Protein AF-0000000076968129 (afdb_homodimer)

InterPro domains:
  IPR005299 SAM dependent carboxyl methyltransferase [PF03492] (39-375)
  IPR005299 SAM dependent carboxyl methyltransferase [PTHR31009] (10-362)
  IPR029063 S-adenosyl-L-methionine-dependent methyltransferase superfamily [G3DSA:3.40.50.150] (21-299)
  IPR029063 S-adenosyl-L-methionine-dependent methyltransferase superfamily [SSF53335] (1-375)
  IPR042086 Methyltransferase, alpha-helical capping domain [G3DSA:1.10.1200.270] (6-362)

Foldseek 3Di:
DFCLVFFDFADDDDLLALVNQVLQLVLQCVVCLVVVLVQLVVLQVVDAALEEAEEEEACQGAAPSSCVVVLSSQVSQLVVCVVVVNFSSNYEYEYEYEDAPPGDVVRNVVNVVVVCVVSCVVPPPVRRGHHYYYDYFHDDLLDQGAAFQAHQEYEYIAPLQFFSDQQPVLQPLDLQQALAQEQELPRDPVNVVSLLVRSLVSVLSSLVNVLRRHHAFGKYKYKHFAAADQDVNVQALVNVLRNLLSVLVVVCVVVVLFPSSLSSSHHGRGDHYHQVSSVVSVVVNVFKDWPDKDKDKDWLQSVDPDPDQPDQDPQLLVSLLSNLSNVCSRCVSVCCVRGNNVCSVVSSVSSSVSSSVVSRVHTGITMMMITMITTDND/DFCLVFFDFAADDDLLALVNQVLQLVLQCVVCLVVVLVQLVVLQVVDAALEEAEEEEACQGAAPSSCVVVLSSQVSQLVVCVVVVPFSSNYEYEYEYEDAPPGDVVRRVVNVVVVCVVSCVVPPPVRRGHHYYYDYFHDDLLDQGAAFQAHQEYEYIAPLQFFSDQQPVLQPLPLQQALAQEQELPRDPVNVVSLLVRSLVSVLSSLVSVLRRHHAFGKYKYKHFAAADQDVNVQALVNVLRNLLSVLVVVCVVVVLFPSSLSSSHHGRGDHYHQVSSVVSVVVNVFKDWPDKDKDKDWLQSVDPDPDQPDQDPQLLVSLLSNLSNVCSRCVSVCCVRGNNVCSVVSSVSSSVSSSVVSNVHTGITMMMITMITGHND

Organism: Aegilops tauschii subsp. strangulata (NCBI:txid200361)

Sequence (756 aa):
MKVEDVLHMATGDGENSYAANSRIPMKAMLKNRPLLQRTVEEVYTSLSPASTMVVADLGCSSGPNALFIVAEVTGMISDYNQNTNEEQHGVELQFLLNDLPKNDFNLIFQSLDQFHTVTRKGEGDEAATPPYYVVGLPGSFYNRLCPSQSVHLFHSSYSLHWLSKVPEELSSGEYVNEGNIHIGKTTPHSIVNLFREQFQIDFELFLTLRSKELISGGQMFLMLLGRKSEEMLTHGEIGTMWDLLSESLQSLVLKGRVEKGKLDSFNLPLYAPSVEEVKAVVNRTELFEIEHVGMVEVNWDPQDDDSDDEHMVLDTARSGRNLSMTIRSVLEPLIAGHFGEGIIDELFAVYACIVAKHLEKRNAKLPSIVVSLKKAMHMKVEDVLHMATGDGENSYAANSRIPMKAMLKNRPLLQRTVEEVYTSLSPASTMVVADLGCSSGPNALFIVAEVTGMISDYNQNTNEEQHGVELQFLLNDLPKNDFNLIFQSLDQFHTVTRKGEGDEAATPPYYVVGLPGSFYNRLCPSQSVHLFHSSYSLHWLSKVPEELSSGEYVNEGNIHIGKTTPHSIVNLFREQFQIDFELFLTLRSKELISGGQMFLMLLGRKSEEMLTHGEIGTMWDLLSESLQSLVLKGRVEKGKLDSFNLPLYAPSVEEVKAVVNRTELFEIEHVGMVEVNWDPQDDDSDDEHMVLDTARSGRNLSMTIRSVLEPLIAGHFGEGIIDELFAVYACIVAKHLEKRNAKLPSIVVSLKKAMH

Secondary structure (DSSP, 8-state):
-BHHHH--PPPSSSTTSTTTS-HHHHHHHHHTHHHHHHHHHHHHHTSPTT-EEEEEEET--SGGGGGHHHHHHHHHHHHHHHHHT---TT-EEEEEEEE-TTS-HHHHHHTHHHHHHHHHHS-S-TTSSPPEEEEEEES-TTS--S-TT-EEEEEEES-TTB-SB--HHHHSS---STT-SSS-TT--HHHHHHHHHHHHHHHHHHHHHHHHHEEEEEEEEEEEE--SSS-STT--HHHHHHHHHHHHHHHHHHTTSS-HHHHHT----B----HHHHHHHHHHHTSEEEEEEEEEEEESSTT-----TTSPPS-HHHHHHHHHHHHHHHHHHHHHHHH-GGGHHHHHHHHHHHHHHHHTT---EEEEEEEEEEE---/-BHHHH--PPPSSSTTSTTTS-HHHHHHHHHTHHHHHHHHHHHHHTSPTT-EEEEEEET--SGGGGGHHHHHHHHHHHHHHHHHT---TT-EEEEEEEE-TTS-HHHHHHTHHHHHHHHHHS-S-TTSSPPEEEEEEES-TTS--S-TT-EEEEEEES-TTB-SB--GGGTSS--SSTT-SSS-TT--HHHHHHHHHHHHHHHHHHHHHHHHHEEEEEEEEEEEE--SSS-STT--HHHHHHHHHHHHHHHHHHTTSS-HHHHHT----B----HHHHHHHHHHHTSEEEEEEEEEEEESSTT-----TTSPPS-HHHHHHHHHHHHHHHHHHHHHHHH-GGGHHHHHHHHHHHHHHHHTT---EEEEEEEEEEE---

Nearest PDB structures (foldseek):
  6lyh-assembly1_C-2  TM=9.346E-01  e=9.697E-34  Camellia sinensis var. assamica
  2eg5-assembly2_G  TM=9.213E-01  e=3.476E-34  Coffea canephora
  6lyh-assembly4_F  TM=9.291E-01  e=1.260E-32  Camellia sinensis var. assamica
  2efj-assembly1_A-2  TM=8.936E-01  e=2.359E-32  Coffea canephora
  8wwq-assembly1_A  TM=8.850E-01  e=3.764E-30  Gardenia jasminoides

Solvent-accessible surface area (backbone atoms only — not comparable to full-atom values): 39176 Å² total; per-residue (Å²): 102,58,30,81,79,48,60,38,55,33,61,64,78,50,85,62,6,25,51,63,34,50,46,51,66,48,53,55,48,59,74,42,40,69,62,50,44,52,54,51,50,54,56,57,70,68,53,60,68,64,32,72,51,28,36,34,31,42,46,28,72,34,24,64,59,40,46,47,62,57,53,50,54,51,48,48,51,22,51,49,27,62,74,66,70,42,73,59,51,63,36,28,37,36,37,35,41,18,30,43,34,79,40,46,51,35,50,31,41,56,34,44,62,60,48,50,53,52,61,53,63,73,40,83,59,68,83,43,52,57,59,68,33,63,31,39,31,57,39,57,73,85,45,86,71,60,57,69,50,61,34,40,32,41,34,31,54,70,41,76,26,51,38,71,41,44,55,65,76,61,66,72,70,57,66,76,39,63,78,30,36,54,74,32,80,82,42,44,66,70,57,52,50,43,46,50,49,50,43,53,53,45,53,46,49,30,51,54,48,48,57,49,20,29,27,84,64,14,36,35,44,39,31,24,48,22,36,88,51,88,51,72,61,72,40,47,56,62,29,47,58,50,44,48,47,29,50,28,51,48,52,33,30,75,70,67,77,38,59,63,70,57,50,31,66,37,64,57,38,60,46,57,48,30,71,66,57,52,50,49,50,47,57,70,66,68,52,46,41,80,76,42,75,50,75,48,73,40,49,54,30,55,82,52,78,71,80,64,78,81,55,68,60,86,50,29,64,59,34,12,44,47,31,29,45,30,50,41,7,55,38,43,45,48,46,29,72,75,74,38,66,84,50,51,69,59,42,45,52,48,26,12,53,54,44,15,59,52,35,70,76,40,74,56,46,41,44,27,34,38,38,31,36,32,36,52,79,121,103,59,31,82,81,48,61,37,57,32,59,66,79,49,86,62,6,26,49,64,34,49,47,51,65,50,52,55,48,60,75,42,39,70,61,50,44,53,54,52,50,53,54,58,70,70,54,59,68,62,32,72,50,28,37,33,32,44,46,30,72,35,25,64,59,39,47,48,62,57,54,50,52,49,46,47,51,22,51,49,27,62,73,66,70,44,72,53,54,59,40,28,37,36,38,35,40,20,30,43,33,78,40,47,50,36,50,30,41,56,36,45,62,59,48,51,52,52,61,53,65,73,40,81,58,69,82,41,50,54,59,68,34,65,32,39,30,58,40,55,74,83,45,87,72,62,58,68,50,61,32,40,31,40,35,33,55,70,43,74,25,50,38,72,40,45,57,64,76,61,68,70,71,55,68,76,38,64,76,29,37,53,70,34,82,80,43,44,69,71,55,52,48,44,46,52,50,50,43,53,54,47,53,46,49,30,51,54,49,48,57,48,20,29,26,84,62,13,36,34,42,38,30,22,49,22,38,89,53,88,52,72,60,73,39,50,56,60,30,46,58,51,43,48,46,29,51,28,52,48,54,34,30,76,69,67,77,38,59,64,69,57,50,30,64,37,64,58,39,58,46,57,49,29,70,66,56,52,50,50,52,49,58,70,67,67,52,46,41,80,76,42,75,52,75,48,71,40,47,54,28,54,83,52,79,68,81,64,78,83,54,71,60,86,52,28,64,60,36,12,43,48,31,30,44,30,50,42,7,54,39,43,44,47,48,28,71,73,75,37,67,84,51,52,68,59,42,44,54,46,27,12,53,54,45,15,59,53,35,70,75,40,75,56,47,42,44,26,34,38,37,31,36,32,37,51,77,122

Structure (mmCIF, N/CA/C/O backbone):
data_AF-0000000076968129-model_v1
#
loop_
_entity.id
_entity.type
_entity.pdbx_description
1 polymer 'Jasmonate O-methyltransferase'
#
loop_
_atom_site.group_PDB
_atom_site.id
_atom_site.type_symbol
_atom_site.label_atom_id
_atom_site.label_alt_id
_atom_site.label_comp_id
_atom_site.label_asym_id
_atom_site.label_entity_id
_atom_site.label_seq_id
_atom_site.pdbx_PDB_ins_code
_atom_site.Cartn_x
_atom_site.Cartn_y
_atom_site.Cartn_z
_atom_site.occupancy
_atom_site.B_iso_or_equiv
_atom_site.auth_seq_id
_atom_site.auth_comp_id
_atom_site.auth_asym_id
_atom_site.auth_atom_id
_atom_site.pdbx_PDB_model_num
ATOM 1 N N . MET A 1 1 ? 16.094 -11.023 -18.656 1 74.5 1 MET A N 1
ATOM 2 C CA . MET A 1 1 ? 14.93 -10.219 -18.297 1 74.5 1 MET A CA 1
ATOM 3 C C . MET A 1 1 ? 14.492 -10.484 -16.875 1 74.5 1 MET A C 1
ATOM 5 O O . MET A 1 1 ? 14.203 -11.625 -16.5 1 74.5 1 MET A O 1
ATOM 9 N N . LYS A 1 2 ? 14.562 -9.375 -16.094 1 78.12 2 LYS A N 1
ATOM 10 C CA . LYS A 1 2 ? 14.062 -9.484 -14.734 1 78.12 2 LYS A CA 1
ATOM 11 C C . LYS A 1 2 ? 12.539 -9.352 -14.695 1 78.12 2 LYS A C 1
ATOM 13 O O . LYS A 1 2 ? 11.992 -8.336 -15.141 1 78.12 2 LYS A O 1
ATOM 18 N N . VAL A 1 3 ? 11.953 -10.406 -14.164 1 82.81 3 VAL A N 1
ATOM 19 C CA . VAL A 1 3 ? 10.5 -10.508 -14.18 1 82.81 3 VAL A CA 1
ATOM 20 C C . VAL A 1 3 ? 9.891 -9.336 -13.406 1 82.81 3 VAL A C 1
ATOM 22 O O . VAL A 1 3 ? 8.875 -8.773 -13.82 1 82.81 3 VAL A O 1
ATOM 25 N N . GLU A 1 4 ? 10.484 -8.938 -12.391 1 81.69 4 GLU A N 1
ATOM 26 C CA . GLU A 1 4 ? 9.961 -7.867 -11.555 1 81.69 4 GLU A CA 1
ATOM 27 C C . GLU A 1 4 ? 9.828 -6.562 -12.336 1 81.69 4 GLU A C 1
ATOM 29 O O . GLU A 1 4 ? 9.055 -5.68 -11.953 1 81.69 4 GLU A O 1
ATOM 34 N N . ASP A 1 5 ? 10.562 -6.488 -13.406 1 78.38 5 ASP A N 1
ATOM 35 C CA . ASP A 1 5 ? 10.578 -5.246 -14.172 1 78.38 5 ASP A CA 1
ATOM 36 C C . ASP A 1 5 ? 9.477 -5.238 -15.227 1 78.38 5 ASP A C 1
ATOM 38 O O . ASP A 1 5 ? 9.125 -4.184 -15.758 1 78.38 5 ASP A O 1
ATOM 42 N N . VAL A 1 6 ? 8.992 -6.504 -15.453 1 78.5 6 VAL A N 1
ATOM 43 C CA . VAL A 1 6 ? 8.156 -6.543 -16.641 1 78.5 6 VAL A CA 1
ATOM 44 C C . VAL A 1 6 ? 6.812 -7.191 -16.312 1 78.5 6 VAL A C 1
ATOM 46 O O . VAL A 1 6 ? 5.836 -7.02 -17.047 1 78.5 6 VAL A O 1
ATOM 49 N N . LEU A 1 7 ? 6.848 -7.922 -15.25 1 82.75 7 LEU A N 1
ATOM 50 C CA . LEU A 1 7 ? 5.645 -8.703 -14.992 1 82.75 7 LEU A CA 1
ATOM 51 C C . LEU A 1 7 ? 4.668 -7.918 -14.117 1 82.75 7 LEU A C 1
ATOM 53 O O . LEU A 1 7 ? 4.996 -7.559 -12.984 1 82.75 7 LEU A O 1
ATOM 57 N N . HIS A 1 8 ? 3.584 -7.598 -14.648 1 84 8 HIS A N 1
ATOM 58 C CA . HIS A 1 8 ? 2.398 -7.102 -13.961 1 84 8 HIS A CA 1
ATOM 59 C C . HIS A 1 8 ? 1.136 -7.375 -14.766 1 84 8 HIS A C 1
ATOM 61 O O . HIS A 1 8 ? 1.173 -7.395 -16 1 84 8 HIS A O 1
ATOM 67 N N . MET A 1 9 ? 0.069 -7.617 -14.07 1 87 9 MET A N 1
ATOM 68 C CA . MET A 1 9 ? -1.183 -7.918 -14.758 1 87 9 MET A CA 1
ATOM 69 C C . MET A 1 9 ? -1.852 -6.641 -15.25 1 87 9 MET A C 1
ATOM 71 O O . MET A 1 9 ? -1.494 -5.543 -14.82 1 87 9 MET A O 1
ATOM 75 N N . ALA A 1 10 ? -2.758 -6.875 -16.219 1 87.88 10 ALA A N 1
ATOM 76 C CA . ALA A 1 10 ? -3.488 -5.73 -16.75 1 87.88 10 ALA A CA 1
ATOM 77 C C . ALA A 1 10 ? -4.18 -4.949 -15.641 1 87.88 10 ALA A C 1
ATOM 79 O O . ALA A 1 10 ? -4.828 -5.539 -14.773 1 87.88 10 ALA A O 1
ATOM 80 N N . THR A 1 11 ? -4.047 -3.658 -15.617 1 85.88 11 THR A N 1
ATOM 81 C CA . THR A 1 11 ? -4.488 -2.803 -14.523 1 85.88 11 THR A CA 1
ATOM 82 C C . THR A 1 11 ? -5.887 -2.254 -14.789 1 85.88 11 THR A C 1
ATOM 84 O O . THR A 1 11 ? -6.426 -2.426 -15.883 1 85.88 11 THR A O 1
ATOM 87 N N . GLY A 1 12 ? -6.434 -1.656 -13.789 1 85.25 12 GLY A N 1
ATOM 88 C CA . GLY A 1 12 ? -7.727 -1.006 -13.93 1 85.25 12 GLY A CA 1
ATOM 89 C C . GLY A 1 12 ? -8.891 -1.947 -13.711 1 85.25 12 GLY A C 1
ATOM 90 O O . GLY A 1 12 ? -8.719 -3.043 -13.172 1 85.25 12 GLY A O 1
ATOM 91 N N . ASP A 1 13 ? -10.062 -1.472 -14.07 1 83.81 13 ASP A N 1
ATOM 92 C CA . ASP A 1 13 ? -11.273 -2.258 -13.867 1 83.81 13 ASP A CA 1
ATOM 93 C C . ASP A 1 13 ? -12.078 -2.373 -15.164 1 83.81 13 ASP A C 1
ATOM 95 O O . ASP A 1 13 ? -13.266 -2.691 -15.133 1 83.81 13 ASP A O 1
ATOM 99 N N . GLY A 1 14 ? -11.461 -2.141 -16.25 1 86.31 14 GLY A N 1
ATOM 100 C CA . GLY A 1 14 ? -12.102 -2.291 -17.547 1 86.31 14 GLY A CA 1
ATOM 101 C C . GLY A 1 14 ? -12.273 -3.74 -17.969 1 86.31 14 GLY A C 1
ATOM 102 O O . GLY A 1 14 ? -11.906 -4.652 -17.219 1 86.31 14 GLY A O 1
ATOM 103 N N . GLU A 1 15 ? -12.727 -3.959 -19.141 1 88.56 15 GLU A N 1
ATOM 104 C CA . GLU A 1 15 ? -13.086 -5.281 -19.641 1 88.56 15 GLU A CA 1
ATOM 105 C C . GLU A 1 15 ? -11.852 -6.172 -19.781 1 88.56 15 GLU A C 1
ATOM 107 O O . GLU A 1 15 ? -11.93 -7.383 -19.562 1 88.56 15 GLU A O 1
ATOM 112 N N . ASN A 1 16 ? -10.758 -5.617 -20.078 1 88.5 16 ASN A N 1
ATOM 113 C CA . ASN A 1 16 ? -9.547 -6.391 -20.312 1 88.5 16 ASN A CA 1
ATOM 114 C C . ASN A 1 16 ? -8.672 -6.469 -19.062 1 88.5 16 ASN A C 1
ATOM 116 O O . ASN A 1 16 ? -7.602 -7.074 -19.094 1 88.5 16 ASN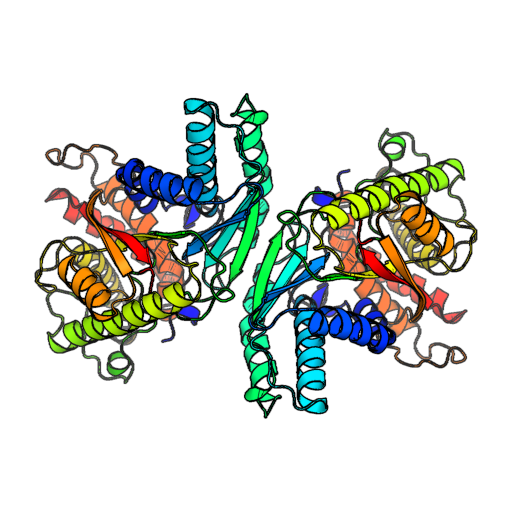 A O 1
ATOM 120 N N . SER A 1 17 ? -9.18 -5.945 -17.984 1 90.94 17 SER A N 1
ATOM 121 C CA . SER A 1 17 ? -8.391 -5.891 -16.75 1 90.94 17 SER A CA 1
ATOM 122 C C . SER A 1 17 ? -8.312 -7.258 -16.078 1 90.94 17 SER A C 1
ATOM 124 O O . SER A 1 17 ? -9.18 -8.109 -16.297 1 90.94 17 SER A O 1
ATOM 126 N N . TYR A 1 18 ? -7.246 -7.445 -15.398 1 89.19 18 TYR A N 1
ATOM 127 C CA . TYR A 1 18 ? -7.121 -8.672 -14.617 1 89.19 18 TYR A CA 1
ATOM 128 C C . TYR A 1 18 ? -8.25 -8.781 -13.594 1 89.19 18 TYR A C 1
ATOM 130 O O . TYR A 1 18 ? -8.766 -9.875 -13.352 1 89.19 18 TYR A O 1
ATOM 138 N N . ALA A 1 19 ? -8.688 -7.73 -12.992 1 87.44 19 ALA A N 1
ATOM 139 C CA . ALA A 1 19 ? -9.781 -7.711 -12.031 1 87.44 19 ALA A CA 1
ATOM 140 C C . ALA A 1 19 ? -11.055 -8.305 -12.625 1 87.44 19 ALA A C 1
ATOM 142 O O . ALA A 1 19 ? -11.789 -9.023 -11.953 1 87.44 19 ALA A O 1
ATOM 143 N N . ALA A 1 20 ? -11.203 -8.078 -13.859 1 89.5 20 ALA A N 1
ATOM 144 C CA . ALA A 1 20 ? -12.43 -8.516 -14.523 1 89.5 20 ALA A CA 1
ATOM 145 C C . ALA A 1 20 ? -12.289 -9.938 -15.055 1 89.5 20 ALA A C 1
ATOM 147 O O . ALA A 1 20 ? -13.289 -10.594 -15.367 1 89.5 20 ALA A O 1
ATOM 148 N N . ASN A 1 21 ? -11.039 -10.438 -15.148 1 90.5 21 ASN A N 1
ATOM 149 C CA . ASN A 1 21 ? -10.836 -11.688 -15.875 1 90.5 21 ASN A CA 1
ATOM 150 C C . ASN A 1 21 ? -10.039 -12.688 -15.047 1 90.5 21 ASN A C 1
ATOM 152 O O . ASN A 1 21 ? -9.234 -13.453 -15.594 1 90.5 21 ASN A O 1
ATOM 156 N N . SER A 1 22 ? -10.219 -12.68 -13.742 1 90.06 22 SER A N 1
ATOM 157 C CA . SER A 1 22 ? -9.453 -13.547 -12.859 1 90.06 22 SER A CA 1
ATOM 158 C C . SER A 1 22 ? -10.336 -14.609 -12.219 1 90.06 22 SER A C 1
ATOM 160 O O . SER A 1 22 ? -10.148 -14.961 -11.055 1 90.06 22 SER A O 1
ATOM 162 N N . ARG A 1 23 ? -11.172 -15.18 -12.977 1 89.75 23 ARG A N 1
ATOM 163 C CA . ARG A 1 23 ? -12.133 -16.141 -12.43 1 89.75 23 ARG A CA 1
ATOM 164 C C . ARG A 1 23 ? -11.477 -17.484 -12.195 1 89.75 23 ARG A C 1
ATOM 166 O O . ARG A 1 23 ? -11.844 -18.219 -11.273 1 89.75 23 ARG A O 1
ATOM 173 N N . ILE A 1 24 ? -10.539 -17.875 -12.969 1 89.62 24 ILE A N 1
ATOM 174 C CA . ILE A 1 24 ? -9.891 -19.172 -12.859 1 89.62 24 ILE A CA 1
ATOM 175 C C . ILE A 1 24 ? -9.219 -19.297 -11.492 1 89.62 24 ILE A C 1
ATOM 177 O O . ILE A 1 24 ? -9.5 -20.219 -10.734 1 89.62 24 ILE A O 1
ATOM 181 N N . PRO A 1 25 ? -8.367 -18.328 -11.148 1 90.62 25 PRO A N 1
ATOM 182 C CA . PRO A 1 25 ? -7.777 -18.422 -9.812 1 90.62 25 PRO A CA 1
ATOM 183 C C . PRO A 1 25 ? -8.828 -18.438 -8.703 1 90.62 25 PRO A C 1
ATOM 185 O O . PRO A 1 25 ? -8.664 -19.156 -7.707 1 90.62 25 PRO A O 1
ATOM 188 N N . MET A 1 26 ? -9.859 -17.766 -8.891 1 90.06 26 MET A N 1
ATOM 189 C CA . MET A 1 26 ? -10.914 -17.719 -7.887 1 90.06 26 MET A CA 1
ATOM 190 C C . MET A 1 26 ? -11.586 -19.078 -7.734 1 90.06 26 MET A C 1
ATOM 192 O O . MET A 1 26 ? -11.812 -19.531 -6.617 1 90.06 26 MET A O 1
ATOM 196 N N . LYS A 1 27 ? -11.875 -19.688 -8.82 1 91.31 27 LYS A N 1
ATOM 197 C CA . LYS A 1 27 ? -12.508 -21 -8.805 1 91.31 27 LYS A CA 1
ATOM 198 C C . LYS A 1 27 ? -11.617 -22.047 -8.133 1 91.31 27 LYS A C 1
ATOM 200 O O . LYS A 1 27 ? -12.086 -22.875 -7.359 1 91.31 27 LYS A O 1
ATOM 205 N N . ALA A 1 28 ? -10.414 -21.984 -8.461 1 91.25 28 ALA A N 1
ATOM 206 C CA . ALA A 1 28 ? -9.461 -22.922 -7.848 1 91.25 28 ALA A CA 1
ATOM 207 C C . ALA A 1 28 ? -9.398 -22.719 -6.336 1 91.25 28 ALA A C 1
ATOM 209 O O . ALA A 1 28 ? -9.344 -23.688 -5.578 1 91.25 28 ALA A O 1
ATOM 210 N N . MET A 1 29 ? -9.414 -21.5 -5.93 1 90.75 29 MET A N 1
ATOM 211 C CA . MET A 1 29 ? -9.391 -21.172 -4.508 1 90.75 29 MET A CA 1
ATOM 212 C C . MET A 1 29 ? -10.641 -21.703 -3.811 1 90.75 29 MET A C 1
ATOM 214 O O . MET A 1 29 ? -10.562 -22.266 -2.723 1 90.75 29 MET A O 1
ATOM 218 N N . LEU A 1 30 ? -11.75 -21.531 -4.43 1 91.12 30 LEU A N 1
ATOM 219 C CA . LEU A 1 30 ? -13.016 -21.938 -3.838 1 91.12 30 LEU A CA 1
ATOM 220 C C . LEU A 1 30 ? -13.062 -23.453 -3.672 1 91.12 30 LEU A C 1
ATOM 222 O O . LEU A 1 30 ? -13.594 -23.969 -2.682 1 91.12 30 LEU A O 1
ATOM 226 N N . LYS A 1 31 ? -12.477 -24.188 -4.609 1 92.31 31 LYS A N 1
ATOM 227 C CA . LYS A 1 31 ? -12.422 -25.641 -4.527 1 92.31 31 LYS A CA 1
ATOM 228 C C . LYS A 1 31 ? -11.578 -26.094 -3.34 1 92.31 31 LYS A C 1
ATOM 230 O O . LYS A 1 31 ? -11.766 -27.188 -2.822 1 92.31 31 LYS A O 1
ATOM 235 N N . ASN A 1 32 ? -10.695 -25.25 -2.916 1 94.81 32 ASN A N 1
ATOM 236 C CA . ASN A 1 32 ? -9.789 -25.609 -1.828 1 94.81 32 ASN A CA 1
ATOM 237 C C . ASN A 1 32 ? -10.125 -24.859 -0.547 1 94.81 32 ASN A C 1
ATOM 239 O O . ASN A 1 32 ? -9.32 -24.828 0.385 1 94.81 32 ASN A O 1
ATOM 243 N N . ARG A 1 33 ? -11.258 -24.266 -0.486 1 95.69 33 ARG A N 1
ATOM 244 C CA . ARG A 1 33 ? -11.695 -23.422 0.627 1 95.69 33 ARG A CA 1
ATOM 245 C C . ARG A 1 33 ? -11.688 -24.219 1.936 1 95.69 33 ARG A C 1
ATOM 247 O O . ARG A 1 33 ? -11.266 -23.703 2.973 1 95.69 33 ARG A O 1
ATOM 254 N N . PRO A 1 34 ? -12.109 -25.516 1.967 1 96.19 34 PRO A N 1
ATOM 255 C CA . PRO A 1 34 ? -12.086 -26.266 3.225 1 96.19 34 PRO A CA 1
ATOM 256 C C . PRO A 1 34 ? -10.68 -26.438 3.791 1 96.19 34 PRO A C 1
ATOM 258 O O . PRO A 1 34 ? -10.484 -26.359 5.008 1 96.19 34 PRO A O 1
ATOM 261 N N . LEU A 1 35 ? -9.758 -26.672 2.908 1 96.75 35 LEU A N 1
ATOM 262 C CA . LEU A 1 35 ? -8.375 -26.812 3.361 1 96.75 35 LEU A CA 1
ATOM 263 C C . LEU A 1 35 ? -7.848 -25.5 3.904 1 96.75 35 LEU A C 1
ATOM 265 O O . LEU A 1 35 ? -7.145 -25.469 4.918 1 96.75 35 LEU A O 1
ATOM 269 N N . LEU A 1 36 ? -8.148 -24.406 3.244 1 97.44 36 LEU A N 1
ATOM 270 C CA . LEU A 1 36 ? -7.766 -23.078 3.729 1 97.44 36 LEU A CA 1
ATOM 271 C C . LEU A 1 36 ? -8.398 -22.797 5.09 1 97.44 36 LEU A C 1
ATOM 273 O O . LEU A 1 36 ? -7.73 -22.281 5.988 1 97.44 36 LEU A O 1
ATOM 277 N N . GLN A 1 37 ? -9.633 -23.156 5.199 1 97.44 37 GLN A N 1
ATOM 278 C CA . GLN A 1 37 ? -10.344 -22.938 6.453 1 97.44 37 GLN A CA 1
ATOM 279 C C . GLN A 1 37 ? -9.656 -23.672 7.605 1 97.44 37 GLN A C 1
ATOM 281 O O . GLN A 1 37 ? -9.469 -23.109 8.68 1 97.44 37 GLN A O 1
ATOM 286 N N . ARG A 1 38 ? -9.312 -24.859 7.355 1 96.44 38 ARG A N 1
ATOM 287 C CA . ARG A 1 38 ? -8.625 -25.641 8.383 1 96.44 38 ARG A CA 1
ATOM 288 C C . ARG A 1 38 ? -7.305 -24.984 8.773 1 96.44 38 ARG A C 1
ATOM 290 O O . ARG A 1 38 ? -6.973 -24.906 9.953 1 96.44 38 ARG A O 1
ATOM 297 N N . THR A 1 39 ? -6.559 -24.547 7.789 1 97.44 39 THR A N 1
ATOM 298 C CA . THR A 1 39 ? -5.277 -23.891 8.023 1 97.44 39 THR A CA 1
ATOM 299 C C . THR A 1 39 ? -5.465 -22.609 8.852 1 97.44 39 THR A C 1
ATOM 301 O O . THR A 1 39 ? -4.746 -22.391 9.82 1 97.44 39 THR A O 1
ATOM 304 N N . VAL A 1 40 ? -6.434 -21.781 8.508 1 97.62 40 VAL A N 1
ATOM 305 C CA . VAL A 1 40 ? -6.723 -20.531 9.18 1 97.62 40 VAL A CA 1
ATOM 306 C C . VAL A 1 40 ? -7.117 -20.797 10.633 1 97.62 40 VAL A C 1
ATOM 308 O O . VAL A 1 40 ? -6.621 -20.141 11.547 1 97.62 40 VAL A O 1
ATOM 311 N N . GLU A 1 41 ? -7.98 -21.781 10.812 1 95.88 41 GLU A N 1
ATOM 312 C CA . GLU A 1 41 ? -8.453 -22.109 12.156 1 95.88 41 GLU A CA 1
ATOM 313 C C . GLU A 1 41 ? -7.309 -22.609 13.039 1 95.88 41 GLU A C 1
ATOM 315 O O . GLU A 1 41 ? -7.234 -22.25 14.219 1 95.88 41 GLU A O 1
ATOM 320 N N . GLU A 1 42 ? -6.469 -23.375 12.445 1 95.88 42 GLU A N 1
ATOM 321 C CA . GLU A 1 42 ? -5.328 -23.875 13.203 1 95.88 42 GLU A CA 1
ATOM 322 C C . GLU A 1 42 ? -4.418 -22.75 13.656 1 95.88 42 GLU A C 1
ATOM 324 O O . GLU A 1 42 ? -3.986 -22.703 14.812 1 95.88 42 GLU A O 1
ATOM 329 N N . VAL A 1 43 ? -4.137 -21.828 12.805 1 96.56 43 VAL A N 1
ATOM 330 C CA . VAL A 1 43 ? -3.289 -20.672 13.125 1 96.56 43 VAL A CA 1
ATOM 331 C C . VAL A 1 43 ? -3.984 -19.797 14.164 1 96.56 43 VAL A C 1
ATOM 333 O O . VAL A 1 43 ? -3.375 -19.406 15.156 1 96.56 43 VAL A O 1
ATOM 336 N N . TYR A 1 44 ? -5.238 -19.594 13.945 1 95.12 44 TYR A N 1
ATOM 337 C CA . TYR A 1 44 ? -6.027 -18.719 14.805 1 95.12 44 TYR A CA 1
ATOM 338 C C . TYR A 1 44 ? -6.082 -19.266 16.234 1 95.12 44 TYR A C 1
ATOM 340 O O . TYR A 1 44 ? -5.895 -18.516 17.188 1 95.12 44 TYR A O 1
ATOM 348 N N . THR A 1 45 ? -6.293 -20.5 16.375 1 93.56 45 THR A N 1
ATOM 349 C CA . THR A 1 45 ? -6.5 -21.109 17.688 1 93.56 45 THR A CA 1
ATOM 350 C C . THR A 1 45 ? -5.176 -21.25 18.438 1 93.56 45 THR A C 1
ATOM 352 O O . THR A 1 45 ? -5.16 -21.484 19.641 1 93.56 45 THR A O 1
ATOM 355 N N . SER A 1 46 ? -4.078 -21.094 17.719 1 92.88 46 SER A N 1
ATOM 356 C CA . SER A 1 46 ? -2.77 -21.188 18.359 1 92.88 46 SER A CA 1
ATOM 357 C C . SER A 1 46 ? -2.355 -19.859 18.969 1 92.88 46 SER A C 1
ATOM 359 O O . SER A 1 46 ? -1.38 -19.797 19.719 1 92.88 46 SER A O 1
ATOM 361 N N . LEU A 1 47 ? -3.084 -18.812 18.75 1 92.81 47 LEU A N 1
ATOM 362 C CA . LEU A 1 47 ? -2.703 -17.469 19.172 1 92.81 47 LEU A CA 1
ATOM 363 C C . LEU A 1 47 ? -3.168 -17.203 20.594 1 92.81 47 LEU A C 1
ATOM 365 O O . LEU A 1 47 ? -4.203 -17.719 21.031 1 92.81 47 LEU A O 1
ATOM 369 N N . SER A 1 48 ? -2.354 -16.406 21.297 1 90.31 48 SER A N 1
ATOM 370 C CA . SER A 1 48 ? -2.758 -15.922 22.609 1 90.31 48 SER A CA 1
ATOM 371 C C . SER A 1 48 ? -3.826 -14.844 22.5 1 90.31 48 SER A C 1
ATOM 373 O O . SER A 1 48 ? -3.934 -14.172 21.469 1 90.31 48 SER A O 1
ATOM 375 N N . PRO A 1 49 ? -4.57 -14.734 23.547 1 86.81 49 PRO A N 1
ATOM 376 C CA . PRO A 1 49 ? -5.547 -13.641 23.531 1 86.81 49 PRO A CA 1
ATOM 377 C C . PRO A 1 49 ? -4.895 -12.273 23.328 1 86.81 49 PRO A C 1
ATOM 379 O O . PRO A 1 49 ? -3.746 -12.062 23.719 1 86.81 49 PRO A O 1
ATOM 382 N N . ALA A 1 50 ? -5.598 -11.414 22.781 1 86.75 50 ALA A N 1
ATOM 383 C CA . ALA A 1 50 ? -5.188 -10.023 22.578 1 86.75 50 ALA A CA 1
ATOM 384 C C . ALA A 1 50 ? -3.945 -9.945 21.703 1 86.75 50 ALA A C 1
ATOM 386 O O . ALA A 1 50 ? -3.076 -9.094 21.922 1 86.75 50 ALA A O 1
ATOM 387 N N . SER A 1 51 ? -3.848 -10.953 20.844 1 92.81 51 SER A N 1
ATOM 388 C CA . SER A 1 51 ? -2.74 -10.938 19.891 1 92.81 51 SER A CA 1
ATOM 389 C C . SER A 1 51 ? -3.199 -10.469 18.516 1 92.81 51 SER A C 1
ATOM 391 O O . SER A 1 51 ? -4.375 -10.148 18.328 1 92.81 51 SER A O 1
ATOM 393 N N . THR A 1 52 ? -2.24 -10.273 17.703 1 96.19 52 THR A N 1
ATOM 394 C CA . THR A 1 52 ? -2.512 -9.922 16.312 1 96.19 52 THR A CA 1
ATOM 395 C C . THR A 1 52 ? -2.127 -11.062 15.375 1 96.19 52 THR A C 1
ATOM 397 O O . THR A 1 52 ? -1.018 -11.594 15.453 1 96.19 52 THR A O 1
ATOM 400 N N . MET A 1 53 ? -3.076 -11.539 14.617 1 97.31 53 MET A N 1
ATOM 401 C CA . MET A 1 53 ? -2.793 -12.508 13.562 1 97.31 53 MET A CA 1
ATOM 402 C C . MET A 1 53 ? -2.441 -11.789 12.258 1 97.31 53 MET A C 1
ATOM 404 O O . MET A 1 53 ? -3.279 -11.094 11.68 1 97.31 53 MET A O 1
ATOM 408 N N . VAL A 1 54 ? -1.22 -11.984 11.781 1 98.62 54 VAL A N 1
ATOM 409 C CA . VAL A 1 54 ? -0.759 -11.352 10.547 1 98.62 54 VAL A CA 1
ATOM 410 C C . VAL A 1 54 ? -0.838 -12.352 9.398 1 98.62 54 VAL A C 1
ATOM 412 O O . VAL A 1 54 ? -0.237 -13.43 9.461 1 98.62 54 VAL A O 1
ATOM 415 N N . VAL A 1 55 ? -1.595 -12.016 8.375 1 98.75 55 VAL A N 1
ATOM 416 C CA . VAL A 1 55 ? -1.762 -12.828 7.172 1 98.75 55 VAL A CA 1
ATOM 417 C C . VAL A 1 55 ? -1.192 -12.086 5.969 1 98.75 55 VAL A C 1
ATOM 419 O O . VAL A 1 55 ? -1.574 -10.945 5.695 1 98.75 55 VAL A O 1
ATOM 422 N N . ALA A 1 56 ? -0.268 -12.68 5.27 1 98.75 56 ALA A N 1
ATOM 423 C CA . ALA A 1 56 ? 0.292 -12.078 4.062 1 98.75 56 ALA A CA 1
ATOM 424 C C . ALA A 1 56 ? -0.163 -12.828 2.814 1 98.75 56 ALA A C 1
ATOM 426 O O . ALA A 1 56 ? 0.002 -14.047 2.719 1 98.75 56 ALA A O 1
ATOM 427 N N . ASP A 1 57 ? -0.78 -12.133 1.909 1 98.31 57 ASP A N 1
ATOM 428 C CA . ASP A 1 57 ? -1.166 -12.672 0.611 1 98.31 57 ASP A CA 1
ATOM 429 C C . ASP A 1 57 ? -0.141 -12.312 -0.462 1 98.31 57 ASP A C 1
ATOM 431 O O . ASP A 1 57 ? -0.117 -11.18 -0.949 1 98.31 57 ASP A O 1
ATOM 435 N N . LEU A 1 58 ? 0.642 -13.25 -0.898 1 98 58 LEU A N 1
ATOM 436 C CA . LEU A 1 58 ? 1.716 -13.031 -1.861 1 98 58 LEU A CA 1
ATOM 437 C C . LEU A 1 58 ? 1.204 -13.188 -3.289 1 98 58 LEU A C 1
ATOM 439 O O . LEU A 1 58 ? 0.73 -14.258 -3.672 1 98 58 LEU A O 1
ATOM 443 N N . GLY A 1 59 ? 1.375 -12.125 -4.086 1 96 59 GLY A N 1
ATOM 444 C CA . GLY A 1 59 ? 0.702 -12.07 -5.375 1 96 59 GLY A CA 1
ATOM 445 C C . GLY A 1 59 ? -0.791 -11.836 -5.262 1 96 59 GLY A C 1
ATOM 446 O O . GLY A 1 59 ? -1.593 -12.609 -5.781 1 96 59 GLY A O 1
ATOM 447 N N . CYS A 1 60 ? -1.186 -10.727 -4.645 1 94.56 60 CYS A N 1
ATOM 448 C CA . CYS A 1 60 ? -2.545 -10.523 -4.156 1 94.56 60 CYS A CA 1
ATOM 449 C C . CYS A 1 60 ? -3.484 -10.156 -5.301 1 94.56 60 CYS A C 1
ATOM 451 O O . CYS A 1 60 ? -4.691 -10 -5.09 1 94.56 60 CYS A O 1
ATOM 453 N N . SER A 1 61 ? -3.062 -10.062 -6.492 1 90.44 61 SER A N 1
ATOM 454 C CA . SER A 1 61 ? -3.883 -9.641 -7.625 1 90.44 61 SER A CA 1
ATOM 455 C C . SER A 1 61 ? -4.137 -8.141 -7.594 1 90.44 61 SER A C 1
ATOM 457 O O . SER A 1 61 ? -3.348 -7.383 -7.023 1 90.44 61 SER A O 1
ATOM 459 N N . SER A 1 62 ? -5.191 -7.68 -8.352 1 87.12 62 SER A N 1
ATOM 460 C CA . SER A 1 62 ? -5.48 -6.254 -8.43 1 87.12 62 SER A CA 1
ATOM 461 C C . SER A 1 62 ? -6.945 -5.969 -8.109 1 87.12 62 SER A C 1
ATOM 463 O O . SER A 1 62 ? -7.762 -6.887 -8.039 1 87.12 62 SER A O 1
ATOM 465 N N . GLY A 1 63 ? -7.113 -4.742 -7.727 1 85.44 63 GLY A N 1
ATOM 466 C CA . GLY A 1 63 ? -8.477 -4.301 -7.488 1 85.44 63 GLY A CA 1
ATOM 467 C C . GLY A 1 63 ? -9.172 -5.074 -6.379 1 85.44 63 GLY A C 1
ATOM 468 O O . GLY A 1 63 ? -8.539 -5.445 -5.391 1 85.44 63 GLY A O 1
ATOM 469 N N . PRO A 1 64 ? -10.461 -5.293 -6.59 1 85.69 64 PRO A N 1
ATOM 470 C CA . PRO A 1 64 ? -11.258 -5.93 -5.539 1 85.69 64 PRO A CA 1
ATOM 471 C C . PRO A 1 64 ? -10.898 -7.398 -5.336 1 85.69 64 PRO A C 1
ATOM 473 O O . PRO A 1 64 ? -11.172 -7.961 -4.27 1 85.69 64 PRO A O 1
ATOM 476 N N . ASN A 1 65 ? -10.273 -8.023 -6.363 1 90.38 65 ASN A N 1
ATOM 477 C CA . ASN A 1 65 ? -9.891 -9.43 -6.254 1 90.38 65 ASN A CA 1
ATOM 478 C C . ASN A 1 65 ? -8.883 -9.648 -5.133 1 90.38 65 ASN A C 1
ATOM 480 O O . ASN A 1 65 ? -8.82 -10.734 -4.555 1 90.38 65 ASN A O 1
ATOM 484 N N . ALA A 1 66 ? -8.125 -8.57 -4.898 1 93.44 66 ALA A N 1
ATOM 485 C CA . ALA A 1 66 ? -7.098 -8.664 -3.863 1 93.44 66 ALA A CA 1
ATOM 486 C C . ALA A 1 66 ? -7.723 -8.805 -2.479 1 93.44 66 ALA A C 1
ATOM 488 O O . ALA A 1 66 ? -7.059 -9.234 -1.531 1 93.44 66 ALA A O 1
ATOM 489 N N . LEU A 1 67 ? -8.984 -8.453 -2.34 1 95 67 LEU A N 1
ATOM 490 C CA . LEU A 1 67 ? -9.625 -8.422 -1.03 1 95 67 LEU A CA 1
ATOM 491 C C . LEU A 1 67 ? -10.359 -9.727 -0.749 1 95 67 LEU A C 1
ATOM 493 O O . LEU A 1 67 ? -10.922 -9.906 0.336 1 95 67 LEU A O 1
ATOM 497 N N . PHE A 1 68 ? -10.281 -10.609 -1.71 1 92.62 68 PHE A N 1
ATOM 498 C CA . PHE A 1 68 ? -10.953 -11.898 -1.566 1 92.62 68 PHE A CA 1
ATOM 499 C C . PHE A 1 68 ? -10.422 -12.664 -0.362 1 92.62 68 PHE A C 1
ATOM 501 O O . PHE A 1 68 ? -11.188 -13.203 0.433 1 92.62 68 PHE A O 1
ATOM 508 N N . ILE A 1 69 ? -9.117 -12.703 -0.196 1 95.19 69 ILE A N 1
ATOM 509 C CA . ILE A 1 69 ? -8.508 -13.453 0.893 1 95.19 69 ILE A CA 1
ATOM 510 C C . ILE A 1 69 ? -8.852 -12.805 2.23 1 95.19 69 ILE A C 1
ATOM 512 O O . ILE A 1 69 ? -9.008 -13.492 3.242 1 95.19 69 ILE A O 1
ATOM 516 N N . VAL A 1 70 ? -8.961 -11.492 2.256 1 96.38 70 VAL A N 1
ATOM 517 C CA . VAL A 1 70 ? -9.359 -10.773 3.461 1 96.38 70 VAL A CA 1
ATOM 518 C C . VAL A 1 70 ? -10.766 -11.211 3.885 1 96.38 70 VAL A C 1
ATOM 520 O O . VAL A 1 70 ? -10.984 -11.562 5.047 1 96.38 70 VAL A O 1
ATOM 523 N N . ALA A 1 71 ? -11.656 -11.25 2.93 1 94.31 71 ALA A N 1
ATOM 524 C CA . ALA A 1 71 ? -13.031 -11.656 3.193 1 94.31 71 ALA A CA 1
ATOM 525 C C . ALA A 1 71 ? -13.094 -13.109 3.672 1 94.31 71 ALA A C 1
ATOM 527 O O . ALA A 1 71 ? -13.789 -13.422 4.641 1 94.31 71 ALA A O 1
ATOM 528 N N . GLU A 1 72 ? -12.383 -13.953 3.006 1 94.62 72 GLU A N 1
ATOM 529 C CA . GLU A 1 72 ? -12.422 -15.375 3.318 1 94.62 72 GLU A CA 1
ATOM 530 C C . GLU A 1 72 ? -11.883 -15.648 4.719 1 94.62 72 GLU A C 1
ATOM 532 O O . GLU A 1 72 ? -12.547 -16.297 5.531 1 94.62 72 GLU A O 1
ATOM 537 N N . VAL A 1 73 ? -10.719 -15.141 5.012 1 96.44 73 VAL A N 1
ATOM 538 C CA . VAL A 1 73 ? -10.07 -15.414 6.289 1 96.44 73 VAL A CA 1
ATOM 539 C C . VAL A 1 73 ? -10.898 -14.812 7.426 1 96.44 73 VAL A C 1
ATOM 541 O O . VAL A 1 73 ? -11.141 -15.469 8.438 1 96.44 73 VAL A O 1
ATOM 544 N N . THR A 1 74 ? -11.336 -13.531 7.301 1 95.12 74 THR A N 1
ATOM 545 C CA . THR A 1 74 ? -12.156 -12.898 8.328 1 95.12 74 THR A CA 1
ATOM 546 C C . THR A 1 74 ? -13.453 -13.672 8.531 1 95.12 74 THR A C 1
ATOM 548 O O . THR A 1 74 ? -13.891 -13.867 9.672 1 95.12 74 THR A O 1
ATOM 551 N N . GLY A 1 75 ? -14.055 -14.094 7.438 1 93.25 75 GLY A N 1
ATOM 552 C CA . GLY A 1 75 ? -15.266 -14.891 7.527 1 93.25 75 GLY A CA 1
ATOM 553 C C . GLY A 1 75 ? -15.055 -16.219 8.242 1 93.25 75 GLY A C 1
ATOM 554 O O . GLY A 1 75 ? -15.883 -16.625 9.062 1 93.25 75 GLY A O 1
ATOM 555 N N . MET A 1 76 ? -13.977 -16.875 7.918 1 95.31 76 MET A N 1
ATOM 556 C CA . MET A 1 76 ? -13.664 -18.156 8.531 1 95.31 76 MET A CA 1
ATOM 557 C C . MET A 1 76 ? -13.492 -18.016 10.039 1 95.31 76 MET A C 1
ATOM 559 O O . MET A 1 76 ? -13.953 -18.859 10.812 1 95.31 76 MET A O 1
ATOM 563 N N . ILE A 1 77 ? -12.797 -16.984 10.445 1 94.19 77 ILE A N 1
ATOM 564 C CA . ILE A 1 77 ? -12.562 -16.734 11.867 1 94.19 77 ILE A CA 1
ATOM 565 C C . ILE A 1 77 ? -13.875 -16.375 12.555 1 94.19 77 ILE A C 1
ATOM 567 O O . ILE A 1 77 ? -14.156 -16.844 13.656 1 94.19 77 ILE A O 1
ATOM 571 N N . SER A 1 78 ? -14.656 -15.547 11.906 1 91.56 78 SER A N 1
ATOM 572 C CA . SER A 1 78 ? -15.969 -15.195 12.438 1 91.56 78 SER A CA 1
ATOM 573 C C . SER A 1 78 ? -16.844 -16.438 12.633 1 91.56 78 SER A C 1
ATOM 575 O O . SER A 1 78 ? -17.484 -16.594 13.664 1 91.56 78 SER A O 1
ATOM 577 N N . ASP A 1 79 ? -16.875 -17.281 11.648 1 91.06 79 ASP A N 1
ATOM 578 C CA . ASP A 1 79 ? -17.625 -18.531 11.719 1 91.06 79 ASP A CA 1
ATOM 579 C C . ASP A 1 79 ? -17.141 -19.391 12.875 1 91.06 79 ASP A C 1
ATOM 581 O O . ASP A 1 79 ? -17.953 -19.984 13.594 1 91.06 79 ASP A O 1
ATOM 585 N N . TYR A 1 80 ? -15.883 -19.453 12.938 1 92.44 80 TYR A N 1
ATOM 586 C CA . TYR A 1 80 ? -15.312 -20.234 14.023 1 92.44 80 TYR A CA 1
ATOM 587 C C . TYR A 1 80 ? -15.766 -19.703 15.383 1 92.44 80 TYR A C 1
ATOM 589 O O . TYR A 1 80 ? -16.188 -20.484 16.25 1 92.44 80 TYR A O 1
ATOM 597 N N . ASN A 1 81 ? -15.633 -18.422 15.562 1 90.44 81 ASN A N 1
ATOM 598 C CA . ASN A 1 81 ? -16.016 -17.797 16.828 1 90.44 81 ASN A CA 1
ATOM 599 C C . ASN A 1 81 ? -17.5 -18.016 17.125 1 90.44 81 ASN A C 1
ATOM 601 O O . ASN A 1 81 ? -17.859 -18.25 18.281 1 90.44 81 ASN A O 1
ATOM 605 N N . GLN A 1 82 ? -18.297 -17.938 16.172 1 88.81 82 GLN A N 1
ATOM 606 C CA . GLN A 1 82 ? -19.734 -18.109 16.344 1 88.81 82 GLN A CA 1
ATOM 607 C C . GLN A 1 82 ? -20.062 -19.562 16.719 1 88.81 82 GLN A C 1
ATOM 609 O O . GLN A 1 82 ? -20.906 -19.812 17.578 1 88.81 82 GLN A O 1
ATOM 614 N N . ASN A 1 83 ? -19.438 -20.391 16.094 1 89.62 83 ASN A N 1
ATOM 615 C CA . ASN A 1 83 ? -19.719 -21.812 16.297 1 89.62 83 ASN A CA 1
ATOM 616 C C . ASN A 1 83 ? -19.219 -22.312 17.641 1 89.62 83 ASN A C 1
ATOM 618 O O . ASN A 1 83 ? -19.797 -23.234 18.219 1 89.62 83 ASN A O 1
ATOM 622 N N . THR A 1 84 ? -18.203 -21.719 18.109 1 87 84 THR A N 1
ATOM 623 C CA . THR A 1 84 ? -17.609 -22.203 19.359 1 87 84 THR A CA 1
ATOM 624 C C . THR A 1 84 ? -18.031 -21.328 20.531 1 87 84 THR A C 1
ATOM 626 O O . THR A 1 84 ? -17.688 -21.625 21.688 1 87 84 THR A O 1
ATOM 629 N N . ASN A 1 85 ? -18.766 -20.312 20.312 1 78.12 85 ASN A N 1
ATOM 630 C CA . ASN A 1 85 ? -19.188 -19.344 21.312 1 78.12 85 ASN A CA 1
ATOM 631 C C . ASN A 1 85 ? -17.984 -18.719 22.031 1 78.12 85 ASN A C 1
ATOM 633 O O . ASN A 1 85 ? -18.031 -18.531 23.25 1 78.12 85 ASN A O 1
ATOM 637 N N . GLU A 1 86 ? -17.016 -18.781 21.406 1 71.5 86 GLU A N 1
ATOM 638 C CA . GLU A 1 86 ? -15.82 -18.141 21.938 1 71.5 86 GLU A CA 1
ATOM 639 C C . GLU A 1 86 ? -15.773 -16.656 21.531 1 71.5 86 GLU A C 1
ATOM 641 O O . GLU A 1 86 ? -16.172 -16.297 20.422 1 71.5 86 GLU A O 1
ATOM 646 N N . GLU A 1 87 ? -15.688 -15.789 22.594 1 64.12 87 GLU A N 1
ATOM 647 C CA . GLU A 1 87 ? -15.469 -14.391 22.234 1 64.12 87 GLU A CA 1
ATOM 648 C C . GLU A 1 87 ? -14.164 -14.211 21.469 1 64.12 87 GLU A C 1
ATOM 650 O O . GLU A 1 87 ? -13.258 -15.039 21.562 1 64.12 87 GLU A O 1
ATOM 655 N N . GLN A 1 88 ? -14.07 -13.359 20.438 1 63.12 88 GLN A N 1
ATOM 656 C CA . GLN A 1 88 ? -12.922 -13.039 19.594 1 63.12 88 GLN A CA 1
ATOM 657 C C . GLN A 1 88 ? -11.648 -12.914 20.438 1 63.12 88 GLN A C 1
ATOM 659 O O . GLN A 1 88 ? -10.539 -13.023 19.922 1 63.12 88 GLN A O 1
ATOM 664 N N . HIS A 1 89 ? -11.367 -13.602 21.359 1 69.94 89 HIS A N 1
ATOM 665 C CA . HIS A 1 89 ? -10.258 -13.57 22.297 1 69.94 89 HIS A CA 1
ATOM 666 C C . HIS A 1 89 ? -9.469 -12.266 22.188 1 69.94 89 HIS A C 1
ATOM 668 O O . HIS A 1 89 ? -8.297 -12.211 22.562 1 69.94 89 HIS A O 1
ATOM 674 N N . GLY A 1 90 ? -10.148 -11.25 21.578 1 84.88 90 GLY A N 1
ATOM 675 C CA . GLY A 1 90 ? -9.469 -9.969 21.453 1 84.88 90 GLY A CA 1
ATOM 676 C C . GLY A 1 90 ? -8.422 -9.961 20.359 1 84.88 90 GLY A C 1
ATOM 677 O O . GLY A 1 90 ? -7.551 -9.086 20.328 1 84.88 90 GLY A O 1
ATOM 678 N N . VAL A 1 91 ? -8.477 -11.031 19.5 1 92.69 91 VAL A N 1
ATOM 679 C CA . VAL A 1 91 ? -7.496 -11.133 18.422 1 92.69 91 VAL A CA 1
ATOM 680 C C . VAL A 1 91 ? -7.836 -10.133 17.312 1 92.69 91 VAL A C 1
ATOM 682 O O . VAL A 1 91 ? -9 -9.984 16.938 1 92.69 91 VAL A O 1
ATOM 685 N N . GLU A 1 92 ? -6.828 -9.352 16.922 1 96 92 GLU A N 1
ATOM 686 C CA . GLU A 1 92 ? -6.945 -8.469 15.766 1 96 92 GLU A CA 1
ATOM 687 C C . GLU A 1 92 ? -6.234 -9.047 14.547 1 96 92 GLU A C 1
ATOM 689 O O . GLU A 1 92 ? -5.301 -9.844 14.688 1 96 92 GLU A O 1
ATOM 694 N N . LEU A 1 93 ? -6.734 -8.734 13.391 1 96.81 93 LEU A N 1
ATOM 695 C CA . LEU A 1 93 ? -6.148 -9.258 12.164 1 96.81 93 LEU A CA 1
ATOM 696 C C . LEU A 1 93 ? -5.445 -8.156 11.383 1 96.81 93 LEU A C 1
ATOM 698 O O . LEU A 1 93 ? -5.914 -7.016 11.344 1 96.81 93 LEU A O 1
ATOM 702 N N . GLN A 1 94 ? -4.336 -8.445 10.844 1 98.38 94 GLN A N 1
ATOM 703 C CA . GLN A 1 94 ? -3.656 -7.57 9.883 1 98.38 94 GLN A CA 1
ATOM 704 C C . GLN A 1 94 ? -3.336 -8.32 8.594 1 98.38 94 GLN A C 1
ATOM 706 O O . GLN A 1 94 ? -2.766 -9.414 8.625 1 98.38 94 GLN A O 1
ATOM 711 N N . PHE A 1 95 ? -3.723 -7.766 7.496 1 98.38 95 PHE A N 1
ATOM 712 C CA . PHE A 1 95 ? -3.494 -8.367 6.188 1 98.38 95 PHE A CA 1
ATOM 713 C C . PHE A 1 95 ? -2.443 -7.586 5.406 1 98.38 95 PHE A C 1
ATOM 715 O O . PHE A 1 95 ? -2.549 -6.367 5.262 1 98.38 95 PHE A O 1
ATOM 722 N N . LEU A 1 96 ? -1.409 -8.273 4.949 1 98.75 96 LEU A N 1
ATOM 723 C CA . LEU A 1 96 ? -0.401 -7.734 4.043 1 98.75 96 LEU A CA 1
ATOM 724 C C . LEU A 1 96 ? -0.655 -8.188 2.611 1 98.75 96 LEU A C 1
ATOM 726 O O . LEU A 1 96 ? -0.476 -9.367 2.289 1 98.75 96 LEU A O 1
ATOM 730 N N . LEU A 1 97 ? -1.094 -7.301 1.786 1 98.38 97 LEU A N 1
ATOM 731 C CA . LEU A 1 97 ? -1.316 -7.621 0.381 1 98.38 97 LEU A CA 1
ATOM 732 C C . LEU A 1 97 ? -0.07 -7.332 -0.448 1 98.38 97 LEU A C 1
ATOM 734 O O . LEU A 1 97 ? 0.261 -6.168 -0.693 1 98.38 97 LEU A O 1
ATOM 738 N N . ASN A 1 98 ? 0.547 -8.359 -0.89 1 98.25 98 ASN A N 1
ATOM 739 C CA . ASN A 1 98 ? 1.838 -8.242 -1.56 1 98.25 98 ASN A CA 1
ATOM 740 C C . ASN A 1 98 ? 1.705 -8.422 -3.068 1 98.25 98 ASN A C 1
ATOM 742 O O . ASN A 1 98 ? 0.986 -9.305 -3.531 1 98.25 98 ASN A O 1
ATOM 746 N N . ASP A 1 99 ? 2.385 -7.656 -3.791 1 96.62 99 ASP A N 1
ATOM 747 C CA . ASP A 1 99 ? 2.643 -7.82 -5.219 1 96.62 99 ASP A CA 1
ATOM 748 C C . ASP A 1 99 ? 3.82 -6.953 -5.664 1 96.62 99 ASP A C 1
ATOM 750 O O . ASP A 1 99 ? 4.406 -6.23 -4.855 1 96.62 99 ASP A O 1
ATOM 754 N N . LEU A 1 100 ? 4.18 -7.105 -6.887 1 95.25 100 LEU A N 1
ATOM 755 C CA . LEU A 1 100 ? 5.23 -6.262 -7.445 1 95.25 100 LEU A CA 1
ATOM 756 C C . LEU A 1 100 ? 4.82 -4.793 -7.422 1 95.25 100 LEU A C 1
ATOM 758 O O . LEU A 1 100 ? 3.635 -4.477 -7.516 1 95.25 100 LEU A O 1
ATOM 762 N N . PRO A 1 101 ? 5.785 -3.854 -7.355 1 93.31 101 PRO A N 1
ATOM 763 C CA . PRO A 1 101 ? 5.492 -2.426 -7.211 1 93.31 101 PRO A CA 1
ATOM 764 C C . PRO A 1 101 ? 4.656 -1.877 -8.367 1 93.31 101 PRO A C 1
ATOM 766 O O . PRO A 1 101 ? 3.951 -0.877 -8.203 1 93.31 101 PRO A O 1
ATOM 769 N N . LYS A 1 102 ? 4.621 -2.529 -9.461 1 91.12 102 LYS A N 1
ATOM 770 C CA . LYS A 1 102 ? 3.91 -2.023 -10.633 1 91.12 102 LYS A CA 1
ATOM 771 C C . LYS A 1 102 ? 2.453 -2.475 -10.625 1 91.12 102 LYS A C 1
ATOM 773 O O . LYS A 1 102 ? 1.68 -2.104 -11.516 1 91.12 102 LYS A O 1
ATOM 778 N N . ASN A 1 103 ? 2.117 -3.289 -9.633 1 93 103 ASN A N 1
ATOM 779 C CA . ASN A 1 103 ? 0.704 -3.605 -9.461 1 93 103 ASN A CA 1
ATOM 780 C C . ASN A 1 103 ? -0.127 -2.35 -9.219 1 93 103 ASN A C 1
ATOM 782 O O . ASN A 1 103 ? 0.413 -1.305 -8.852 1 93 103 ASN A O 1
ATOM 786 N N . ASP A 1 104 ? -1.407 -2.432 -9.453 1 93.38 104 ASP A N 1
ATOM 787 C CA . ASP A 1 104 ? -2.303 -1.298 -9.242 1 93.38 104 ASP A CA 1
ATOM 788 C C . ASP A 1 104 ? -2.789 -1.245 -7.793 1 93.38 104 ASP A C 1
ATOM 790 O O . ASP A 1 104 ? -3.947 -1.562 -7.512 1 93.38 104 ASP A O 1
ATOM 794 N N . PHE A 1 105 ? -2.029 -0.734 -6.883 1 95.69 105 PHE A N 1
ATOM 795 C CA . PHE A 1 105 ? -2.369 -0.647 -5.465 1 95.69 105 PHE A CA 1
ATOM 796 C C . PHE A 1 105 ? -3.422 0.429 -5.227 1 95.69 105 PHE A C 1
ATOM 798 O O . PHE A 1 105 ? -4.207 0.338 -4.281 1 95.69 105 PHE A O 1
ATOM 805 N N . ASN A 1 106 ? -3.424 1.478 -6.086 1 93.75 106 ASN A N 1
ATOM 806 C CA . ASN A 1 106 ? -4.461 2.498 -5.965 1 93.75 106 ASN A CA 1
ATOM 807 C C . ASN A 1 106 ? -5.859 1.889 -6.043 1 93.75 106 ASN A C 1
ATOM 809 O O . ASN A 1 106 ? -6.723 2.197 -5.223 1 93.75 106 ASN A O 1
ATOM 813 N N . LEU A 1 107 ? -5.988 1.018 -7.055 1 94 107 LEU A N 1
ATOM 814 C CA . LEU A 1 107 ? -7.293 0.393 -7.234 1 94 107 LEU A CA 1
ATOM 815 C C . LEU A 1 107 ? -7.641 -0.497 -6.047 1 94 107 LEU A C 1
ATOM 817 O O . LEU A 1 107 ? -8.789 -0.525 -5.605 1 94 107 LEU A O 1
ATOM 821 N N . ILE A 1 108 ? -6.703 -1.208 -5.527 1 95.88 108 ILE A N 1
ATOM 822 C CA . ILE A 1 108 ? -6.922 -2.055 -4.359 1 95.88 108 ILE A CA 1
ATOM 823 C C . ILE A 1 108 ? -7.387 -1.201 -3.184 1 95.88 108 ILE A C 1
ATOM 825 O O . ILE A 1 108 ? -8.406 -1.498 -2.561 1 95.88 108 ILE A O 1
ATOM 829 N N . PHE A 1 109 ? -6.699 -0.114 -2.861 1 95.75 109 PHE A N 1
ATOM 830 C CA . PHE A 1 109 ? -6.969 0.706 -1.687 1 95.75 109 PHE A CA 1
ATOM 831 C C . PHE A 1 109 ? -8.289 1.445 -1.834 1 95.75 109 PHE A C 1
ATOM 833 O O . PHE A 1 109 ? -9.031 1.611 -0.86 1 95.75 109 PHE A O 1
ATOM 840 N N . GLN A 1 110 ? -8.609 1.823 -2.977 1 93.38 110 GLN A N 1
ATOM 841 C CA . GLN A 1 110 ? -9.875 2.51 -3.217 1 93.38 110 GLN A CA 1
ATOM 842 C C . GLN A 1 110 ? -11.055 1.548 -3.102 1 93.38 110 GLN A C 1
ATOM 844 O O . GLN A 1 110 ? -12.195 1.977 -2.941 1 93.38 110 GLN A O 1
ATOM 849 N N . SER A 1 111 ? -10.742 0.274 -3.244 1 93.38 111 SER A N 1
ATOM 850 C CA . SER A 1 111 ? -11.797 -0.729 -3.146 1 93.38 111 SER A CA 1
ATOM 851 C C . SER A 1 111 ? -12.102 -1.068 -1.69 1 93.38 111 SER A C 1
ATOM 853 O O . SER A 1 111 ? -13.094 -1.734 -1.398 1 93.38 111 SER A O 1
ATOM 855 N N . LEU A 1 112 ? -11.32 -0.603 -0.776 1 92.44 112 LEU A N 1
ATOM 856 C CA . LEU A 1 112 ? -11.422 -0.977 0.629 1 92.44 112 LEU A CA 1
ATOM 857 C C . LEU A 1 112 ? -12.719 -0.447 1.239 1 92.44 112 LEU A C 1
ATOM 859 O O . LEU A 1 112 ? -13.352 -1.124 2.055 1 92.44 112 LEU A O 1
ATOM 863 N N . ASP A 1 113 ? -13.094 0.764 0.912 1 85.94 113 ASP A N 1
ATOM 864 C CA . ASP A 1 113 ? -14.289 1.35 1.501 1 85.94 113 ASP A C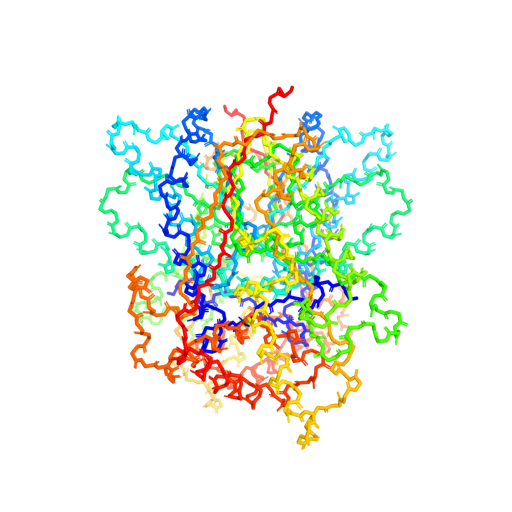A 1
ATOM 865 C C . ASP A 1 113 ? -15.523 0.506 1.187 1 85.94 113 ASP A C 1
ATOM 867 O O . ASP A 1 113 ? -16.312 0.183 2.082 1 85.94 113 ASP A O 1
ATOM 871 N N . GLN A 1 114 ? -15.602 0.231 -0.065 1 85.12 114 GLN A N 1
ATOM 872 C CA . GLN A 1 114 ? -16.719 -0.613 -0.471 1 85.12 114 GLN A CA 1
ATOM 873 C C . GLN A 1 114 ? -16.641 -1.988 0.186 1 85.12 114 GLN A C 1
ATOM 875 O O . GLN A 1 114 ? -17.656 -2.555 0.581 1 85.12 114 GLN A O 1
ATOM 880 N N . PHE A 1 115 ? -15.523 -2.432 0.3 1 89.44 115 PHE A N 1
ATOM 881 C CA . PHE A 1 115 ? -15.297 -3.732 0.918 1 89.44 115 PHE A CA 1
ATOM 882 C C . PHE A 1 115 ? -15.758 -3.73 2.371 1 89.44 115 PHE A C 1
ATOM 884 O O . PHE A 1 115 ? -16.438 -4.664 2.814 1 89.44 115 PHE A O 1
ATOM 891 N N . HIS A 1 116 ? -15.422 -2.662 3.082 1 82.31 116 HIS A N 1
ATOM 892 C CA . HIS A 1 116 ? -15.789 -2.541 4.488 1 82.31 116 HIS A CA 1
ATOM 893 C C . HIS A 1 116 ? -17.297 -2.455 4.652 1 82.31 116 HIS A C 1
ATOM 895 O O . HIS A 1 116 ? -17.859 -3.012 5.602 1 82.31 116 HIS A O 1
ATOM 901 N N . THR A 1 117 ? -17.891 -1.77 3.748 1 77.75 117 THR A N 1
ATOM 902 C CA . THR A 1 117 ? -19.344 -1.583 3.82 1 77.75 117 THR A CA 1
ATOM 903 C C . THR A 1 117 ? -20.062 -2.906 3.602 1 77.75 117 THR A C 1
ATOM 905 O O . THR A 1 117 ? -21.062 -3.197 4.281 1 77.75 117 THR A O 1
ATOM 908 N N . VAL A 1 118 ? -19.547 -3.695 2.785 1 72.5 118 VAL A N 1
ATOM 909 C CA . VAL A 1 118 ? -20.188 -4.961 2.434 1 72.5 118 VAL A CA 1
ATOM 910 C C . VAL A 1 118 ? -19.953 -5.984 3.541 1 72.5 118 VAL A C 1
ATOM 912 O O . VAL A 1 118 ? -20.859 -6.746 3.895 1 72.5 118 VAL A O 1
ATOM 915 N N . THR A 1 119 ? -18.828 -6.016 4.023 1 70.44 119 THR A N 1
ATOM 916 C CA . THR A 1 119 ? -18.484 -7.027 5.016 1 70.44 119 THR A CA 1
ATOM 917 C C . THR A 1 119 ? -19.078 -6.672 6.379 1 70.44 119 THR A C 1
ATOM 919 O O . THR A 1 119 ? -19.375 -7.559 7.184 1 70.44 119 THR A O 1
ATOM 922 N N . ARG A 1 120 ? -19.219 -5.387 6.664 1 61.47 120 ARG A N 1
ATOM 923 C CA . ARG A 1 120 ? -19.828 -4.969 7.922 1 61.47 120 ARG A CA 1
ATOM 924 C C . ARG A 1 120 ? -21.344 -5.152 7.887 1 61.47 120 ARG A C 1
ATOM 926 O O . ARG A 1 120 ? -21.953 -5.445 8.906 1 61.47 120 ARG A O 1
ATOM 933 N N . LYS A 1 121 ? -22.109 -4.742 6.805 1 55.34 121 LYS A N 1
ATOM 934 C CA . LYS A 1 121 ? -23.547 -4.852 6.656 1 55.34 121 LYS A CA 1
ATOM 935 C C . LYS A 1 121 ? -24 -6.312 6.68 1 55.34 121 LYS A C 1
ATOM 937 O O . LYS A 1 121 ? -25.109 -6.621 7.113 1 55.34 121 LYS A O 1
ATOM 942 N N . GLY A 1 122 ? -23.453 -7.109 5.844 1 46.31 122 GLY A N 1
ATOM 943 C CA . GLY A 1 122 ? -23.906 -8.492 5.746 1 46.31 122 GLY A CA 1
ATOM 944 C C . GLY A 1 122 ? -23.922 -9.203 7.086 1 46.31 122 GLY A C 1
ATOM 945 O O . GLY A 1 122 ? -24.5 -10.281 7.211 1 46.31 122 GLY A O 1
ATOM 946 N N . GLU A 1 123 ? -22.906 -8.86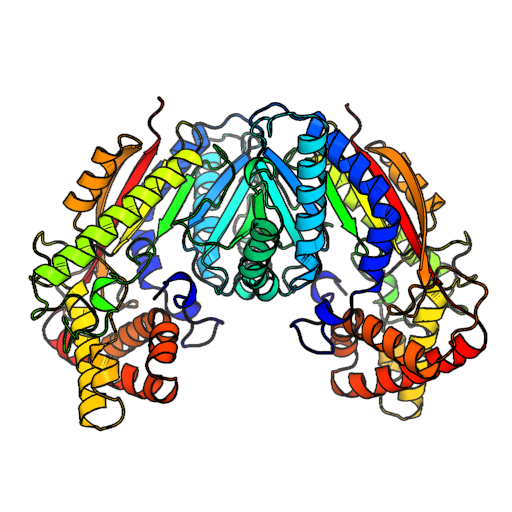7 7.906 1 49.12 123 GLU A N 1
ATOM 947 C CA . GLU A 1 123 ? -22.844 -9.688 9.117 1 49.12 123 GLU A CA 1
ATOM 948 C C . GLU A 1 123 ? -23.656 -9.062 10.242 1 49.12 123 GLU A C 1
ATOM 950 O O . GLU A 1 123 ? -23.422 -7.918 10.633 1 49.12 123 GLU A O 1
ATOM 955 N N . GLY A 1 124 ? -24.844 -9.055 10.125 1 46.81 124 GLY A N 1
ATOM 956 C CA . GLY A 1 124 ? -25.734 -8.773 11.234 1 46.81 124 GLY A CA 1
ATOM 957 C C . GLY A 1 124 ? -25.016 -8.625 12.555 1 46.81 124 GLY A C 1
ATOM 958 O O . GLY A 1 124 ? -25.562 -8.062 13.508 1 46.81 124 GLY A O 1
ATOM 959 N N . ASP A 1 125 ? -24.094 -9.641 13.016 1 54.94 125 ASP A N 1
ATOM 960 C CA . ASP A 1 125 ? -23.5 -9.758 14.344 1 54.94 125 ASP A CA 1
ATOM 961 C C . ASP A 1 125 ? -22.094 -9.172 14.383 1 54.94 125 ASP A C 1
ATOM 963 O O . ASP A 1 125 ? -21.109 -9.898 14.297 1 54.94 125 ASP A O 1
ATOM 967 N N . GLU A 1 126 ? -21.906 -7.84 14.172 1 56.75 126 GLU A N 1
ATOM 968 C CA . GLU A 1 126 ? -20.703 -7.031 14.328 1 56.75 126 GLU A CA 1
ATOM 969 C C . GLU A 1 126 ? -19.812 -7.582 15.445 1 56.75 126 GLU A C 1
ATOM 971 O O . GLU A 1 126 ? -18.594 -7.453 15.391 1 56.75 126 GLU A O 1
ATOM 976 N N . ALA A 1 127 ? -20.5 -8.266 16.406 1 56.53 127 ALA A N 1
ATOM 977 C CA . ALA A 1 127 ? -19.797 -8.68 17.625 1 56.53 127 ALA A CA 1
ATOM 978 C C . ALA A 1 127 ? -18.875 -9.859 17.359 1 56.53 127 ALA A C 1
ATOM 980 O O . ALA A 1 127 ? -17.938 -10.102 18.109 1 56.53 127 ALA A O 1
ATOM 981 N N . ALA A 1 128 ? -19 -10.445 16.062 1 72.56 128 ALA A N 1
ATOM 982 C CA . ALA A 1 128 ? -18.266 -11.695 15.906 1 72.56 128 ALA A CA 1
ATOM 983 C C . ALA A 1 128 ? -17.062 -11.508 14.992 1 72.56 128 ALA A C 1
ATOM 985 O O . ALA A 1 128 ? -16.125 -12.312 15.016 1 72.56 128 ALA A O 1
ATOM 986 N N . THR A 1 129 ? -16.891 -10.414 14.188 1 82 129 THR A N 1
ATOM 987 C CA . THR A 1 129 ? -15.766 -10.227 13.289 1 82 129 THR A CA 1
ATOM 988 C C . THR A 1 129 ? -14.648 -9.445 13.977 1 82 129 THR A C 1
ATOM 990 O O . THR A 1 129 ? -14.867 -8.336 14.461 1 82 129 THR A O 1
ATOM 993 N N . PRO A 1 130 ? -13.539 -10.078 14.016 1 89.19 130 PRO A N 1
ATOM 994 C CA . PRO A 1 130 ? -12.43 -9.336 14.633 1 89.19 130 PRO A CA 1
ATOM 995 C C . PRO A 1 130 ? -12.039 -8.094 13.836 1 89.19 130 PRO A C 1
ATOM 997 O O . PRO A 1 130 ? -12.18 -8.07 12.609 1 89.19 130 PRO A O 1
ATOM 1000 N N . PRO A 1 131 ? -11.578 -7.016 14.578 1 92.12 131 PRO A N 1
ATOM 1001 C CA . PRO A 1 131 ? -11.008 -5.879 13.844 1 92.12 131 PRO A CA 1
ATOM 1002 C C . PRO A 1 131 ? -9.859 -6.285 12.93 1 92.12 131 PRO A C 1
ATOM 1004 O O . PRO A 1 131 ? -9.055 -7.152 13.281 1 92.12 131 PRO A O 1
ATOM 1007 N N . TYR A 1 132 ? -9.898 -5.762 11.758 1 95.25 132 TYR A N 1
ATOM 1008 C CA . TYR A 1 132 ? -8.805 -6.102 10.844 1 95.25 132 TYR A CA 1
ATOM 1009 C C . TYR A 1 132 ? -8.305 -4.863 10.109 1 95.25 132 TYR A C 1
ATOM 1011 O O . TYR A 1 132 ? -9.047 -3.893 9.938 1 95.25 132 TYR A O 1
ATOM 1019 N N . TYR A 1 133 ? -7.07 -4.906 9.727 1 97 133 TYR A N 1
ATOM 1020 C CA . TYR A 1 133 ? -6.34 -3.828 9.062 1 97 133 TYR A CA 1
ATOM 1021 C C . TYR A 1 133 ? -5.621 -4.336 7.82 1 97 133 TYR A C 1
ATOM 1023 O O . TYR A 1 133 ? -5.055 -5.434 7.832 1 97 133 TYR A O 1
ATOM 1031 N N . VAL A 1 134 ? -5.672 -3.57 6.723 1 97.5 134 VAL A N 1
ATOM 1032 C CA . VAL A 1 134 ? -5.102 -3.998 5.449 1 97.5 134 VAL A CA 1
ATOM 1033 C C . VAL A 1 134 ? -3.973 -3.051 5.043 1 97.5 134 VAL A C 1
ATOM 1035 O O . VAL A 1 134 ? -4.141 -1.828 5.074 1 97.5 134 VAL A O 1
ATOM 1038 N N . VAL A 1 135 ? -2.846 -3.633 4.73 1 98.25 135 VAL A N 1
ATOM 1039 C CA . VAL A 1 135 ? -1.734 -2.832 4.23 1 98.25 135 VAL A CA 1
ATOM 1040 C C . VAL A 1 135 ? -1.262 -3.383 2.887 1 98.25 135 VAL A C 1
ATOM 1042 O O . VAL A 1 135 ? -1.5 -4.551 2.568 1 98.25 135 VAL A O 1
ATOM 1045 N N . GLY A 1 136 ? -0.713 -2.473 2.043 1 98.19 136 GLY A N 1
ATOM 1046 C CA . GLY A 1 136 ? -0.063 -2.885 0.809 1 98.19 136 GLY A CA 1
ATOM 1047 C C . GLY A 1 136 ? 1.415 -3.18 0.982 1 98.19 136 GLY A C 1
ATOM 1048 O O . GLY A 1 136 ? 2.135 -2.414 1.624 1 98.19 136 GLY A O 1
ATOM 1049 N N . LEU A 1 137 ? 1.882 -4.273 0.458 1 98.25 137 LEU A N 1
ATOM 1050 C CA . LEU A 1 137 ? 3.26 -4.734 0.593 1 98.25 137 LEU A CA 1
ATOM 1051 C C . LEU A 1 137 ? 3.918 -4.887 -0.773 1 98.25 137 LEU A C 1
ATOM 1053 O O . LEU A 1 137 ? 3.857 -5.957 -1.38 1 98.25 137 LEU A O 1
ATOM 1057 N N . PRO A 1 138 ? 4.586 -3.795 -1.243 1 96.94 138 PRO A N 1
ATOM 1058 C CA . PRO A 1 138 ? 5.246 -3.881 -2.547 1 96.94 138 PRO A CA 1
ATOM 1059 C C . PRO A 1 138 ? 6.551 -4.676 -2.496 1 96.94 138 PRO A C 1
ATOM 1061 O O . PRO A 1 138 ? 7.332 -4.523 -1.554 1 96.94 138 PRO A O 1
ATOM 1064 N N . GLY A 1 139 ? 6.707 -5.52 -3.498 1 95.94 139 GLY A N 1
ATOM 1065 C CA . GLY A 1 139 ? 7.992 -6.191 -3.6 1 95.94 139 GLY A CA 1
ATOM 1066 C C . GLY A 1 139 ? 7.891 -7.586 -4.184 1 95.94 139 GLY A C 1
ATOM 1067 O O . GLY A 1 139 ? 6.824 -8.203 -4.16 1 95.94 139 GLY A O 1
ATOM 1068 N N . SER A 1 140 ? 9.023 -8.055 -4.633 1 94.75 140 SER A N 1
ATOM 1069 C CA . SER A 1 140 ? 9.109 -9.422 -5.117 1 94.75 140 SER A CA 1
ATOM 1070 C C . SER A 1 140 ? 9.211 -10.414 -3.961 1 94.75 140 SER A C 1
ATOM 1072 O O . SER A 1 140 ? 9.945 -10.188 -3.004 1 94.75 140 SER A O 1
ATOM 1074 N N . PHE A 1 141 ? 8.43 -11.477 -3.984 1 93.12 141 PHE A N 1
ATOM 1075 C CA . PHE A 1 141 ? 8.5 -12.438 -2.889 1 93.12 141 PHE A CA 1
ATOM 1076 C C . PHE A 1 141 ? 9.734 -13.312 -3.02 1 93.12 141 PHE A C 1
ATOM 1078 O O . PHE A 1 141 ? 9.914 -14.258 -2.248 1 93.12 141 PHE A O 1
ATOM 1085 N N . TYR A 1 142 ? 10.648 -12.977 -3.98 1 95.44 142 TYR A N 1
ATOM 1086 C CA . TYR A 1 142 ? 11.977 -13.586 -4.031 1 95.44 142 TYR A CA 1
ATOM 1087 C C . TYR A 1 142 ? 13 -12.727 -3.303 1 95.44 142 TYR A C 1
ATOM 1089 O O . TYR A 1 142 ? 14.203 -12.922 -3.451 1 95.44 142 TYR A O 1
ATOM 1097 N N . ASN A 1 143 ? 12.508 -11.742 -2.57 1 94.56 143 ASN A N 1
ATOM 1098 C CA . ASN A 1 143 ? 13.258 -10.938 -1.607 1 94.56 143 ASN A CA 1
ATOM 1099 C C . ASN A 1 143 ? 12.594 -10.945 -0.235 1 94.56 143 ASN A C 1
ATOM 1101 O O . ASN A 1 143 ? 11.453 -11.391 -0.097 1 94.56 143 ASN A O 1
ATOM 1105 N N . ARG A 1 144 ? 13.383 -10.469 0.742 1 96.38 144 ARG A N 1
ATOM 1106 C CA . ARG A 1 144 ? 12.781 -10.242 2.055 1 96.38 144 ARG A CA 1
ATOM 1107 C C . ARG A 1 144 ? 11.672 -9.203 1.98 1 96.38 144 ARG A C 1
ATOM 1109 O O . ARG A 1 144 ? 11.828 -8.156 1.338 1 96.38 144 ARG A O 1
ATOM 1116 N N . LEU A 1 145 ? 10.516 -9.531 2.59 1 97.62 145 LEU A N 1
ATOM 1117 C CA . LEU A 1 145 ? 9.359 -8.648 2.477 1 97.62 145 LEU A CA 1
ATOM 1118 C C . LEU A 1 145 ? 8.969 -8.086 3.842 1 97.62 145 LEU A C 1
ATOM 1120 O O . LEU A 1 145 ? 8.406 -6.996 3.93 1 97.62 145 LEU A O 1
ATOM 1124 N N . CYS A 1 146 ? 9.195 -8.883 4.906 1 97.38 146 CYS A N 1
ATOM 1125 C CA . CYS A 1 146 ? 8.742 -8.555 6.25 1 97.38 146 CYS A CA 1
ATOM 1126 C C . CYS A 1 146 ? 9.844 -8.805 7.273 1 97.38 146 CYS A C 1
ATOM 1128 O O . CYS A 1 146 ? 10.789 -9.547 7.008 1 97.38 146 CYS A O 1
ATOM 1130 N N . PRO A 1 147 ? 9.68 -8.164 8.445 1 97.62 147 PRO A N 1
ATOM 1131 C CA . PRO A 1 147 ? 10.617 -8.5 9.523 1 97.62 147 PRO A CA 1
ATOM 1132 C C . PRO A 1 147 ? 10.586 -9.984 9.883 1 97.62 147 PRO A C 1
ATOM 1134 O O . PRO A 1 147 ? 9.609 -10.68 9.586 1 97.62 147 PRO A O 1
ATOM 1137 N N . SER A 1 148 ? 11.672 -10.422 10.492 1 97 148 SER A N 1
ATOM 1138 C CA . SER A 1 148 ? 11.758 -11.805 10.93 1 97 148 SER A CA 1
ATOM 1139 C C . SER A 1 148 ? 10.641 -12.148 11.906 1 97 148 SER A C 1
ATOM 1141 O O . SER A 1 148 ? 10.258 -11.32 12.742 1 97 148 SER A O 1
ATOM 1143 N N . GLN A 1 149 ? 10.078 -13.344 11.734 1 95.94 149 GLN A N 1
ATOM 1144 C CA . GLN A 1 149 ? 9.117 -13.914 12.68 1 95.94 149 GLN A CA 1
ATOM 1145 C C . GLN A 1 149 ? 7.957 -12.953 12.93 1 95.94 149 GLN A C 1
ATOM 1147 O O . GLN A 1 149 ? 7.586 -12.711 14.078 1 95.94 149 GLN A O 1
ATOM 1152 N N . SER A 1 150 ? 7.426 -12.43 11.812 1 97.38 150 SER A N 1
ATOM 1153 C CA . SER A 1 150 ? 6.398 -11.398 11.969 1 97.38 150 SER A CA 1
ATOM 1154 C C . SER A 1 150 ? 5.086 -11.836 11.328 1 97.38 150 SER A C 1
ATOM 1156 O O . SER A 1 150 ? 4.047 -11.203 11.539 1 97.38 150 SER A O 1
ATOM 1158 N N . VAL A 1 151 ? 5.078 -12.922 10.578 1 98.44 151 VAL A N 1
ATOM 1159 C CA . VAL A 1 151 ? 3.891 -13.352 9.844 1 98.44 151 VAL A CA 1
ATOM 1160 C C . VAL A 1 151 ? 3.395 -14.688 10.398 1 98.44 151 VAL A C 1
ATOM 1162 O O . VAL A 1 151 ? 4.195 -15.562 10.727 1 98.44 151 VAL A O 1
ATOM 1165 N N . HIS A 1 152 ? 2.082 -14.836 10.492 1 98.38 152 HIS A N 1
ATOM 1166 C CA . HIS A 1 152 ? 1.484 -16.047 11.031 1 98.38 152 HIS A CA 1
ATOM 1167 C C . HIS A 1 152 ? 1.06 -17 9.914 1 98.38 152 HIS A C 1
ATOM 1169 O O . HIS A 1 152 ? 1.101 -18.219 10.078 1 98.38 152 HIS A O 1
ATOM 1175 N N . LEU A 1 153 ? 0.594 -16.422 8.844 1 98.75 153 LEU A N 1
ATOM 1176 C CA . LEU A 1 153 ? 0.072 -17.203 7.723 1 98.75 153 LEU A CA 1
ATOM 1177 C C . LEU A 1 153 ? 0.426 -16.547 6.395 1 98.75 153 LEU A C 1
ATOM 1179 O O . LEU A 1 153 ? 0.105 -15.367 6.172 1 98.75 153 LEU A O 1
ATOM 1183 N N . PHE A 1 154 ? 1.108 -17.266 5.555 1 98.75 154 PHE A N 1
ATOM 1184 C CA . PHE A 1 154 ? 1.287 -16.844 4.168 1 98.75 154 PHE A CA 1
ATOM 1185 C C . PHE A 1 154 ? 0.28 -17.547 3.26 1 98.75 154 PHE A C 1
ATOM 1187 O O . PHE A 1 154 ? 0.035 -18.734 3.398 1 98.75 154 PHE A O 1
ATOM 1194 N N . HIS A 1 155 ? -0.284 -16.812 2.42 1 98.44 155 HIS A N 1
ATOM 1195 C CA . HIS A 1 155 ? -1.128 -17.297 1.338 1 98.44 155 HIS A CA 1
ATOM 1196 C C . HIS A 1 155 ? -0.593 -16.859 -0.021 1 98.44 155 HIS A C 1
ATOM 1198 O O . HIS A 1 155 ? -0.118 -15.734 -0.173 1 98.44 155 HIS A O 1
ATOM 1204 N N . SER A 1 156 ? -0.547 -17.703 -0.941 1 97.75 156 SER A N 1
ATOM 1205 C CA . SER A 1 156 ? -0.231 -17.359 -2.326 1 97.75 156 SER A CA 1
ATOM 1206 C C . SER A 1 156 ? -1.031 -18.219 -3.299 1 97.75 156 SER A C 1
ATOM 1208 O O . SER A 1 156 ? -1.055 -19.453 -3.178 1 97.75 156 SER A O 1
ATOM 1210 N N . SER A 1 157 ? -1.66 -17.562 -4.203 1 95.56 157 SER A N 1
ATOM 1211 C CA . SER A 1 157 ? -2.426 -18.266 -5.223 1 95.56 157 SER A CA 1
ATOM 1212 C C . SER A 1 157 ? -2.072 -17.781 -6.621 1 95.56 157 SER A C 1
ATOM 1214 O O . SER A 1 157 ? -2.197 -16.594 -6.922 1 95.56 157 SER A O 1
ATOM 1216 N N . TYR A 1 158 ? -1.592 -18.734 -7.465 1 94.06 158 TYR A N 1
ATOM 1217 C CA . TYR A 1 158 ? -1.36 -18.531 -8.891 1 94.06 158 TYR A CA 1
ATOM 1218 C C . TYR A 1 158 ? -0.304 -17.453 -9.125 1 94.06 158 TYR A C 1
ATOM 1220 O O . TYR A 1 158 ? -0.48 -16.578 -9.977 1 94.06 158 TYR A O 1
ATOM 1228 N N . SER A 1 159 ? 0.715 -17.516 -8.32 1 94.94 159 SER A N 1
ATOM 1229 C CA . SER A 1 159 ? 1.792 -16.562 -8.531 1 94.94 159 SER A CA 1
ATOM 1230 C C . SER A 1 159 ? 3.158 -17.234 -8.461 1 94.94 159 SER A C 1
ATOM 1232 O O . SER A 1 159 ? 4.125 -16.75 -9.055 1 94.94 159 SER A O 1
ATOM 1234 N N . LEU A 1 160 ? 3.293 -18.375 -7.863 1 96.56 160 LEU A N 1
ATOM 1235 C CA . LEU A 1 160 ? 4.59 -18.969 -7.578 1 96.56 160 LEU A CA 1
ATOM 1236 C C . LEU A 1 160 ? 5.105 -19.75 -8.781 1 96.56 160 LEU A C 1
ATOM 1238 O O . LEU A 1 160 ? 6.262 -20.188 -8.797 1 96.56 160 LEU A O 1
ATOM 1242 N N . HIS A 1 161 ? 4.277 -19.953 -9.812 1 95.31 161 HIS A N 1
ATOM 1243 C CA . HIS A 1 161 ? 4.734 -20.594 -11.039 1 95.31 161 HIS A CA 1
ATOM 1244 C C . HIS A 1 161 ? 5.531 -19.625 -11.906 1 95.31 161 HIS A C 1
ATOM 1246 O O . HIS A 1 161 ? 6.207 -20.047 -12.852 1 95.31 161 HIS A O 1
ATOM 1252 N N . TRP A 1 162 ? 5.426 -18.344 -11.625 1 95.12 162 TRP A N 1
ATOM 1253 C CA . TRP A 1 162 ? 6.273 -17.359 -12.289 1 95.12 162 TRP A CA 1
ATOM 1254 C C . TRP A 1 162 ? 7.703 -17.438 -11.758 1 95.12 162 TRP A C 1
ATOM 1256 O O . TRP A 1 162 ? 7.93 -17.375 -10.547 1 95.12 162 TRP A O 1
ATOM 1266 N N . LEU A 1 163 ? 8.617 -17.5 -12.656 1 95.5 163 LEU A N 1
ATOM 1267 C CA . LEU A 1 163 ? 10.031 -17.531 -12.297 1 95.5 163 LEU A CA 1
ATOM 1268 C C . LEU A 1 163 ? 10.562 -16.125 -12.062 1 95.5 163 LEU A C 1
ATOM 1270 O O . LEU A 1 163 ? 10.008 -15.148 -12.578 1 95.5 163 LEU A O 1
ATOM 1274 N N . SER A 1 164 ? 11.641 -16.016 -11.25 1 94.5 164 SER A N 1
ATOM 1275 C CA . SER A 1 164 ? 12.242 -14.719 -10.969 1 94.5 164 SER A CA 1
ATOM 1276 C C . SER A 1 164 ? 12.859 -14.109 -12.219 1 94.5 164 SER A C 1
ATOM 1278 O O . SER A 1 164 ? 13.008 -12.891 -12.312 1 94.5 164 SER A O 1
ATOM 1280 N N . LYS A 1 165 ? 13.25 -14.961 -13.141 1 92.25 165 LYS A N 1
ATOM 1281 C CA . LYS A 1 165 ? 13.852 -14.539 -14.406 1 92.25 165 LYS A CA 1
ATOM 1282 C C . LYS A 1 165 ? 13.766 -15.641 -15.453 1 92.25 165 LYS A C 1
ATOM 1284 O O . LYS A 1 165 ? 13.57 -16.812 -15.109 1 92.25 165 LYS A O 1
ATOM 1289 N N . VAL A 1 166 ? 13.883 -15.242 -16.688 1 89.81 166 VAL A N 1
ATOM 1290 C CA . VAL A 1 166 ? 14.141 -16.219 -17.75 1 89.81 166 VAL A CA 1
ATOM 1291 C C . VAL A 1 166 ? 15.562 -16.75 -17.625 1 89.81 166 VAL A C 1
ATOM 1293 O O . VAL A 1 166 ? 16.5 -15.984 -17.359 1 89.81 166 VAL A O 1
ATOM 1296 N N . PRO A 1 167 ? 15.656 -18.047 -17.734 1 87.69 167 PRO A N 1
ATOM 1297 C CA . PRO A 1 167 ? 17.016 -18.578 -17.656 1 87.69 167 PRO A CA 1
ATOM 1298 C C . PRO A 1 167 ? 18.016 -17.797 -18.516 1 87.69 167 PRO A C 1
ATOM 1300 O O . PRO A 1 167 ? 17.703 -17.484 -19.672 1 87.69 167 PRO A O 1
ATOM 1303 N N . GLU A 1 168 ? 19.047 -17.422 -17.953 1 82.81 168 GLU A N 1
ATOM 1304 C CA . GLU A 1 168 ? 20.031 -16.531 -18.547 1 82.81 168 GLU A CA 1
ATOM 1305 C C . GLU A 1 168 ? 20.531 -17.062 -19.891 1 82.81 168 GLU A C 1
ATOM 1307 O O . GLU A 1 168 ? 20.828 -16.297 -20.797 1 82.81 168 GLU A O 1
ATOM 1312 N N . GLU A 1 169 ? 20.578 -18.312 -19.984 1 81.62 169 GLU A N 1
ATOM 1313 C CA . GLU A 1 169 ? 21.078 -18.953 -21.203 1 81.62 169 GLU A CA 1
ATOM 1314 C C . GLU A 1 169 ? 20.188 -18.656 -22.406 1 81.62 169 GLU A C 1
ATOM 1316 O O . GLU A 1 169 ? 20.656 -18.703 -23.547 1 81.62 169 GLU A O 1
ATOM 1321 N N . LEU A 1 170 ? 19 -18.391 -22.125 1 81.94 170 LEU A N 1
ATOM 1322 C CA . LEU A 1 170 ? 18.062 -18.078 -23.203 1 81.94 170 LEU A CA 1
ATOM 1323 C C . LEU A 1 170 ? 18.141 -16.609 -23.609 1 81.94 170 LEU A C 1
ATOM 1325 O O . LEU A 1 170 ? 17.641 -16.234 -24.672 1 81.94 170 LEU A O 1
ATOM 1329 N N . SER A 1 171 ? 18.781 -15.812 -22.766 1 70.75 171 SER A N 1
ATOM 1330 C CA . SER A 1 171 ? 18.844 -14.375 -23.031 1 70.75 171 SER A CA 1
ATOM 1331 C C . SER A 1 171 ? 20.078 -14.023 -23.859 1 70.75 171 SER A C 1
ATOM 1333 O O . SER A 1 171 ? 20.219 -12.891 -24.328 1 70.75 171 SER A O 1
ATOM 1335 N N . SER A 1 172 ? 21.047 -14.891 -24.062 1 63.88 172 SER A N 1
ATOM 1336 C CA . SER A 1 172 ? 22.328 -14.625 -24.688 1 63.88 172 SER A CA 1
ATOM 1337 C C . SER A 1 172 ? 22.219 -14.594 -26.219 1 63.88 172 SER A C 1
ATOM 1339 O O . SER A 1 172 ? 23.203 -14.375 -26.906 1 63.88 172 SER A O 1
ATOM 1341 N N . GLY A 1 173 ? 21.141 -14.523 -26.781 1 61.88 173 GLY A N 1
ATOM 1342 C CA . GLY A 1 173 ? 20.984 -14.289 -28.219 1 61.88 173 GLY A CA 1
ATOM 1343 C C . GLY A 1 173 ? 20.938 -15.57 -29.031 1 61.88 173 GLY A C 1
ATOM 1344 O O . GLY A 1 173 ? 20.578 -15.547 -30.203 1 61.88 173 GLY A O 1
ATOM 1345 N N . GLU A 1 174 ? 21.469 -16.641 -28.578 1 63.25 174 GLU A N 1
ATOM 1346 C CA . GLU A 1 174 ? 21.312 -17.859 -29.375 1 63.25 174 GLU A CA 1
ATOM 1347 C C . GLU A 1 174 ? 19.906 -18.453 -29.203 1 63.25 174 GLU A C 1
ATOM 1349 O O . GLU A 1 174 ? 19.406 -18.547 -28.078 1 63.25 174 GLU A O 1
ATOM 1354 N N . TYR A 1 175 ? 19.141 -18.391 -30.312 1 63.16 175 TYR A N 1
ATOM 1355 C CA . TYR A 1 175 ? 17.734 -18.781 -30.297 1 63.16 175 TYR A CA 1
ATOM 1356 C C . TYR A 1 175 ? 17.594 -20.281 -30.125 1 63.16 175 TYR A C 1
ATOM 1358 O O . TYR A 1 175 ? 17.562 -21.031 -31.094 1 63.16 175 TYR A O 1
ATOM 1366 N N . VAL A 1 176 ? 17.547 -20.766 -28.875 1 76.56 176 VAL A N 1
ATOM 1367 C CA . VAL A 1 176 ? 17.609 -22.172 -28.516 1 76.56 176 VAL A CA 1
ATOM 1368 C C . VAL A 1 176 ? 16.203 -22.734 -28.328 1 76.56 176 VAL A C 1
ATOM 1370 O O . VAL A 1 176 ? 16 -23.938 -28.297 1 76.56 176 VAL A O 1
ATOM 1373 N N . ASN A 1 177 ? 15.148 -21.953 -28.391 1 85.88 177 ASN A N 1
ATOM 1374 C CA . ASN A 1 177 ? 13.758 -22.375 -28.25 1 85.88 177 ASN A CA 1
ATOM 1375 C C . ASN A 1 177 ? 12.883 -21.828 -29.375 1 85.88 177 ASN A C 1
ATOM 1377 O O . ASN A 1 177 ? 11.766 -21.359 -29.125 1 85.88 177 ASN A O 1
ATOM 1381 N N . GLU A 1 178 ? 13.414 -21.984 -30.547 1 83.56 178 GLU A N 1
ATOM 1382 C CA . GLU A 1 178 ? 12.805 -21.359 -31.719 1 83.56 178 GLU A CA 1
ATOM 1383 C C . GLU A 1 178 ? 11.359 -21.797 -31.891 1 83.56 178 GLU A C 1
ATOM 1385 O O . GLU A 1 178 ? 11.047 -22.984 -31.781 1 83.56 178 GLU A O 1
ATOM 1390 N N . GLY A 1 179 ? 10.531 -20.812 -32.094 1 82.12 179 GLY A N 1
ATOM 1391 C CA . GLY A 1 179 ? 9.133 -21.062 -32.406 1 82.12 179 GLY A CA 1
ATOM 1392 C C . GLY A 1 179 ? 8.289 -21.25 -31.156 1 82.12 179 GLY A C 1
ATOM 1393 O O . GLY A 1 179 ? 7.059 -21.297 -31.234 1 82.12 179 GLY A O 1
ATOM 1394 N N . ASN A 1 180 ? 8.914 -21.422 -30 1 87.75 180 ASN A N 1
ATOM 1395 C CA . ASN A 1 180 ? 8.203 -21.594 -28.75 1 87.75 180 ASN A CA 1
ATOM 1396 C C . ASN A 1 180 ? 8.375 -20.375 -27.844 1 87.75 180 ASN A C 1
ATOM 1398 O O . ASN A 1 180 ? 9.406 -19.719 -27.875 1 87.75 180 ASN A O 1
ATOM 1402 N N . ILE A 1 181 ? 7.348 -20.062 -27.125 1 90.44 181 ILE A N 1
ATOM 1403 C CA . ILE A 1 181 ? 7.469 -18.953 -26.188 1 90.44 181 ILE A CA 1
ATOM 1404 C C . ILE A 1 181 ? 7.539 -19.484 -24.766 1 90.44 181 ILE A C 1
ATOM 1406 O O . ILE A 1 181 ? 7.652 -18.719 -23.812 1 90.44 181 ILE A O 1
ATOM 1410 N N . HIS A 1 182 ? 7.344 -20.766 -24.656 1 89.19 182 HIS A N 1
ATOM 1411 C CA . HIS A 1 182 ? 7.453 -21.547 -23.438 1 89.19 182 HIS A CA 1
ATOM 1412 C C . HIS A 1 182 ? 7.906 -22.969 -23.719 1 89.19 182 HIS A C 1
ATOM 1414 O O . HIS A 1 182 ? 8.406 -23.266 -24.812 1 89.19 182 HIS A O 1
ATOM 1420 N N . ILE A 1 183 ? 7.805 -23.891 -22.734 1 87.5 183 ILE A N 1
ATOM 1421 C CA . ILE A 1 183 ? 8.133 -25.297 -22.953 1 87.5 183 ILE A CA 1
ATOM 1422 C C . ILE A 1 183 ? 7.047 -25.938 -23.812 1 87.5 183 ILE A C 1
ATOM 1424 O O . ILE A 1 183 ? 5.891 -26.047 -23.391 1 87.5 183 ILE A O 1
ATOM 1428 N N . GLY A 1 184 ? 7.41 -26.188 -25.016 1 82.62 184 GLY A N 1
ATOM 1429 C CA . GLY A 1 184 ? 6.508 -26.828 -25.953 1 82.62 184 GLY A CA 1
ATOM 1430 C C . GLY A 1 184 ? 7.008 -28.188 -26.422 1 82.62 184 GLY A C 1
ATOM 1431 O O . GLY A 1 184 ? 7.973 -28.719 -25.875 1 82.62 184 GLY A O 1
ATOM 1432 N N . LYS A 1 185 ? 6.367 -28.703 -27.359 1 77 185 LYS A N 1
ATOM 1433 C CA . LYS A 1 185 ? 6.652 -30.047 -27.875 1 77 185 LYS A CA 1
ATOM 1434 C C . LYS A 1 185 ? 8.039 -30.109 -28.5 1 77 185 LYS A C 1
ATOM 1436 O O . LYS A 1 185 ? 8.711 -31.141 -28.453 1 77 185 LYS A O 1
ATOM 1441 N N . THR A 1 186 ? 8.453 -29.031 -29.062 1 81.88 186 THR A N 1
ATOM 1442 C CA . THR A 1 186 ? 9.711 -29.047 -29.797 1 81.88 186 THR A CA 1
ATOM 1443 C C . THR A 1 186 ? 10.844 -28.453 -28.969 1 81.88 186 THR A C 1
ATOM 1445 O O . THR A 1 186 ? 11.961 -28.297 -29.453 1 81.88 186 THR A O 1
ATOM 1448 N N . THR A 1 187 ? 10.508 -28.094 -27.734 1 88 187 THR A N 1
ATOM 1449 C CA . THR A 1 187 ? 11.539 -27.516 -26.875 1 88 187 THR A CA 1
ATOM 1450 C C . THR A 1 187 ? 12.594 -28.562 -26.516 1 88 187 THR A C 1
ATOM 1452 O O . THR A 1 187 ? 12.25 -29.656 -26.078 1 88 187 THR A O 1
ATOM 1455 N N . PRO A 1 188 ? 13.859 -28.219 -26.734 1 87.62 188 PRO A N 1
ATOM 1456 C CA . PRO A 1 188 ? 14.922 -29.156 -26.344 1 87.62 188 PRO A CA 1
ATOM 1457 C C . PRO A 1 188 ? 14.922 -29.469 -24.859 1 87.62 188 PRO A C 1
ATOM 1459 O O . PRO A 1 188 ? 14.641 -28.594 -24.031 1 87.62 188 PRO A O 1
ATOM 1462 N N . HIS A 1 189 ? 15.367 -30.641 -24.562 1 88.5 189 HIS A N 1
ATOM 1463 C CA . HIS A 1 189 ? 15.406 -31.094 -23.172 1 88.5 189 HIS A CA 1
ATOM 1464 C C . HIS A 1 189 ? 16.312 -30.219 -22.328 1 88.5 189 HIS A C 1
ATOM 1466 O O . HIS A 1 189 ? 16.062 -30 -21.141 1 88.5 189 HIS A O 1
ATOM 1472 N N . SER A 1 190 ? 17.344 -29.766 -22.953 1 89.25 190 SER A N 1
ATOM 1473 C CA . SER A 1 190 ? 18.281 -28.906 -22.234 1 89.25 190 SER A CA 1
ATOM 1474 C C . SER A 1 190 ? 17.609 -27.625 -21.75 1 89.25 190 SER A C 1
ATOM 1476 O O . SER A 1 190 ? 17.891 -27.156 -20.656 1 89.25 190 SER A O 1
ATOM 1478 N N . ILE A 1 191 ? 16.703 -27.141 -22.547 1 89 191 ILE A N 1
ATOM 1479 C CA . ILE A 1 191 ? 15.977 -25.922 -22.203 1 89 191 ILE A CA 1
ATOM 1480 C C . ILE A 1 191 ? 14.953 -26.203 -21.109 1 89 191 ILE A C 1
ATOM 1482 O O . ILE A 1 191 ? 14.773 -25.422 -20.188 1 89 191 ILE A O 1
ATOM 1486 N N . VAL A 1 192 ? 14.32 -27.312 -21.219 1 90.25 192 VAL A N 1
ATOM 1487 C CA . VAL A 1 192 ? 13.375 -27.734 -20.203 1 90.25 192 VAL A CA 1
ATOM 1488 C C . VAL A 1 192 ? 14.078 -27.812 -18.844 1 90.25 192 VAL A C 1
ATOM 1490 O O . VAL A 1 192 ? 13.547 -27.344 -17.844 1 90.25 192 VAL A O 1
ATOM 1493 N N . ASN A 1 193 ? 15.273 -28.359 -18.859 1 92.19 193 ASN A N 1
ATOM 1494 C CA . ASN A 1 193 ? 16.047 -28.5 -17.641 1 92.19 193 ASN A CA 1
ATOM 1495 C C . ASN A 1 193 ? 16.422 -27.141 -17.047 1 92.19 193 ASN A C 1
ATOM 1497 O O . ASN A 1 193 ? 16.484 -26.984 -15.836 1 92.19 193 ASN A O 1
ATOM 1501 N N . LEU A 1 194 ? 16.656 -26.203 -17.922 1 92.44 194 LEU A N 1
ATOM 1502 C CA . LEU A 1 194 ? 16.984 -24.859 -17.453 1 92.44 194 LEU A CA 1
ATOM 1503 C C . LEU A 1 194 ? 15.812 -24.25 -16.703 1 92.44 194 LEU A C 1
ATOM 1505 O O . LEU A 1 194 ? 15.992 -23.625 -15.656 1 92.44 194 LEU A O 1
ATOM 1509 N N . PHE A 1 195 ? 14.625 -24.422 -17.219 1 92.88 195 PHE A N 1
ATOM 1510 C CA . PHE A 1 195 ? 13.422 -23.906 -16.562 1 92.88 195 PHE A CA 1
ATOM 1511 C C . PHE A 1 195 ? 13.195 -24.609 -15.234 1 92.88 195 PHE A C 1
ATOM 1513 O O . PHE A 1 195 ? 12.859 -23.969 -14.242 1 92.88 195 PHE A O 1
ATOM 1520 N N . ARG A 1 196 ? 13.383 -25.891 -15.281 1 93.94 196 ARG A N 1
ATOM 1521 C CA . ARG A 1 196 ? 13.227 -26.688 -14.07 1 93.94 196 ARG A CA 1
ATOM 1522 C C . ARG A 1 196 ? 14.211 -26.234 -12.992 1 93.94 196 ARG A C 1
ATOM 1524 O O . ARG A 1 196 ? 13.828 -26.062 -11.836 1 93.94 196 ARG A O 1
ATOM 1531 N N . GLU A 1 197 ? 15.414 -26.062 -13.375 1 95.81 197 GLU A N 1
ATOM 1532 C CA . GLU A 1 197 ? 16.453 -25.641 -12.445 1 95.81 197 GLU A CA 1
ATOM 1533 C C . GLU A 1 197 ? 16.156 -24.266 -11.875 1 95.81 197 GLU A C 1
ATOM 1535 O O . GLU A 1 197 ? 16.344 -24.031 -10.672 1 95.81 197 GLU A O 1
ATOM 1540 N N . GLN A 1 198 ? 15.75 -23.406 -12.719 1 95.19 198 GLN A N 1
ATOM 1541 C CA . GLN A 1 198 ? 15.406 -22.062 -12.258 1 95.19 198 GLN A CA 1
ATOM 1542 C C . GLN A 1 198 ? 14.25 -22.094 -11.266 1 95.19 198 GLN A C 1
ATOM 1544 O O . GLN A 1 198 ? 14.25 -21.375 -10.273 1 95.19 198 GLN A O 1
ATOM 1549 N N . PHE A 1 199 ? 13.305 -22.969 -11.531 1 96.25 199 PHE A N 1
ATOM 1550 C CA . PHE A 1 199 ? 12.195 -23.141 -10.594 1 96.25 199 PHE A CA 1
ATOM 1551 C C . PHE A 1 199 ? 12.703 -23.625 -9.242 1 96.25 199 PHE A C 1
ATOM 1553 O O . PHE A 1 199 ? 12.289 -23.109 -8.203 1 96.25 199 PHE A O 1
ATOM 1560 N N . GLN A 1 200 ? 13.531 -24.578 -9.266 1 97.62 200 GLN A N 1
ATOM 1561 C CA . GLN A 1 200 ? 14.062 -25.125 -8.023 1 97.62 200 GLN A CA 1
ATOM 1562 C C . GLN A 1 200 ? 14.805 -24.062 -7.219 1 97.62 200 GLN A C 1
ATOM 1564 O O . GLN A 1 200 ? 14.617 -23.953 -6.008 1 97.62 200 GLN A O 1
ATOM 1569 N N . ILE A 1 201 ? 15.562 -23.281 -7.934 1 97.25 201 ILE A N 1
ATOM 1570 C CA . ILE A 1 201 ? 16.328 -22.219 -7.293 1 97.25 201 ILE A CA 1
ATOM 1571 C C . ILE A 1 201 ? 15.367 -21.188 -6.688 1 97.25 201 ILE A C 1
ATOM 1573 O O . ILE A 1 201 ? 15.508 -20.812 -5.523 1 97.25 201 ILE A O 1
ATOM 1577 N N . ASP A 1 202 ? 14.414 -20.766 -7.445 1 97.69 202 ASP A N 1
ATOM 1578 C CA . ASP A 1 202 ? 13.453 -19.75 -7.02 1 97.69 202 ASP A CA 1
ATOM 1579 C C . ASP A 1 202 ? 12.617 -20.234 -5.844 1 97.69 202 ASP A C 1
ATOM 1581 O O . ASP A 1 202 ? 12.438 -19.516 -4.859 1 97.69 202 ASP A O 1
ATOM 1585 N N . PHE A 1 203 ? 12.086 -21.438 -5.973 1 98.44 203 PHE A N 1
ATOM 1586 C CA . PHE A 1 203 ? 11.195 -21.984 -4.953 1 98.44 203 PHE A CA 1
ATOM 1587 C C . PHE A 1 203 ? 11.945 -22.219 -3.648 1 98.44 203 PHE A C 1
ATOM 1589 O O . PHE A 1 203 ? 11.414 -21.984 -2.562 1 98.44 203 PHE A O 1
ATOM 1596 N N . GLU A 1 204 ? 13.133 -22.703 -3.746 1 98.5 204 GLU A N 1
ATOM 1597 C CA . GLU A 1 204 ? 13.969 -22.875 -2.559 1 98.5 204 GLU A CA 1
ATOM 1598 C C . GLU A 1 204 ? 14.242 -21.531 -1.878 1 98.5 204 GLU A C 1
ATOM 1600 O O . GLU A 1 204 ? 14.172 -21.438 -0.652 1 98.5 204 GLU A O 1
ATOM 1605 N N . LEU A 1 205 ? 14.57 -20.562 -2.664 1 98.44 205 LEU A N 1
ATOM 1606 C CA . LEU A 1 205 ? 14.781 -19.219 -2.129 1 98.44 205 LEU A CA 1
ATOM 1607 C C . LEU A 1 205 ? 13.523 -18.703 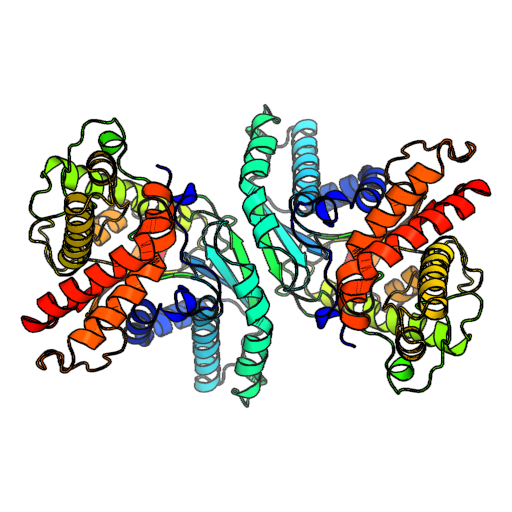-1.447 1 98.44 205 LEU A C 1
ATOM 1609 O O . LEU A 1 205 ? 13.586 -18.188 -0.33 1 98.44 205 LEU A O 1
ATOM 1613 N N . PHE A 1 206 ? 12.445 -18.906 -2.121 1 98.5 206 PHE A N 1
ATOM 1614 C CA . PHE A 1 206 ? 11.148 -18.5 -1.591 1 98.5 206 PHE A CA 1
ATOM 1615 C C . PHE A 1 206 ? 10.898 -19.125 -0.229 1 98.5 206 PHE A C 1
ATOM 1617 O O . PHE A 1 206 ? 10.531 -18.438 0.726 1 98.5 206 PHE A O 1
ATOM 1624 N N . LEU A 1 207 ? 11.07 -20.375 -0.119 1 98.56 207 LEU A N 1
ATOM 1625 C CA . LEU A 1 207 ? 10.836 -21.094 1.123 1 98.56 207 LEU A CA 1
ATOM 1626 C C . LEU A 1 207 ? 11.773 -20.609 2.225 1 98.56 207 LEU A C 1
ATOM 1628 O O . LEU A 1 207 ? 11.352 -20.438 3.373 1 98.56 207 LEU A O 1
ATOM 1632 N N . THR A 1 208 ? 12.977 -20.359 1.886 1 98.31 208 THR A N 1
ATOM 1633 C CA . THR A 1 208 ? 13.969 -19.906 2.854 1 98.31 208 THR A CA 1
ATOM 1634 C C . THR A 1 208 ? 13.602 -18.531 3.412 1 98.31 208 THR A C 1
ATOM 1636 O O . THR A 1 208 ? 13.656 -18.312 4.625 1 98.31 208 THR A O 1
ATOM 1639 N N . LEU A 1 209 ? 13.258 -17.656 2.564 1 98.44 209 LEU A N 1
ATOM 1640 C CA . LEU A 1 209 ? 12.883 -16.297 2.975 1 98.44 209 LEU A CA 1
ATOM 1641 C C . LEU A 1 209 ? 11.617 -16.328 3.83 1 98.44 209 LEU A C 1
ATOM 1643 O O . LEU A 1 209 ? 11.555 -15.664 4.867 1 98.44 209 LEU A O 1
ATOM 1647 N N . ARG A 1 210 ? 10.609 -17.109 3.412 1 98.56 210 ARG A N 1
ATOM 1648 C CA . ARG A 1 210 ? 9.344 -17.188 4.145 1 98.56 210 ARG A CA 1
ATOM 1649 C C . ARG A 1 210 ? 9.547 -17.844 5.508 1 98.56 210 ARG A C 1
ATOM 1651 O O . ARG A 1 210 ? 8.906 -17.469 6.488 1 98.56 210 ARG A O 1
ATOM 1658 N N . SER A 1 211 ? 10.461 -18.797 5.523 1 98.12 211 SER A N 1
ATOM 1659 C CA . SER A 1 211 ? 10.75 -19.438 6.809 1 98.12 211 SER A CA 1
ATOM 1660 C C . SER A 1 211 ? 11.281 -18.406 7.809 1 98.12 211 SER A C 1
ATOM 1662 O O . SER A 1 211 ? 10.961 -18.469 9 1 98.12 211 SER A O 1
ATOM 1664 N N . LYS A 1 212 ? 12.086 -17.469 7.359 1 96.94 212 LYS A N 1
ATOM 1665 C CA . LYS A 1 212 ? 12.633 -16.422 8.211 1 96.94 212 LYS A CA 1
ATOM 1666 C C . LYS A 1 212 ? 11.539 -15.469 8.68 1 96.94 212 LYS A C 1
ATOM 1668 O O . LYS A 1 212 ? 11.578 -14.969 9.812 1 96.94 212 LYS A O 1
ATOM 1673 N N . GLU A 1 213 ? 10.578 -15.227 7.871 1 98.12 213 GLU A N 1
ATOM 1674 C CA . GLU A 1 213 ? 9.547 -14.227 8.133 1 98.12 213 GLU A CA 1
ATOM 1675 C C . GLU A 1 213 ? 8.398 -14.82 8.938 1 98.12 213 GLU A C 1
ATOM 1677 O O . GLU A 1 213 ? 7.684 -14.094 9.641 1 98.12 213 GLU A O 1
ATOM 1682 N N . LEU A 1 214 ? 8.227 -16.109 8.836 1 98 214 LEU A N 1
ATOM 1683 C CA . LEU A 1 214 ? 7.156 -16.812 9.531 1 98 214 LEU A CA 1
ATOM 1684 C C . LEU A 1 214 ? 7.508 -17.016 11.008 1 98 214 LEU A C 1
ATOM 1686 O O . LEU A 1 214 ? 8.656 -17.328 11.336 1 98 214 LEU A O 1
ATOM 1690 N N . ILE A 1 215 ? 6.535 -16.844 11.883 1 95.69 215 ILE A N 1
ATOM 1691 C CA . ILE A 1 215 ? 6.723 -17.203 13.289 1 95.69 215 ILE A CA 1
ATOM 1692 C C . ILE A 1 215 ? 6.867 -18.719 13.414 1 95.69 215 ILE A C 1
ATOM 1694 O O . ILE A 1 215 ? 6.512 -19.453 12.5 1 95.69 215 ILE A O 1
ATOM 1698 N N . SER A 1 216 ? 7.387 -19.094 14.555 1 93.5 216 SER A N 1
ATOM 1699 C CA . SER A 1 216 ? 7.41 -20.531 14.828 1 93.5 216 SER A CA 1
ATOM 1700 C C . SER A 1 216 ? 6.004 -21.109 14.836 1 93.5 216 SER A C 1
ATOM 1702 O O . SER A 1 216 ? 5.094 -20.562 15.461 1 93.5 216 SER A O 1
ATOM 1704 N N . GLY A 1 217 ? 5.816 -22.141 14.086 1 92.44 217 GLY A N 1
ATOM 1705 C CA . GLY A 1 217 ? 4.508 -22.766 13.992 1 92.44 217 GLY A CA 1
ATOM 1706 C C . GLY A 1 217 ? 3.615 -22.109 12.945 1 92.44 217 GLY A C 1
ATOM 1707 O O . GLY A 1 217 ? 2.498 -22.578 12.703 1 92.44 217 GLY A O 1
ATOM 1708 N N . GLY A 1 218 ? 4.113 -21.016 12.367 1 97.25 218 GLY A N 1
ATOM 1709 C CA . GLY A 1 218 ? 3.355 -20.375 11.297 1 97.25 218 GLY A CA 1
ATOM 1710 C C . GLY A 1 218 ? 3.135 -21.297 10.109 1 97.25 218 GLY A C 1
ATOM 1711 O O . GLY A 1 218 ? 3.75 -22.359 10.016 1 97.25 218 GLY A O 1
ATOM 1712 N N . GLN A 1 219 ? 2.209 -20.938 9.242 1 98.44 219 GLN A N 1
ATOM 1713 C CA . GLN A 1 219 ? 1.827 -21.828 8.148 1 98.44 219 GLN A CA 1
ATOM 1714 C C . GLN A 1 219 ? 1.777 -21.078 6.82 1 98.44 219 GLN A C 1
ATOM 1716 O O . GLN A 1 219 ? 1.736 -19.844 6.797 1 98.44 219 GLN A O 1
ATOM 1721 N N . MET A 1 220 ? 1.841 -21.828 5.777 1 98.56 220 MET A N 1
ATOM 1722 C CA . MET A 1 220 ? 1.691 -21.297 4.426 1 98.56 220 MET A CA 1
ATOM 1723 C C . MET A 1 220 ? 0.681 -22.109 3.627 1 98.56 220 MET A C 1
ATOM 1725 O O . MET A 1 220 ? 0.671 -23.344 3.703 1 98.56 220 MET A O 1
ATOM 1729 N N . PHE A 1 221 ? -0.149 -21.484 2.959 1 98.5 221 PHE A N 1
ATOM 1730 C CA . PHE A 1 221 ? -1.1 -22.078 2.025 1 98.5 221 PHE A CA 1
ATOM 1731 C C . PHE A 1 221 ? -0.816 -21.609 0.599 1 98.5 221 PHE A C 1
ATOM 1733 O O . PHE A 1 221 ? -1.068 -20.453 0.252 1 98.5 221 PHE A O 1
ATOM 1740 N N . LEU A 1 222 ? -0.382 -22.547 -0.249 1 98.38 222 LEU A N 1
ATOM 1741 C CA . LEU A 1 222 ? 0.128 -22.188 -1.569 1 98.38 222 LEU A CA 1
ATOM 1742 C C . LEU A 1 222 ? -0.646 -22.922 -2.664 1 98.38 222 LEU A C 1
ATOM 1744 O O . LEU A 1 222 ? -0.959 -24.094 -2.525 1 98.38 222 LEU A O 1
ATOM 1748 N N . MET A 1 223 ? -0.975 -22.172 -3.656 1 97.44 223 MET A N 1
ATOM 1749 C CA . MET A 1 223 ? -1.553 -22.719 -4.879 1 97.44 223 MET A CA 1
ATOM 1750 C C . MET A 1 223 ? -0.823 -22.188 -6.109 1 97.44 223 MET A C 1
ATOM 1752 O O . MET A 1 223 ? -0.598 -20.984 -6.238 1 97.44 223 MET A O 1
ATOM 1756 N N . LEU A 1 224 ? -0.402 -23.031 -6.965 1 96.44 224 LEU A N 1
ATOM 1757 C CA . LEU A 1 224 ? 0.28 -22.625 -8.188 1 96.44 224 LEU A CA 1
ATOM 1758 C C . LEU A 1 224 ? -0.078 -23.547 -9.344 1 96.44 224 LEU A C 1
ATOM 1760 O O . LEU A 1 224 ? -0.531 -24.688 -9.125 1 96.44 224 LEU A O 1
ATOM 1764 N N . LEU A 1 225 ? 0.117 -23.047 -10.539 1 94.31 225 LEU A N 1
ATOM 1765 C CA . LEU A 1 225 ? -0.064 -23.906 -11.703 1 94.31 225 LEU A CA 1
ATOM 1766 C C . LEU A 1 225 ? 0.882 -25.109 -11.648 1 94.31 225 LEU A C 1
ATOM 1768 O O . LEU A 1 225 ? 2.037 -24.969 -11.242 1 94.31 225 LEU A O 1
ATOM 1772 N N . GLY A 1 226 ? 0.345 -26.219 -11.969 1 92.88 226 GLY A N 1
ATOM 1773 C CA . GLY A 1 226 ? 1.129 -27.453 -11.977 1 92.88 226 GLY A CA 1
ATOM 1774 C C . GLY A 1 226 ? 0.823 -28.344 -13.156 1 92.88 226 GLY A C 1
ATOM 1775 O O . GLY A 1 226 ? 0.035 -27.984 -14.031 1 92.88 226 GLY A O 1
ATOM 1776 N N . ARG A 1 227 ? 1.521 -29.438 -13.234 1 90.5 227 ARG A N 1
ATOM 1777 C CA . ARG A 1 227 ? 1.275 -30.422 -14.289 1 90.5 227 ARG A CA 1
ATOM 1778 C C . ARG A 1 227 ? 1.014 -31.797 -13.695 1 90.5 227 ARG A C 1
ATOM 1780 O O . ARG A 1 227 ? 1.598 -32.156 -12.672 1 90.5 227 ARG A O 1
ATOM 1787 N N . LYS A 1 228 ? 0.218 -32.562 -14.352 1 85.31 228 LYS A N 1
ATOM 1788 C CA . LYS A 1 228 ? -0.168 -33.906 -13.891 1 85.31 228 LYS A CA 1
ATOM 1789 C C . LYS A 1 228 ? 0.916 -34.938 -14.211 1 85.31 228 LYS A C 1
ATOM 1791 O O . LYS A 1 228 ? 1.169 -35.844 -13.414 1 85.31 228 LYS A O 1
ATOM 1796 N N . SER A 1 229 ? 1.486 -34.75 -15.336 1 77.94 229 SER A N 1
ATOM 1797 C CA . SER A 1 229 ? 2.463 -35.719 -15.766 1 77.94 229 SER A CA 1
ATOM 1798 C C . SER A 1 229 ? 3.869 -35.375 -15.297 1 77.94 229 SER A C 1
ATOM 1800 O O . SER A 1 229 ? 4.184 -34.188 -15.117 1 77.94 229 SER A O 1
ATOM 1802 N N . GLU A 1 230 ? 4.594 -36.406 -15.016 1 72.38 230 GLU A N 1
ATOM 1803 C CA . GLU A 1 230 ? 5.988 -36.156 -14.648 1 72.38 230 GLU A CA 1
ATOM 1804 C C . GLU A 1 230 ? 6.797 -35.688 -15.852 1 72.38 230 GLU A C 1
ATOM 1806 O O . GLU A 1 230 ? 7.816 -35 -15.68 1 72.38 230 GLU A O 1
ATOM 1811 N N . GLU A 1 231 ? 6.297 -35.969 -16.922 1 73 231 GLU A N 1
ATOM 1812 C CA . GLU A 1 231 ? 7.047 -35.562 -18.109 1 73 231 GLU A CA 1
ATOM 1813 C C . GLU A 1 231 ? 6.57 -34.219 -18.641 1 73 231 GLU A C 1
ATOM 1815 O O . GLU A 1 231 ? 5.387 -34.031 -18.922 1 73 231 GLU A O 1
ATOM 1820 N N . MET A 1 232 ? 7.508 -33.281 -18.703 1 66.56 232 MET A N 1
ATOM 1821 C CA . MET A 1 232 ? 7.184 -31.922 -19.094 1 66.56 232 MET A CA 1
ATOM 1822 C C . MET A 1 232 ? 6.797 -31.859 -20.578 1 66.56 232 MET A C 1
ATOM 1824 O O . MET A 1 232 ? 5.922 -31.078 -20.953 1 66.56 232 MET A O 1
ATOM 1828 N N . LEU A 1 233 ? 7.477 -32.625 -21.266 1 60.44 233 LEU A N 1
ATOM 1829 C CA . LEU A 1 233 ? 7.305 -32.531 -22.703 1 60.44 233 LEU A CA 1
ATOM 1830 C C . LEU A 1 233 ? 5.988 -33.156 -23.141 1 60.44 233 LEU A C 1
ATOM 1832 O O . LEU A 1 233 ? 5.477 -32.844 -24.219 1 60.44 233 LEU A O 1
ATOM 1836 N N . THR A 1 234 ? 5.551 -34.094 -22.312 1 57.19 234 THR A N 1
ATOM 1837 C CA . THR A 1 234 ? 4.27 -34.625 -22.734 1 57.19 234 THR A CA 1
ATOM 1838 C C . THR A 1 234 ? 3.137 -33.656 -22.453 1 57.19 234 THR A C 1
ATOM 1840 O O . THR A 1 234 ? 1.965 -33.969 -22.656 1 57.19 234 THR A O 1
ATOM 1843 N N . HIS A 1 235 ? 3.389 -32.469 -22.359 1 58.66 235 HIS A N 1
ATOM 1844 C CA . HIS A 1 235 ? 2.748 -31.172 -22.516 1 58.66 235 HIS A CA 1
ATOM 1845 C C . HIS A 1 235 ? 1.319 -31.188 -21.984 1 58.66 235 HIS A C 1
ATOM 1847 O O . HIS A 1 235 ? 0.4 -31.641 -22.672 1 58.66 235 HIS A O 1
ATOM 1853 N N . GLY A 1 236 ? 1.104 -31.578 -21.016 1 65.44 236 GLY A N 1
ATOM 1854 C CA . GLY A 1 236 ? -0.209 -31.469 -20.406 1 65.44 236 GLY A CA 1
ATOM 1855 C C . GLY A 1 236 ? -0.942 -30.203 -20.797 1 65.44 236 GLY A C 1
ATOM 1856 O O . GLY A 1 236 ? -0.541 -29.5 -21.734 1 65.44 236 GLY A O 1
ATOM 1857 N N . GLU A 1 237 ? -2.049 -30.031 -20.344 1 75.44 237 GLU A N 1
ATOM 1858 C CA . GLU A 1 237 ? -2.992 -28.969 -20.703 1 75.44 237 GLU A CA 1
ATOM 1859 C C . GLU A 1 237 ? -2.381 -27.594 -20.5 1 75.44 237 GLU A C 1
ATOM 1861 O O . GLU A 1 237 ? -2.676 -26.656 -21.25 1 75.44 237 GLU A O 1
ATOM 1866 N N . ILE A 1 238 ? -1.414 -27.453 -19.609 1 79.75 238 ILE A N 1
ATOM 1867 C CA . ILE A 1 238 ? -0.792 -26.141 -19.391 1 79.75 238 ILE A CA 1
ATOM 1868 C C . ILE A 1 238 ? 0.12 -25.797 -20.562 1 79.75 238 ILE A C 1
ATOM 1870 O O . ILE A 1 238 ? 0.089 -24.672 -21.062 1 79.75 238 ILE A O 1
ATOM 1874 N N . GLY A 1 239 ? 0.893 -26.719 -21.016 1 83.06 239 GLY A N 1
ATOM 1875 C CA . GLY A 1 239 ? 1.741 -26.516 -22.172 1 83.06 239 GLY A CA 1
ATOM 1876 C C . GLY A 1 239 ? 0.96 -26.188 -23.438 1 83.06 239 GLY A C 1
ATOM 1877 O O . GLY A 1 239 ? 1.376 -25.344 -24.234 1 83.06 239 GLY A O 1
ATOM 1878 N N . THR A 1 240 ? -0.143 -26.875 -23.547 1 87.69 240 THR A N 1
ATOM 1879 C CA . THR A 1 240 ? -0.985 -26.656 -24.719 1 87.69 240 THR A CA 1
ATOM 1880 C C . THR A 1 240 ? -1.479 -25.219 -24.781 1 87.69 240 THR A C 1
ATOM 1882 O O . THR A 1 240 ? -1.531 -24.625 -25.859 1 87.69 240 THR A O 1
ATOM 1885 N N . MET A 1 241 ? -1.846 -24.734 -23.656 1 89.56 241 MET A N 1
ATOM 1886 C CA . MET A 1 241 ? -2.336 -23.359 -23.594 1 89.56 241 MET A CA 1
ATOM 1887 C C . MET A 1 241 ? -1.32 -22.391 -24.172 1 89.56 241 MET A C 1
ATOM 1889 O O . MET A 1 241 ? -1.678 -21.516 -24.969 1 89.56 241 MET A O 1
ATOM 1893 N N . TRP A 1 242 ? -0.059 -22.531 -23.891 1 90.62 242 TRP A N 1
ATOM 1894 C CA . TRP A 1 242 ? 1.002 -21.641 -24.344 1 90.62 242 TRP A CA 1
ATOM 1895 C C . TRP A 1 242 ? 1.399 -21.969 -25.781 1 90.62 242 TRP A C 1
ATOM 1897 O O . TRP A 1 242 ? 1.777 -21.078 -26.547 1 90.62 242 TRP A O 1
ATOM 1907 N N . ASP A 1 243 ? 1.275 -23.234 -26.109 1 91.25 243 ASP A N 1
ATOM 1908 C CA . ASP A 1 243 ? 1.521 -23.625 -27.5 1 91.25 243 ASP A CA 1
ATOM 1909 C C . ASP A 1 243 ? 0.561 -22.922 -28.453 1 91.25 243 ASP A C 1
ATOM 1911 O O . ASP A 1 243 ? 0.96 -22.484 -29.531 1 91.25 243 ASP A O 1
ATOM 1915 N N . LEU A 1 244 ? -0.636 -22.922 -28.047 1 93.94 244 LEU A N 1
ATOM 1916 C CA . LEU A 1 244 ? -1.648 -22.281 -28.875 1 93.94 244 LEU A CA 1
ATOM 1917 C C . LEU A 1 244 ? -1.388 -20.781 -29 1 93.94 244 LEU A C 1
ATOM 1919 O O . LEU A 1 244 ? -1.635 -20.188 -30.047 1 93.94 244 LEU A O 1
ATOM 1923 N N . LEU A 1 245 ? -0.912 -20.188 -27.922 1 95.12 245 LEU A N 1
ATOM 1924 C CA . LEU A 1 245 ? -0.548 -18.766 -27.984 1 95.12 245 LEU A CA 1
ATOM 1925 C C . LEU A 1 245 ? 0.644 -18.562 -28.922 1 95.12 245 LEU A C 1
ATOM 1927 O O . LEU A 1 245 ? 0.675 -17.594 -29.688 1 95.12 245 LEU A O 1
ATOM 1931 N N . SER A 1 246 ? 1.582 -19.453 -28.797 1 93.94 246 SER A N 1
ATOM 1932 C CA . SER A 1 246 ? 2.725 -19.406 -29.703 1 93.94 246 SER A CA 1
ATOM 1933 C C . SER A 1 246 ? 2.281 -19.531 -31.156 1 93.94 246 SER A C 1
ATOM 1935 O O . SER A 1 246 ? 2.781 -18.797 -32.031 1 93.94 246 SER A O 1
ATOM 1937 N N . GLU A 1 247 ? 1.419 -20.406 -31.391 1 95.06 247 GLU A N 1
ATOM 1938 C CA . GLU A 1 247 ? 0.86 -20.594 -32.719 1 95.06 247 GLU A CA 1
ATOM 1939 C C . GLU A 1 247 ? 0.198 -19.297 -33.219 1 95.06 247 GLU A C 1
ATOM 1941 O O . GLU A 1 247 ? 0.308 -18.953 -34.406 1 95.06 247 GLU A O 1
ATOM 1946 N N . SER A 1 248 ? -0.5 -18.688 -32.344 1 97.19 248 SER A N 1
ATOM 1947 C CA . SER A 1 248 ? -1.142 -17.422 -32.656 1 97.19 248 SER A CA 1
ATOM 1948 C C . SER A 1 248 ? -0.111 -16.359 -33.062 1 97.19 248 SER A C 1
ATOM 1950 O O . SER A 1 248 ? -0.307 -15.625 -34.031 1 97.19 248 SER A O 1
ATOM 1952 N N . LEU A 1 249 ? 0.973 -16.281 -32.344 1 96.62 249 LEU A N 1
ATOM 1953 C CA . LEU A 1 249 ? 2.047 -15.344 -32.656 1 96.62 249 LEU A CA 1
ATOM 1954 C C . LEU A 1 249 ? 2.697 -15.68 -34 1 96.62 249 LEU A C 1
ATOM 1956 O O . LEU A 1 249 ? 3.033 -14.789 -34.75 1 96.62 249 LEU A O 1
ATOM 1960 N N . GLN A 1 250 ? 2.855 -16.922 -34.25 1 95.31 250 GLN A N 1
ATOM 1961 C CA . GLN A 1 250 ? 3.428 -17.359 -35.531 1 95.31 250 GLN A CA 1
ATOM 1962 C C . GLN A 1 250 ? 2.559 -16.938 -36.688 1 95.31 250 GLN A C 1
ATOM 1964 O O . GLN A 1 250 ? 3.076 -16.578 -37.75 1 95.31 250 GLN A O 1
ATOM 1969 N N . SER A 1 251 ? 1.282 -17.062 -36.469 1 96.56 251 SER A N 1
ATOM 1970 C CA . SER A 1 251 ? 0.362 -16.594 -37.5 1 96.56 251 SER A CA 1
ATOM 1971 C C . SER A 1 251 ? 0.572 -15.117 -37.812 1 96.56 251 SER A C 1
ATOM 1973 O O . SER A 1 251 ? 0.486 -14.695 -38.969 1 96.56 251 SER A O 1
ATOM 1975 N N . LEU A 1 252 ? 0.865 -14.344 -36.781 1 97 252 LEU A N 1
ATOM 1976 C CA . LEU A 1 252 ? 1.104 -12.922 -36.969 1 97 252 LEU A CA 1
ATOM 1977 C C . LEU A 1 252 ? 2.449 -12.68 -37.656 1 97 252 LEU A C 1
ATOM 1979 O O . LEU A 1 252 ? 2.611 -11.703 -38.375 1 97 252 LEU A O 1
ATOM 1983 N N . VAL A 1 253 ? 3.389 -13.539 -37.438 1 95.75 253 VAL A N 1
ATOM 1984 C CA . VAL A 1 253 ? 4.664 -13.477 -38.125 1 95.75 253 VAL A CA 1
ATOM 1985 C C . VAL A 1 253 ? 4.441 -13.711 -39.625 1 95.75 253 VAL A C 1
ATOM 1987 O O . VAL A 1 253 ? 4.965 -12.969 -40.469 1 95.75 253 VAL A O 1
ATOM 1990 N N . LEU A 1 254 ? 3.682 -14.648 -39.938 1 96.38 254 LEU A N 1
ATOM 1991 C CA . LEU A 1 254 ? 3.395 -15 -41.312 1 96.38 254 LEU A CA 1
ATOM 1992 C C . LEU A 1 254 ? 2.678 -13.859 -42.031 1 96.38 254 LEU A C 1
ATOM 1994 O O . LEU A 1 254 ? 2.871 -13.648 -43.219 1 96.38 254 LEU A O 1
ATOM 1998 N N . LYS A 1 255 ? 1.915 -13.117 -41.25 1 96.38 255 LYS A N 1
ATOM 1999 C CA . LYS A 1 255 ? 1.179 -11.984 -41.812 1 96.38 255 LYS A CA 1
ATOM 2000 C C . LYS A 1 255 ? 2.055 -10.734 -41.844 1 96.38 255 LYS A C 1
ATOM 2002 O O . LYS A 1 255 ? 1.614 -9.68 -42.312 1 96.38 255 LYS A O 1
ATOM 2007 N N . GLY A 1 256 ? 3.232 -10.797 -41.281 1 95.69 256 GLY A N 1
ATOM 2008 C CA . GLY A 1 256 ? 4.164 -9.68 -41.312 1 95.69 256 GLY A CA 1
ATOM 2009 C C . GLY A 1 256 ? 3.916 -8.656 -40.219 1 95.69 256 GLY A C 1
ATOM 2010 O O . GLY A 1 256 ? 4.445 -7.547 -40.25 1 95.69 256 GLY A O 1
ATOM 2011 N N . ARG A 1 257 ? 3.123 -9.062 -39.25 1 95.5 257 ARG A N 1
ATOM 2012 C CA . ARG A 1 257 ? 2.781 -8.148 -38.156 1 95.5 257 ARG A CA 1
ATOM 2013 C C . ARG A 1 257 ? 3.803 -8.227 -37.031 1 95.5 257 ARG A C 1
ATOM 2015 O O . ARG A 1 257 ? 3.941 -7.281 -36.25 1 95.5 257 ARG A O 1
ATOM 2022 N N . VAL A 1 258 ? 4.484 -9.367 -36.906 1 95.12 258 VAL A N 1
ATOM 2023 C CA . VAL A 1 258 ? 5.488 -9.602 -35.875 1 95.12 258 VAL A CA 1
ATOM 2024 C C . VAL A 1 258 ? 6.777 -10.117 -36.531 1 95.12 258 VAL A C 1
ATOM 2026 O O . VAL A 1 258 ? 6.742 -10.945 -37.438 1 95.12 258 VAL A O 1
ATOM 2029 N N . GLU A 1 259 ? 7.852 -9.562 -36.094 1 94.19 259 GLU A N 1
ATOM 2030 C CA . GLU A 1 259 ? 9.148 -10.039 -36.562 1 94.19 259 GLU A CA 1
ATOM 2031 C C . GLU A 1 259 ? 9.484 -11.406 -35.969 1 94.19 259 GLU A C 1
ATOM 2033 O O . GLU A 1 259 ? 9.328 -11.625 -34.781 1 94.19 259 GLU A O 1
ATOM 2038 N N . LYS A 1 260 ? 9.977 -12.227 -36.844 1 92.25 260 LYS A N 1
ATOM 2039 C CA . LYS A 1 260 ? 10.328 -13.578 -36.406 1 92.25 260 LYS A CA 1
ATOM 2040 C C . LYS A 1 260 ? 11.383 -13.539 -35.312 1 92.25 260 LYS A C 1
ATOM 2042 O O . LYS A 1 260 ? 11.328 -14.328 -34.344 1 92.25 260 LYS A O 1
ATOM 2047 N N . GLY A 1 261 ? 12.32 -12.664 -35.438 1 89.56 261 GLY A N 1
ATOM 2048 C CA . GLY A 1 261 ? 13.359 -12.531 -34.406 1 89.56 261 GLY A CA 1
ATOM 2049 C C . GLY A 1 261 ? 12.812 -12.211 -33.031 1 89.56 261 GLY A C 1
ATOM 2050 O O . GLY A 1 261 ? 13.32 -12.695 -32.031 1 89.56 261 GLY A O 1
ATOM 2051 N N . LYS A 1 262 ? 11.773 -11.43 -33 1 90.75 262 LYS A N 1
ATOM 2052 C CA . LYS A 1 262 ? 11.148 -11.07 -31.734 1 90.75 262 LYS A CA 1
ATOM 2053 C C . LYS A 1 262 ? 10.453 -12.273 -31.094 1 90.75 262 LYS A C 1
ATOM 2055 O O . LYS A 1 262 ? 10.5 -12.461 -29.891 1 90.75 262 LYS A O 1
ATOM 2060 N N . LEU A 1 263 ? 9.828 -12.984 -31.984 1 92 263 LEU A N 1
ATOM 2061 C CA . LEU A 1 263 ? 9.188 -14.195 -31.484 1 92 263 LEU A CA 1
ATOM 2062 C C . LEU A 1 263 ? 10.219 -15.156 -30.906 1 92 263 LEU A C 1
ATOM 2064 O O . LEU A 1 263 ? 10.047 -15.688 -29.812 1 92 263 LEU A O 1
ATOM 2068 N N . ASP A 1 264 ? 11.297 -15.344 -31.562 1 88.56 264 ASP A N 1
ATOM 2069 C CA . ASP A 1 264 ? 12.312 -16.312 -31.188 1 88.56 264 ASP A CA 1
ATOM 2070 C C . ASP A 1 264 ? 13.016 -15.898 -29.891 1 88.56 264 ASP A C 1
ATOM 2072 O O . ASP A 1 264 ? 13.531 -16.75 -29.172 1 88.56 264 ASP A O 1
ATOM 2076 N N . SER A 1 265 ? 12.969 -14.672 -29.609 1 88.38 265 SER A N 1
ATOM 2077 C CA . SER A 1 265 ? 13.672 -14.18 -28.438 1 88.38 265 SER A CA 1
ATOM 2078 C C . SER A 1 265 ? 12.734 -14.055 -27.234 1 88.38 265 SER A C 1
ATOM 2080 O O . SER A 1 265 ? 13.164 -13.695 -26.141 1 88.38 265 SER A O 1
ATOM 2082 N N . PHE A 1 266 ? 11.5 -14.391 -27.453 1 90.88 266 PHE A N 1
ATOM 2083 C CA . PHE A 1 266 ? 10.508 -14.227 -26.406 1 90.88 266 PHE A CA 1
ATOM 2084 C C . PHE A 1 266 ? 10.281 -15.531 -25.656 1 90.88 266 PHE A C 1
ATOM 2086 O O . PHE A 1 266 ? 9.898 -16.531 -26.266 1 90.88 266 PHE A O 1
ATOM 2093 N N . ASN A 1 267 ? 10.523 -15.578 -24.375 1 90.94 267 ASN A N 1
ATOM 2094 C CA . ASN A 1 267 ? 10.258 -16.734 -23.516 1 90.94 267 ASN A CA 1
ATOM 2095 C C . ASN A 1 267 ? 9.492 -16.328 -22.25 1 90.94 267 ASN A C 1
ATOM 2097 O O . ASN A 1 267 ? 9.875 -15.383 -21.562 1 90.94 267 ASN A O 1
ATOM 2101 N N . LEU A 1 268 ? 8.445 -17.016 -21.984 1 91.38 268 LEU A N 1
ATOM 2102 C CA . LEU A 1 268 ? 7.684 -16.766 -20.766 1 91.38 268 LEU A CA 1
ATOM 2103 C C . LEU A 1 268 ? 8.43 -17.297 -19.547 1 91.38 268 LEU A C 1
ATOM 2105 O O . LEU A 1 268 ? 8.906 -18.438 -19.547 1 91.38 268 LEU A O 1
ATOM 2109 N N . PRO A 1 269 ? 8.57 -16.516 -18.516 1 91.94 269 PRO A N 1
ATOM 2110 C CA . PRO A 1 269 ? 9.234 -16.953 -17.297 1 91.94 269 PRO A CA 1
ATOM 2111 C C . PRO A 1 269 ? 8.312 -17.75 -16.375 1 91.94 269 PRO A C 1
ATOM 2113 O O . PRO A 1 269 ? 8.016 -17.312 -15.258 1 91.94 269 PRO A O 1
ATOM 2116 N N . LEU A 1 270 ? 7.938 -18.938 -16.812 1 93.44 270 LEU A N 1
ATOM 2117 C CA . LEU A 1 270 ? 6.965 -19.766 -16.078 1 93.44 270 LEU A CA 1
ATOM 2118 C C . LEU A 1 270 ? 7.395 -21.219 -16.062 1 93.44 270 LEU A C 1
ATOM 2120 O O . LEU A 1 270 ? 8.023 -21.703 -17.016 1 93.44 270 LEU A O 1
ATOM 2124 N N . TYR A 1 271 ? 7.102 -21.844 -15.055 1 93.62 271 TYR A N 1
ATOM 2125 C CA . TYR A 1 271 ? 7.312 -23.281 -14.93 1 93.62 271 TYR A CA 1
ATOM 2126 C C . TYR A 1 271 ? 6.203 -23.922 -14.102 1 93.62 271 TYR A C 1
ATOM 2128 O O . TYR A 1 271 ? 5.883 -23.453 -13.008 1 93.62 271 TYR A O 1
ATOM 2136 N N . ALA A 1 272 ? 5.562 -24.906 -14.648 1 93.94 272 ALA A N 1
ATOM 2137 C CA . ALA A 1 272 ? 4.539 -25.672 -13.938 1 93.94 272 ALA A CA 1
ATOM 2138 C C . ALA A 1 272 ? 5.113 -26.969 -13.375 1 93.94 272 ALA A C 1
ATOM 2140 O O . ALA A 1 272 ? 5.23 -27.953 -14.086 1 93.94 272 ALA A O 1
ATOM 2141 N N . PRO A 1 273 ? 5.379 -27 -12.117 1 94.75 273 PRO A N 1
ATOM 2142 C CA . PRO A 1 273 ? 6.004 -28.188 -11.531 1 94.75 273 PRO A CA 1
ATOM 2143 C C . PRO A 1 273 ? 5.016 -29.328 -11.336 1 94.75 273 PRO A C 1
ATOM 2145 O O . PRO A 1 273 ? 3.803 -29.125 -11.43 1 94.75 273 PRO A O 1
ATOM 2148 N N . SER A 1 274 ? 5.574 -30.516 -11.164 1 93.12 274 SER A N 1
ATOM 2149 C CA . SER A 1 274 ? 4.793 -31.641 -10.664 1 93.12 274 SER A CA 1
ATOM 2150 C C . SER A 1 274 ? 4.73 -31.641 -9.141 1 93.12 274 SER A C 1
ATOM 2152 O O . SER A 1 274 ? 5.52 -30.969 -8.484 1 93.12 274 SER A O 1
ATOM 2154 N N . VAL A 1 275 ? 3.764 -32.406 -8.602 1 95 275 VAL A N 1
ATOM 2155 C CA . VAL A 1 275 ? 3.635 -32.531 -7.156 1 95 275 VAL A CA 1
ATOM 2156 C C . VAL A 1 275 ? 4.945 -33.062 -6.566 1 95 275 VAL A C 1
ATOM 2158 O O . VAL A 1 275 ? 5.398 -32.594 -5.527 1 95 275 VAL A O 1
ATOM 2161 N N . GLU A 1 276 ? 5.59 -33.969 -7.297 1 94.5 276 GLU A N 1
ATOM 2162 C CA . GLU A 1 276 ? 6.828 -34.562 -6.824 1 94.5 276 GLU A CA 1
ATOM 2163 C C . GLU A 1 276 ? 7.961 -33.562 -6.785 1 94.5 276 GLU A C 1
ATOM 2165 O O . GLU A 1 276 ? 8.789 -33.562 -5.867 1 94.5 276 GLU A O 1
ATOM 2170 N N . GLU A 1 277 ? 8.016 -32.75 -7.742 1 94.69 277 GLU A N 1
ATOM 2171 C CA . GLU A 1 277 ? 9.039 -31.703 -7.766 1 94.69 277 GLU A CA 1
ATOM 2172 C C . GLU A 1 277 ? 8.875 -30.734 -6.602 1 94.69 277 GLU A C 1
ATOM 2174 O O . GLU A 1 277 ? 9.859 -30.328 -5.988 1 94.69 277 GLU A O 1
ATOM 2179 N N . VAL A 1 278 ? 7.629 -30.359 -6.293 1 96.88 278 VAL A N 1
ATOM 2180 C CA . VAL A 1 278 ? 7.344 -29.469 -5.184 1 96.88 278 VAL A CA 1
ATOM 2181 C C . VAL A 1 278 ? 7.762 -30.109 -3.865 1 96.88 278 VAL A C 1
ATOM 2183 O O . VAL A 1 278 ? 8.477 -29.5 -3.066 1 96.88 278 VAL A O 1
ATOM 2186 N N . LYS A 1 279 ? 7.387 -31.359 -3.703 1 97.38 279 LYS A N 1
ATOM 2187 C CA . LYS A 1 279 ? 7.738 -32.094 -2.488 1 97.38 279 LYS A CA 1
ATOM 2188 C C . LYS A 1 279 ? 9.25 -32.188 -2.32 1 97.38 279 LYS A C 1
ATOM 2190 O O . LYS A 1 279 ? 9.773 -32.031 -1.211 1 97.38 279 LYS A O 1
ATOM 2195 N N . ALA A 1 280 ? 9.875 -32.406 -3.4 1 97.12 280 ALA A N 1
ATOM 2196 C CA . ALA A 1 280 ? 11.328 -32.594 -3.359 1 97.12 280 ALA A CA 1
ATOM 2197 C C . ALA A 1 280 ? 12.008 -31.312 -2.857 1 97.12 280 ALA A C 1
ATOM 2199 O O . ALA A 1 280 ? 12.914 -31.391 -2.021 1 97.12 280 ALA A O 1
ATOM 2200 N N . VAL A 1 281 ? 11.594 -30.203 -3.377 1 97.94 281 VAL A N 1
ATOM 2201 C CA . VAL A 1 281 ? 12.219 -28.938 -2.979 1 97.94 281 VAL A CA 1
ATOM 2202 C C . VAL A 1 281 ? 11.898 -28.641 -1.516 1 97.94 281 VAL A C 1
ATOM 2204 O O . VAL A 1 281 ? 12.773 -28.25 -0.748 1 97.94 281 VAL A O 1
ATOM 2207 N N . VAL A 1 282 ? 10.641 -28.828 -1.081 1 98.06 282 VAL A N 1
ATOM 2208 C CA . VAL A 1 282 ? 10.234 -28.562 0.299 1 98.06 282 VAL A CA 1
ATOM 2209 C C . VAL A 1 282 ? 11.062 -29.438 1.246 1 98.06 282 VAL A C 1
ATOM 2211 O O . VAL A 1 282 ? 11.625 -28.938 2.225 1 98.06 282 VAL A O 1
ATOM 2214 N N . ASN A 1 283 ? 11.203 -30.688 0.912 1 97.19 283 ASN A N 1
ATOM 2215 C CA . ASN A 1 283 ? 11.891 -31.641 1.778 1 97.19 283 ASN A CA 1
ATOM 2216 C C . ASN A 1 283 ? 13.391 -31.344 1.85 1 97.19 283 ASN A C 1
ATOM 2218 O O . ASN A 1 283 ? 14.008 -31.5 2.904 1 97.19 283 ASN A O 1
ATOM 2222 N N . ARG A 1 284 ? 13.883 -30.922 0.804 1 96.19 284 ARG A N 1
ATOM 2223 C CA . ARG A 1 284 ? 15.312 -30.641 0.74 1 96.19 284 ARG A CA 1
ATOM 2224 C C . ARG A 1 284 ? 15.688 -29.484 1.667 1 96.19 284 ARG A C 1
ATOM 2226 O O . ARG A 1 284 ? 16.766 -29.484 2.252 1 96.19 284 ARG A O 1
ATOM 2233 N N . THR A 1 285 ? 14.852 -28.516 1.838 1 96.06 285 THR A N 1
ATOM 2234 C CA . THR A 1 285 ? 15.156 -27.359 2.672 1 96.06 285 THR A CA 1
ATOM 2235 C C . THR A 1 285 ? 15.07 -27.719 4.152 1 96.06 285 THR A C 1
ATOM 2237 O O . THR A 1 285 ? 15.688 -27.062 4.992 1 96.06 285 THR A O 1
ATOM 2240 N N . GLU A 1 286 ? 14.227 -28.656 4.578 1 96.31 286 GLU A N 1
ATOM 2241 C CA . GLU A 1 286 ? 13.977 -29.109 5.945 1 96.31 286 GLU A CA 1
ATOM 2242 C C . GLU A 1 286 ? 13.438 -27.969 6.812 1 96.31 286 GLU A C 1
ATOM 2244 O O . GLU A 1 286 ? 13.695 -27.938 8.016 1 96.31 286 GLU A O 1
ATOM 2249 N N . LEU A 1 287 ? 12.758 -27.078 6.148 1 97.56 287 LEU A N 1
ATOM 2250 C CA . LEU A 1 287 ? 12.266 -25.906 6.859 1 97.56 287 LEU A CA 1
ATOM 2251 C C . LEU A 1 287 ? 10.789 -26.047 7.191 1 97.56 287 LEU A C 1
ATOM 2253 O O . LEU A 1 287 ? 10.273 -25.344 8.07 1 97.56 287 LEU A O 1
ATOM 2257 N N . PHE A 1 288 ? 10.109 -26.906 6.469 1 97.94 288 PHE A N 1
ATOM 2258 C CA . PHE A 1 288 ? 8.664 -27.016 6.613 1 97.94 288 PHE A CA 1
ATOM 2259 C C . PHE A 1 288 ? 8.234 -28.484 6.656 1 97.94 288 PHE A C 1
ATOM 2261 O O . PHE A 1 288 ? 8.906 -29.344 6.09 1 97.94 288 PHE A O 1
ATOM 2268 N N . GLU A 1 289 ? 7.164 -28.719 7.305 1 96.94 289 GLU A N 1
ATOM 2269 C CA . GLU A 1 289 ? 6.414 -29.969 7.207 1 96.94 289 GLU A CA 1
ATOM 2270 C C . GLU A 1 289 ? 5.242 -29.828 6.242 1 96.94 289 GLU A C 1
ATOM 2272 O O . GLU A 1 289 ? 4.512 -28.844 6.277 1 96.94 289 GLU A O 1
ATOM 2277 N N . ILE A 1 290 ? 5.07 -30.828 5.434 1 97.38 290 ILE A N 1
ATOM 2278 C CA . ILE A 1 290 ? 3.953 -30.828 4.496 1 97.38 290 ILE A CA 1
ATOM 2279 C C . ILE A 1 290 ? 2.695 -31.344 5.188 1 97.38 290 ILE A C 1
ATOM 2281 O O . ILE A 1 290 ? 2.617 -32.531 5.547 1 97.38 290 ILE A O 1
ATOM 2285 N N . GLU A 1 291 ? 1.76 -30.453 5.316 1 96.75 291 GLU A N 1
ATOM 2286 C CA . GLU A 1 291 ? 0.479 -30.844 5.898 1 96.75 291 GLU A CA 1
ATOM 2287 C C . GLU A 1 291 ? -0.459 -31.422 4.836 1 96.75 291 GLU A C 1
ATOM 2289 O O . GLU A 1 291 ? -1.249 -32.312 5.117 1 96.75 291 GLU A O 1
ATOM 2294 N N . HIS A 1 292 ? -0.366 -30.859 3.678 1 97.06 292 HIS A N 1
ATOM 2295 C CA . HIS A 1 292 ? -1.191 -31.297 2.557 1 97.06 292 HIS A CA 1
ATOM 2296 C C . HIS A 1 292 ? -0.525 -30.984 1.224 1 97.06 292 HIS A C 1
ATOM 2298 O O . HIS A 1 292 ? 0.138 -29.953 1.089 1 97.06 292 HIS A O 1
ATOM 2304 N N . VAL A 1 293 ? -0.609 -31.875 0.327 1 96.62 293 VAL A N 1
ATOM 2305 C CA . VAL A 1 293 ? -0.242 -31.609 -1.061 1 96.62 293 VAL A CA 1
ATOM 2306 C C . VAL A 1 293 ? -1.201 -32.344 -1.996 1 96.62 293 VAL A C 1
ATOM 2308 O O . VAL A 1 293 ? -1.507 -33.531 -1.784 1 96.62 293 VAL A O 1
ATOM 2311 N N . GLY A 1 294 ? -1.745 -31.641 -2.912 1 94.12 294 GLY A N 1
ATOM 2312 C CA . GLY A 1 294 ? -2.668 -32.219 -3.865 1 94.12 294 GLY A CA 1
ATOM 2313 C C . GLY A 1 294 ? -2.859 -31.391 -5.113 1 94.12 294 GLY A C 1
ATOM 2314 O O . GLY A 1 294 ? -2.115 -30.438 -5.344 1 94.12 294 GLY A O 1
ATOM 2315 N N . MET A 1 295 ? -3.771 -31.875 -5.957 1 93 295 MET A N 1
ATOM 2316 C CA . MET A 1 295 ? -4.039 -31.172 -7.211 1 93 295 MET A CA 1
ATOM 2317 C C . MET A 1 295 ? -5.523 -30.859 -7.352 1 93 295 MET A C 1
ATOM 2319 O O . MET A 1 295 ? -6.371 -31.578 -6.832 1 93 295 MET A O 1
ATOM 2323 N N . VAL A 1 296 ? -5.746 -29.734 -7.992 1 92.69 296 VAL A N 1
ATOM 2324 C CA . VAL A 1 296 ? -7.098 -29.328 -8.359 1 92.69 296 VAL A CA 1
ATOM 2325 C C . VAL A 1 296 ? -7.133 -28.906 -9.828 1 92.69 296 VAL A C 1
ATOM 2327 O O . VAL A 1 296 ? -6.125 -28.438 -10.367 1 92.69 296 VAL A O 1
ATOM 2330 N N . GLU A 1 297 ? -8.266 -29.172 -10.469 1 91.62 297 GLU A N 1
ATOM 2331 C CA . GLU A 1 297 ? -8.406 -28.812 -11.875 1 91.62 297 GLU A CA 1
ATOM 2332 C C . GLU A 1 297 ? -9.617 -27.906 -12.086 1 91.62 297 GLU A C 1
ATOM 2334 O O . GLU A 1 297 ? -10.656 -28.078 -11.445 1 91.62 297 GLU A O 1
ATOM 2339 N N . VAL A 1 298 ? -9.398 -26.906 -12.906 1 91.06 298 VAL A N 1
ATOM 2340 C CA . VAL A 1 298 ? -10.477 -26.016 -13.312 1 91.06 298 VAL A CA 1
ATOM 2341 C C . VAL A 1 298 ? -10.57 -25.969 -14.836 1 91.06 298 VAL A C 1
ATOM 2343 O O . VAL A 1 298 ? -9.562 -26.094 -15.531 1 91.06 298 VAL A O 1
ATOM 2346 N N . ASN A 1 299 ? -11.773 -25.812 -15.367 1 90.69 299 ASN A N 1
ATOM 2347 C CA . ASN A 1 299 ? -11.969 -25.734 -16.812 1 90.69 299 ASN A CA 1
ATOM 2348 C C . ASN A 1 299 ? -11.266 -24.516 -17.406 1 90.69 299 ASN A C 1
ATOM 2350 O O . ASN A 1 299 ? -11.188 -23.453 -16.766 1 90.69 299 ASN A O 1
ATOM 2354 N N . TRP A 1 300 ? -10.82 -24.656 -18.609 1 91.25 300 TRP A N 1
ATOM 2355 C CA . TRP A 1 300 ? -10.211 -23.531 -19.297 1 91.25 300 TRP A CA 1
ATOM 2356 C C . TRP A 1 300 ? -11.18 -22.344 -19.375 1 91.25 300 TRP A C 1
ATOM 2358 O O . TRP A 1 300 ? -10.766 -21.203 -19.25 1 91.25 300 TRP A O 1
ATOM 2368 N N . ASP A 1 301 ? -12.422 -22.734 -19.672 1 91.19 301 ASP A N 1
ATOM 2369 C CA . ASP A 1 301 ? -13.43 -21.688 -19.656 1 91.19 301 ASP A CA 1
ATOM 2370 C C . ASP A 1 301 ? -13.75 -21.234 -18.234 1 91.19 301 ASP A C 1
ATOM 2372 O O . ASP A 1 301 ? -14.383 -21.969 -17.469 1 91.19 301 ASP A O 1
ATOM 2376 N N . PRO A 1 302 ? -13.383 -20.016 -17.922 1 90.81 302 PRO A N 1
ATOM 2377 C CA . PRO A 1 302 ? -13.609 -19.531 -16.547 1 90.81 302 PRO A CA 1
ATOM 2378 C C . PRO A 1 302 ? -15.094 -19.453 -16.203 1 90.81 302 PRO A C 1
ATOM 2380 O O . PRO A 1 302 ? -15.445 -19.391 -15.016 1 90.81 302 PRO A O 1
ATOM 2383 N N . GLN A 1 303 ? -15.945 -19.469 -17.156 1 89.5 303 GLN A N 1
ATOM 2384 C CA . GLN A 1 303 ? -17.375 -19.328 -16.906 1 89.5 303 GLN A CA 1
ATOM 2385 C C . GLN A 1 303 ? -18.047 -20.688 -16.781 1 89.5 303 GLN A C 1
ATOM 2387 O O . GLN A 1 303 ? -19.234 -20.781 -16.453 1 89.5 303 GLN A O 1
ATOM 2392 N N . ASP A 1 304 ? -17.312 -21.703 -17.109 1 86.12 304 ASP A N 1
ATOM 2393 C CA . ASP A 1 304 ? -17.859 -23.047 -17.016 1 86.12 304 ASP A CA 1
ATOM 2394 C C . ASP A 1 304 ? -17.672 -23.609 -15.602 1 86.12 304 ASP A C 1
ATOM 2396 O O . ASP A 1 304 ? -16.578 -24.047 -15.242 1 86.12 304 ASP A O 1
ATOM 2400 N N . ASP A 1 305 ? -18.75 -23.641 -14.875 1 79.12 305 ASP A N 1
ATOM 2401 C CA . ASP A 1 305 ? -18.688 -24.109 -13.492 1 79.12 305 ASP A CA 1
ATOM 2402 C C . ASP A 1 305 ? -19.078 -25.578 -13.391 1 79.12 305 ASP A C 1
ATOM 2404 O O . ASP A 1 305 ? -19.172 -26.125 -12.289 1 79.12 305 ASP A O 1
ATOM 2408 N N . ASP A 1 306 ? -19.359 -26.125 -14.539 1 72.5 306 ASP A N 1
ATOM 2409 C CA . ASP A 1 306 ? -19.812 -27.516 -14.531 1 72.5 306 ASP A CA 1
ATOM 2410 C C . ASP A 1 306 ? -18.656 -28.453 -14.141 1 72.5 306 ASP A C 1
ATOM 2412 O O . ASP A 1 306 ? -17.562 -28.344 -14.688 1 72.5 306 ASP A O 1
ATOM 2416 N N . SER A 1 307 ? -18.859 -29.172 -13.078 1 63.47 307 SER A N 1
ATOM 2417 C CA . SER A 1 307 ? -17.859 -30.109 -12.602 1 63.47 307 SER A CA 1
ATOM 2418 C C . SER A 1 307 ? -17.797 -31.344 -13.492 1 63.47 307 SER A C 1
ATOM 2420 O O . SER A 1 307 ? -16.859 -32.125 -13.398 1 63.47 307 SER A O 1
ATOM 2422 N N . ASP A 1 308 ? -18.859 -31.547 -14.281 1 58.31 308 ASP A N 1
ATOM 2423 C CA . ASP A 1 308 ? -18.969 -32.781 -15.031 1 58.31 308 ASP A CA 1
ATOM 2424 C C . ASP A 1 308 ? -18.062 -32.781 -16.266 1 58.31 308 ASP A C 1
ATOM 2426 O O . ASP A 1 308 ? -18.188 -31.891 -17.109 1 58.31 308 ASP A O 1
ATOM 2430 N N . ASP A 1 309 ? -16.953 -33.406 -16.062 1 56.84 309 ASP A N 1
ATOM 2431 C CA . ASP A 1 309 ? -15.883 -33.594 -17.031 1 56.84 309 ASP A CA 1
ATOM 2432 C C . ASP A 1 309 ? -16.422 -34.094 -18.359 1 56.84 309 ASP A C 1
ATOM 2434 O O . ASP A 1 309 ? -15.711 -34.125 -19.375 1 56.84 309 ASP A O 1
ATOM 2438 N N . GLU A 1 310 ? -17.547 -34.75 -18.312 1 54.28 310 GLU A N 1
ATOM 2439 C CA . GLU A 1 310 ? -17.891 -35.562 -19.469 1 54.28 310 GLU A CA 1
ATOM 2440 C C . GLU A 1 310 ? -18.547 -34.75 -20.562 1 54.28 310 GLU A C 1
ATOM 2442 O O . GLU A 1 310 ? -18.703 -35.188 -21.688 1 54.28 310 GLU A O 1
ATOM 2447 N N . HIS A 1 311 ? -18.859 -33.5 -20.125 1 58.09 311 HIS A N 1
ATOM 2448 C CA . HIS A 1 311 ? -19.656 -32.844 -21.156 1 58.09 311 HIS A CA 1
ATOM 2449 C C . HIS A 1 311 ? -18.812 -31.891 -21.984 1 58.09 311 HIS A C 1
ATOM 2451 O O . HIS A 1 311 ? -17.922 -31.219 -21.453 1 58.09 311 HIS A O 1
ATOM 2457 N N . MET A 1 312 ? -18.922 -32.156 -23.266 1 62.22 312 MET A N 1
ATOM 2458 C CA . MET A 1 312 ? -18.328 -31.297 -24.266 1 62.22 312 MET A CA 1
ATOM 2459 C C . MET A 1 312 ? -18.766 -29.844 -24.062 1 62.22 312 MET A C 1
ATOM 2461 O O . MET A 1 312 ? -19.859 -29.578 -23.578 1 62.22 312 MET A O 1
ATOM 2465 N N . VAL A 1 313 ? -17.781 -28.969 -24.219 1 64.44 313 VAL A N 1
ATOM 2466 C CA . VAL A 1 313 ? -18.062 -27.531 -24.172 1 64.44 313 VAL A CA 1
ATOM 2467 C C . VAL A 1 313 ? -19.156 -27.188 -25.172 1 64.44 313 VAL A C 1
ATOM 2469 O O . VAL A 1 313 ? -19.062 -27.5 -26.359 1 64.44 313 VAL A O 1
ATOM 2472 N N . LEU A 1 314 ? -20.219 -26.719 -24.797 1 70.56 314 LEU A N 1
ATOM 2473 C CA . LEU A 1 314 ? -21.375 -26.453 -25.641 1 70.56 314 LEU A CA 1
ATOM 2474 C C . LEU A 1 314 ? -21.109 -25.312 -26.609 1 70.56 314 LEU A C 1
ATOM 2476 O O . LEU A 1 314 ? -21.422 -25.422 -27.797 1 70.56 314 LEU A O 1
ATOM 2480 N N . ASP A 1 315 ? -20.422 -24.281 -26.188 1 88.38 315 ASP A N 1
ATOM 2481 C CA . ASP A 1 315 ? -20.094 -23.141 -27.031 1 88.38 315 ASP A CA 1
ATOM 2482 C C . ASP A 1 315 ? -18.594 -22.859 -27 1 88.38 315 ASP A C 1
ATOM 2484 O O . ASP A 1 315 ? -18.125 -22.016 -26.25 1 88.38 315 ASP A O 1
ATOM 2488 N N . THR A 1 316 ? -18 -23.484 -27.938 1 92.31 316 THR A N 1
ATOM 2489 C CA . THR A 1 316 ? -16.547 -23.438 -27.953 1 92.31 316 THR A CA 1
ATOM 2490 C C . THR A 1 316 ? -16.062 -22.031 -28.328 1 92.31 316 THR A C 1
ATOM 2492 O O . THR A 1 316 ? -14.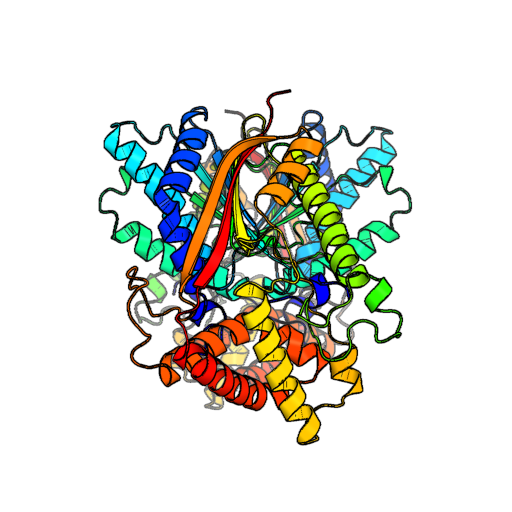992 -21.594 -27.891 1 92.31 316 THR A O 1
ATOM 2495 N N . ALA A 1 317 ? -16.812 -21.328 -29.172 1 94.25 317 ALA A N 1
ATOM 2496 C CA . ALA A 1 317 ? -16.438 -19.969 -29.531 1 94.25 317 ALA A CA 1
ATOM 2497 C C . ALA A 1 317 ? -16.438 -19.047 -28.312 1 94.25 317 ALA A C 1
ATOM 2499 O O . ALA A 1 317 ? -15.492 -18.266 -28.125 1 94.25 317 ALA A O 1
ATOM 2500 N N . ARG A 1 318 ? -17.453 -19.188 -27.609 1 94.44 318 ARG A N 1
ATOM 2501 C CA . ARG A 1 318 ? -17.547 -18.391 -26.391 1 94.44 318 ARG A CA 1
ATOM 2502 C C . ARG A 1 318 ? -16.469 -18.781 -25.391 1 94.44 318 ARG A C 1
ATOM 2504 O O . ARG A 1 318 ? -15.859 -17.906 -24.766 1 94.44 318 ARG A O 1
ATOM 2511 N N . SER A 1 319 ? -16.266 -20.016 -25.234 1 94.06 319 SER A N 1
ATOM 2512 C CA . SER A 1 319 ? -15.234 -20.5 -24.328 1 94.06 319 SER A CA 1
ATOM 2513 C C . SER A 1 319 ? -13.844 -20.016 -24.75 1 94.06 319 SER A C 1
ATOM 2515 O O . SER A 1 319 ? -13.023 -19.656 -23.891 1 94.06 319 SER A O 1
ATOM 2517 N N . GLY A 1 320 ? -13.602 -20.094 -26.047 1 95.75 320 GLY A N 1
ATOM 2518 C CA . GLY A 1 320 ? -12.344 -19.578 -26.562 1 95.75 320 GLY A CA 1
ATOM 2519 C C . GLY A 1 320 ? -12.117 -18.109 -26.25 1 95.75 320 GLY A C 1
ATOM 2520 O O . GLY A 1 320 ? -11.016 -17.703 -25.875 1 95.75 320 GLY A O 1
ATOM 2521 N N . ARG A 1 321 ? -13.156 -17.359 -26.406 1 96.5 321 ARG A N 1
ATOM 2522 C CA . ARG A 1 321 ? -13.078 -15.93 -26.094 1 96.5 321 ARG A CA 1
ATOM 2523 C C . ARG A 1 321 ? -12.836 -15.703 -24.609 1 96.5 321 ARG A C 1
ATOM 2525 O O . ARG A 1 321 ? -12.008 -14.867 -24.234 1 96.5 321 ARG A O 1
ATOM 2532 N N . ASN A 1 322 ? -13.523 -16.406 -23.781 1 94.88 322 ASN A N 1
ATOM 2533 C CA . ASN A 1 322 ? -13.375 -16.281 -22.344 1 94.88 322 ASN A CA 1
ATOM 2534 C C . ASN A 1 322 ? -11.945 -16.562 -21.891 1 94.88 322 ASN A C 1
ATOM 2536 O O . ASN A 1 322 ? -11.367 -15.805 -21.109 1 94.88 322 ASN A O 1
ATOM 2540 N N . LEU A 1 323 ? -11.438 -17.641 -22.391 1 95.31 323 LEU A N 1
ATOM 2541 C CA . LEU A 1 323 ? -10.07 -17.984 -22.016 1 95.31 323 LEU A CA 1
ATOM 2542 C C . LEU A 1 323 ? -9.086 -16.953 -22.547 1 95.31 323 LEU A C 1
ATOM 2544 O O . LEU A 1 323 ? -8.133 -16.578 -21.859 1 95.31 323 LEU A O 1
ATOM 2548 N N . SER A 1 324 ? -9.305 -16.578 -23.781 1 97.25 324 SER A N 1
ATOM 2549 C CA . SER A 1 324 ? -8.422 -15.578 -24.375 1 97.25 324 SER A CA 1
ATOM 2550 C C . SER A 1 324 ? -8.375 -14.297 -23.547 1 97.25 324 SER A C 1
ATOM 2552 O O . SER A 1 324 ? -7.309 -13.719 -23.344 1 97.25 324 SER A O 1
ATOM 2554 N N . MET A 1 325 ? -9.508 -13.898 -23.047 1 96.38 325 MET A N 1
ATOM 2555 C CA . MET A 1 325 ? -9.57 -12.695 -22.219 1 96.38 325 MET A CA 1
ATOM 2556 C C . MET A 1 325 ? -8.812 -12.898 -20.906 1 96.38 325 MET A C 1
ATOM 2558 O O . MET A 1 325 ? -8.141 -11.984 -20.438 1 96.38 325 MET A O 1
ATOM 2562 N N . THR A 1 326 ? -8.938 -14.016 -20.359 1 95.31 326 THR A N 1
ATOM 2563 C CA . THR A 1 326 ? -8.227 -14.344 -19.125 1 95.31 326 THR A CA 1
ATOM 2564 C C . THR A 1 326 ? -6.719 -14.305 -19.344 1 95.31 326 THR A C 1
ATOM 2566 O O . THR A 1 326 ? -5.996 -13.672 -18.578 1 95.31 326 THR A O 1
ATOM 2569 N N . ILE A 1 327 ? -6.293 -14.914 -20.406 1 95.69 327 ILE A N 1
ATOM 2570 C CA . ILE A 1 327 ? -4.863 -14.992 -20.672 1 95.69 327 ILE A CA 1
ATOM 2571 C C . ILE A 1 327 ? -4.328 -13.609 -21.031 1 95.69 327 ILE A C 1
ATOM 2573 O O . ILE A 1 327 ? -3.223 -13.234 -20.641 1 95.69 327 ILE A O 1
ATOM 2577 N N . ARG A 1 328 ? -5.098 -12.898 -21.781 1 96.38 328 ARG A N 1
ATOM 2578 C CA . ARG A 1 328 ? -4.715 -11.539 -22.125 1 96.38 328 ARG A CA 1
ATOM 2579 C C . ARG A 1 328 ? -4.48 -10.695 -20.875 1 96.38 328 ARG A C 1
ATOM 2581 O O . ARG A 1 328 ? -3.494 -9.969 -20.781 1 96.38 328 ARG A O 1
ATOM 2588 N N . SER A 1 329 ? -5.375 -10.82 -19.922 1 93.94 329 SER A N 1
ATOM 2589 C CA . SER A 1 329 ? -5.297 -10.023 -18.703 1 93.94 329 SER A CA 1
ATOM 2590 C C . SER A 1 329 ? -4.016 -10.32 -17.938 1 93.94 329 SER A C 1
ATOM 2592 O O . SER A 1 329 ? -3.533 -9.477 -17.172 1 93.94 329 SER A O 1
ATOM 2594 N N . VAL A 1 330 ? -3.471 -11.484 -18.141 1 92.88 330 VAL A N 1
ATOM 2595 C CA . VAL A 1 330 ? -2.256 -11.906 -17.453 1 92.88 330 VAL A CA 1
ATOM 2596 C C . VAL A 1 330 ? -1.031 -11.492 -18.266 1 92.88 330 VAL A C 1
ATOM 2598 O O . VAL A 1 330 ? -0.038 -11.023 -17.703 1 92.88 330 VAL A O 1
ATOM 2601 N N . LEU A 1 331 ? -1.089 -11.547 -19.578 1 94.31 331 LEU A N 1
ATOM 2602 C CA . LEU A 1 331 ? 0.133 -11.516 -20.375 1 94.31 331 LEU A CA 1
ATOM 2603 C C . LEU A 1 331 ? 0.235 -10.219 -21.172 1 94.31 331 LEU A C 1
ATOM 2605 O O . LEU A 1 331 ? 1.296 -9.898 -21.719 1 94.31 331 LEU A O 1
ATOM 2609 N N . GLU A 1 332 ? -0.824 -9.492 -21.281 1 94.06 332 GLU A N 1
ATOM 2610 C CA . GLU A 1 332 ? -0.836 -8.32 -22.156 1 94.06 332 GLU A CA 1
ATOM 2611 C C . GLU A 1 332 ? 0.346 -7.398 -21.859 1 94.06 332 GLU A C 1
ATOM 2613 O O . GLU A 1 332 ? 1.05 -6.973 -22.781 1 94.06 332 GLU A O 1
ATOM 2618 N N . PRO A 1 333 ? 0.63 -7.082 -20.578 1 90.44 333 PRO A N 1
ATOM 2619 C CA . PRO A 1 333 ? 1.77 -6.191 -20.344 1 90.44 333 PRO A CA 1
ATOM 2620 C C . PRO A 1 333 ? 3.09 -6.785 -20.844 1 90.44 333 PRO A C 1
ATOM 2622 O O . PRO A 1 333 ? 3.918 -6.07 -21.406 1 90.44 333 PRO A O 1
ATOM 2625 N N . LEU A 1 334 ? 3.299 -8.055 -20.641 1 90.88 334 LEU A N 1
ATOM 2626 C CA . LEU A 1 334 ? 4.52 -8.727 -21.078 1 90.88 334 LEU A CA 1
ATOM 2627 C C . LEU A 1 334 ? 4.629 -8.727 -22.594 1 90.88 334 LEU A C 1
ATOM 2629 O O . LEU A 1 334 ? 5.691 -8.438 -23.141 1 90.88 334 LEU A O 1
ATOM 2633 N N . ILE A 1 335 ? 3.539 -9.062 -23.234 1 93.94 335 ILE A N 1
ATOM 2634 C CA . ILE A 1 335 ? 3.508 -9.133 -24.703 1 93.94 335 ILE A CA 1
ATOM 2635 C C . ILE A 1 335 ? 3.676 -7.734 -25.297 1 93.94 335 ILE A C 1
ATOM 2637 O O . ILE A 1 335 ? 4.461 -7.539 -26.219 1 93.94 335 ILE A O 1
ATOM 2641 N N . ALA A 1 336 ? 2.951 -6.805 -24.734 1 93.56 336 ALA A N 1
ATOM 2642 C CA . ALA A 1 336 ? 3.049 -5.43 -25.203 1 93.56 336 ALA A CA 1
ATOM 2643 C C . ALA A 1 336 ? 4.469 -4.891 -25.047 1 93.56 336 ALA A C 1
ATOM 2645 O O . ALA A 1 336 ? 4.961 -4.152 -25.891 1 93.56 336 ALA A O 1
ATOM 2646 N N . GLY A 1 337 ? 5.066 -5.207 -23.953 1 90.31 337 GLY A N 1
ATOM 2647 C CA . GLY A 1 337 ? 6.426 -4.758 -23.688 1 90.31 337 GLY A CA 1
ATOM 2648 C C . GLY A 1 337 ? 7.434 -5.305 -24.688 1 90.31 337 GLY A C 1
ATOM 2649 O O . GLY A 1 337 ? 8.367 -4.605 -25.078 1 90.31 337 GLY A O 1
ATOM 2650 N N . HIS A 1 338 ? 7.281 -6.508 -25.141 1 91.69 338 HIS A N 1
ATOM 2651 C CA . HIS A 1 338 ? 8.242 -7.176 -26 1 91.69 338 HIS A CA 1
ATOM 2652 C C . HIS A 1 338 ? 7.902 -6.949 -27.469 1 91.69 338 HIS A C 1
ATOM 2654 O O . HIS A 1 338 ? 8.797 -6.723 -28.297 1 91.69 338 HIS A O 1
ATOM 2660 N N . PHE A 1 339 ? 6.594 -6.957 -27.828 1 94.38 339 PHE A N 1
ATOM 2661 C CA . PHE A 1 339 ? 6.176 -6.941 -29.234 1 94.38 339 PHE A CA 1
ATOM 2662 C C . PHE A 1 339 ? 5.578 -5.59 -29.594 1 94.38 339 PHE A C 1
ATOM 2664 O O . PHE A 1 339 ? 5.406 -5.285 -30.781 1 94.38 339 PHE A O 1
ATOM 2671 N N . GLY A 1 340 ? 5.344 -4.781 -28.609 1 92.94 340 GLY A N 1
ATOM 2672 C CA . GLY A 1 340 ? 4.621 -3.543 -28.859 1 92.94 340 GLY A CA 1
ATOM 2673 C C . GLY A 1 340 ? 3.123 -3.678 -28.656 1 92.94 340 GLY A C 1
ATOM 2674 O O . GLY A 1 340 ? 2.586 -4.789 -28.672 1 92.94 340 GLY A O 1
ATOM 2675 N N . GLU A 1 341 ? 2.428 -2.637 -28.562 1 94 341 GLU A N 1
ATOM 2676 C CA . GLU A 1 341 ? 1.001 -2.609 -28.25 1 94 341 GLU A CA 1
ATOM 2677 C C . GLU A 1 341 ? 0.159 -2.887 -29.484 1 94 341 GLU A C 1
ATOM 2679 O O . GLU A 1 341 ? -0.997 -3.301 -29.375 1 94 341 GLU A O 1
ATOM 2684 N N . GLY A 1 342 ? 0.679 -2.688 -30.547 1 94.88 342 GLY A N 1
ATOM 2685 C CA . GLY A 1 342 ? -0.061 -2.697 -31.797 1 94.88 342 GLY A CA 1
ATOM 2686 C C . GLY A 1 342 ? -0.636 -4.059 -32.125 1 94.88 342 GLY A C 1
ATOM 2687 O O . GLY A 1 342 ? -1.638 -4.156 -32.844 1 94.88 342 GLY A O 1
ATOM 2688 N N . ILE A 1 343 ? -0.107 -5.145 -31.656 1 96.69 343 ILE A N 1
ATOM 2689 C CA . ILE A 1 343 ? -0.52 -6.469 -32.125 1 96.69 343 ILE A CA 1
ATOM 2690 C C . ILE A 1 343 ? -1.48 -7.082 -31.094 1 96.69 343 ILE A C 1
ATOM 2692 O O . ILE A 1 343 ? -2.049 -8.148 -31.328 1 96.69 343 ILE A O 1
ATOM 2696 N N . ILE A 1 344 ? -1.758 -6.523 -29.969 1 97 344 ILE A N 1
ATOM 2697 C CA . ILE A 1 344 ? -2.406 -7.137 -28.812 1 97 344 ILE A CA 1
ATOM 2698 C C . ILE A 1 344 ? -3.818 -7.578 -29.188 1 97 344 ILE A C 1
ATOM 2700 O O . ILE A 1 344 ? -4.184 -8.742 -29 1 97 344 ILE A O 1
ATOM 2704 N N . ASP A 1 345 ? -4.598 -6.699 -29.781 1 97.25 345 ASP A N 1
ATOM 2705 C CA . ASP A 1 345 ? -5.98 -7.027 -30.109 1 97.25 345 ASP A CA 1
ATOM 2706 C C . ASP A 1 345 ? -6.047 -8.164 -31.125 1 97.25 345 ASP A C 1
ATOM 2708 O O . ASP A 1 345 ? -6.812 -9.117 -30.953 1 97.25 345 ASP A O 1
ATOM 2712 N N . GLU A 1 346 ? -5.27 -8.016 -32.094 1 97.81 346 GLU A N 1
ATOM 2713 C CA . GLU A 1 346 ? -5.27 -9.031 -33.156 1 97.81 346 GLU A CA 1
ATOM 2714 C C . GLU A 1 346 ? -4.785 -10.375 -32.594 1 97.81 346 GLU A C 1
ATOM 2716 O O . GLU A 1 346 ? -5.363 -11.422 -32.906 1 97.81 346 GLU A O 1
ATOM 2721 N N . LEU A 1 347 ? -3.734 -10.352 -31.844 1 98.25 347 LEU A N 1
ATOM 2722 C CA . LEU A 1 347 ? -3.162 -11.57 -31.281 1 98.25 347 LEU A CA 1
ATOM 2723 C C . LEU A 1 347 ? -4.207 -12.344 -30.484 1 98.25 347 LEU A C 1
ATOM 2725 O O . LEU A 1 347 ? -4.398 -13.539 -30.703 1 98.25 347 LEU A O 1
ATOM 2729 N N . PHE A 1 348 ? -4.914 -11.672 -29.625 1 98.12 348 PHE A N 1
ATOM 2730 C CA . PHE A 1 348 ? -5.805 -12.383 -28.719 1 98.12 348 PHE A CA 1
ATOM 2731 C C . PHE A 1 348 ? -7.121 -12.734 -29.406 1 98.12 348 PHE A C 1
ATOM 2733 O O . PHE A 1 348 ? -7.844 -13.625 -28.953 1 98.12 348 PHE A O 1
ATOM 2740 N N . ALA A 1 349 ? -7.445 -12 -30.516 1 97.94 349 ALA A N 1
ATOM 2741 C CA . ALA A 1 349 ? -8.539 -12.461 -31.359 1 97.94 349 ALA A CA 1
ATOM 2742 C C . ALA A 1 349 ? -8.188 -13.781 -32.031 1 97.94 349 ALA A C 1
ATOM 2744 O O . ALA A 1 349 ? -9.008 -14.711 -32.062 1 97.94 349 ALA A O 1
ATOM 2745 N N . VAL A 1 350 ? -6.977 -13.828 -32.594 1 98.25 350 VAL A N 1
ATOM 2746 C CA . VAL A 1 350 ? -6.5 -15.047 -33.25 1 98.25 350 VAL A CA 1
ATOM 2747 C C . VAL A 1 350 ? -6.418 -16.172 -32.219 1 98.25 350 VAL A C 1
ATOM 2749 O O . VAL A 1 350 ? -6.832 -17.312 -32.5 1 98.25 350 VAL A O 1
ATOM 2752 N N . TYR A 1 351 ? -5.891 -15.883 -31.062 1 98.19 351 TYR A N 1
ATOM 2753 C CA . TYR A 1 351 ? -5.762 -16.859 -30 1 98.19 351 TYR A CA 1
ATOM 2754 C C . TYR A 1 351 ? -7.125 -17.438 -29.609 1 98.19 351 TYR A C 1
ATOM 2756 O O . TYR A 1 351 ? -7.266 -18.641 -29.422 1 98.19 351 TYR A O 1
ATOM 2764 N N . ALA A 1 352 ? -8.117 -16.578 -29.484 1 98.12 352 ALA A N 1
ATOM 2765 C CA . ALA A 1 352 ? -9.469 -17.016 -29.156 1 98.12 352 ALA A CA 1
ATOM 2766 C C . ALA A 1 352 ? -9.969 -18.047 -30.156 1 98.12 352 ALA A C 1
ATOM 2768 O O . ALA A 1 352 ? -10.578 -19.062 -29.766 1 98.12 352 ALA A O 1
ATOM 2769 N N . CYS A 1 353 ? -9.688 -17.812 -31.391 1 97.69 353 CYS A N 1
ATOM 2770 C CA . CYS A 1 353 ? -10.141 -18.703 -32.469 1 97.69 353 CYS A CA 1
ATOM 2771 C C . CYS A 1 353 ? -9.414 -20.031 -32.406 1 97.69 353 CYS A C 1
ATOM 2773 O O . CYS A 1 353 ? -10.031 -21.094 -32.562 1 97.69 353 CYS A O 1
ATOM 2775 N N . ILE A 1 354 ? -8.172 -19.938 -32.188 1 96.75 354 ILE A N 1
ATOM 2776 C CA . ILE A 1 354 ? -7.359 -21.141 -32.156 1 96.75 354 ILE A CA 1
ATOM 2777 C C . ILE A 1 354 ? -7.758 -21.984 -30.938 1 96.75 354 ILE A C 1
ATOM 2779 O O . ILE A 1 354 ? -7.855 -23.219 -31.047 1 96.75 354 ILE A O 1
ATOM 2783 N N . VAL A 1 355 ? -8.008 -21.375 -29.812 1 95.81 355 VAL A N 1
ATOM 2784 C CA . VAL A 1 355 ? -8.438 -22.078 -28.594 1 95.81 355 VAL A CA 1
ATOM 2785 C C . VAL A 1 355 ? -9.805 -22.719 -28.828 1 95.81 355 VAL A C 1
ATOM 2787 O O . VAL A 1 355 ? -10.039 -23.859 -28.406 1 95.81 355 VAL A O 1
ATOM 2790 N N . ALA A 1 356 ? -10.68 -21.969 -29.469 1 96.06 356 ALA A N 1
ATOM 2791 C CA . ALA A 1 356 ? -12.016 -22.5 -29.766 1 96.06 356 ALA A CA 1
ATOM 2792 C C . ALA A 1 356 ? -11.922 -23.797 -30.562 1 96.06 356 ALA A C 1
ATOM 2794 O O . ALA A 1 356 ? -12.648 -24.75 -30.281 1 96.06 356 ALA A O 1
ATOM 2795 N N . LYS A 1 357 ? -11.086 -23.812 -31.531 1 95 357 LYS A N 1
ATOM 2796 C CA . LYS A 1 357 ? -10.891 -25.016 -32.344 1 95 357 LYS A CA 1
ATOM 2797 C C . LYS A 1 357 ? -10.359 -26.172 -31.516 1 95 357 LYS A C 1
ATOM 2799 O O . LYS A 1 357 ? -10.758 -27.312 -31.719 1 95 357 LYS A O 1
ATOM 2804 N N . HIS A 1 358 ? -9.477 -25.844 -30.672 1 92.88 358 HIS A N 1
ATOM 2805 C CA . HIS A 1 358 ? -8.922 -26.859 -29.781 1 92.88 358 HIS A CA 1
ATOM 2806 C C . HIS A 1 358 ? -10 -27.453 -28.875 1 92.88 358 HIS A C 1
ATOM 2808 O O . HIS A 1 358 ? -10.016 -28.672 -28.641 1 92.88 358 HIS A O 1
ATOM 2814 N N . LEU A 1 359 ? -10.891 -26.641 -28.344 1 91.44 359 LEU A N 1
ATOM 2815 C CA . LEU A 1 359 ? -11.898 -27.047 -27.375 1 91.44 359 LEU A CA 1
ATOM 2816 C C . LEU A 1 359 ? -13.016 -27.844 -28.047 1 91.44 359 LEU A C 1
ATOM 2818 O O . LEU A 1 359 ? -13.828 -28.469 -27.375 1 91.44 359 LEU A O 1
ATOM 2822 N N . GLU A 1 360 ? -13.031 -27.812 -29.375 1 90.38 360 GLU A N 1
ATOM 2823 C CA . GLU A 1 360 ? -13.961 -28.672 -30.109 1 90.38 360 GLU A CA 1
ATOM 2824 C C . GLU A 1 360 ? -13.617 -30.141 -29.922 1 90.38 360 GLU A C 1
ATOM 2826 O O . GLU A 1 360 ? -14.492 -31 -29.984 1 90.38 360 GLU A O 1
ATOM 2831 N N . LYS A 1 361 ? -12.445 -30.391 -29.688 1 85.62 361 LYS A N 1
ATOM 2832 C CA . LYS A 1 361 ? -11.961 -31.766 -29.641 1 85.62 361 LYS A CA 1
ATOM 2833 C C . LYS A 1 361 ? -11.953 -32.312 -28.219 1 85.62 361 LYS A C 1
ATOM 2835 O O . LYS A 1 361 ? -12.023 -33.531 -28 1 85.62 361 LYS A O 1
ATOM 2840 N N . ARG A 1 362 ? -11.742 -31.484 -27.281 1 80.56 362 ARG A N 1
ATOM 2841 C CA . ARG A 1 362 ? -11.672 -31.953 -25.906 1 80.56 362 ARG A CA 1
ATOM 2842 C C . ARG A 1 362 ? -11.898 -30.812 -24.922 1 80.56 362 ARG A C 1
ATOM 2844 O O . ARG A 1 362 ? -11.555 -29.656 -25.203 1 80.56 362 ARG A O 1
ATOM 2851 N N . ASN A 1 363 ? -12.508 -31.281 -23.859 1 80.69 363 ASN A N 1
ATOM 2852 C CA . ASN A 1 363 ? -12.609 -30.344 -22.75 1 80.69 363 ASN A CA 1
ATOM 2853 C C . ASN A 1 363 ? -11.297 -30.25 -21.969 1 80.69 363 ASN A C 1
ATOM 2855 O O . ASN A 1 363 ? -10.844 -31.25 -21.406 1 80.69 363 ASN A O 1
ATOM 2859 N N . ALA A 1 364 ? -10.68 -29.109 -22.016 1 87.56 364 ALA A N 1
ATOM 2860 C CA . ALA A 1 364 ? -9.352 -28.922 -21.422 1 87.56 364 ALA A CA 1
ATOM 2861 C C . ALA A 1 364 ? -9.461 -28.328 -20.016 1 87.56 364 ALA A C 1
ATOM 2863 O O . ALA A 1 364 ? -10.344 -27.516 -19.75 1 87.56 364 ALA A O 1
ATOM 2864 N N . LYS A 1 365 ? -8.625 -28.797 -19.125 1 90 365 LYS A N 1
ATOM 2865 C CA . LYS A 1 365 ? -8.586 -28.328 -17.734 1 90 365 LYS A CA 1
ATOM 2866 C C . LYS A 1 365 ? -7.191 -27.812 -17.375 1 90 365 LYS A C 1
ATOM 2868 O O . LYS A 1 365 ? -6.199 -28.219 -17.984 1 90 365 LYS A O 1
ATOM 2873 N N . LEU A 1 366 ? -7.227 -26.953 -16.469 1 90.94 366 LEU A N 1
ATOM 2874 C CA . LEU A 1 366 ? -5.988 -26.375 -15.953 1 90.94 366 LEU A CA 1
ATOM 2875 C C . LEU A 1 366 ? -5.656 -26.938 -14.578 1 90.94 366 LEU A C 1
ATOM 2877 O O . LEU A 1 366 ? -6.352 -26.656 -13.602 1 90.94 366 LEU A O 1
ATOM 2881 N N . PRO A 1 367 ? -4.598 -27.766 -14.516 1 92.5 367 PRO A N 1
ATOM 2882 C CA . PRO A 1 367 ? -4.227 -28.328 -13.219 1 92.5 367 PRO A CA 1
ATOM 2883 C C . PRO A 1 367 ? -3.457 -27.344 -12.344 1 92.5 367 PRO A C 1
ATOM 2885 O O . PRO A 1 367 ? -2.631 -26.578 -12.852 1 92.5 367 PRO A O 1
ATOM 2888 N N . SER A 1 368 ? -3.738 -27.312 -11.062 1 94.44 368 SER A N 1
ATOM 2889 C CA . SER A 1 368 ? -3.041 -26.516 -10.055 1 94.44 368 SER A CA 1
ATOM 2890 C C . SER A 1 368 ? -2.65 -27.375 -8.852 1 94.44 368 SER A C 1
ATOM 2892 O O . SER A 1 368 ? -3.344 -28.328 -8.508 1 94.44 368 SER A O 1
ATOM 2894 N N . ILE A 1 369 ? -1.524 -27.109 -8.328 1 96.06 369 ILE A N 1
ATOM 2895 C CA . ILE A 1 369 ? -1.045 -27.781 -7.121 1 96.06 369 ILE A CA 1
ATOM 2896 C C . ILE A 1 369 ? -1.419 -26.953 -5.891 1 96.06 369 ILE A C 1
ATOM 2898 O O . ILE A 1 369 ? -1.32 -25.719 -5.902 1 96.06 369 ILE A O 1
ATOM 2902 N N . VAL A 1 370 ? -1.91 -27.609 -4.875 1 97.56 370 VAL A N 1
ATOM 2903 C CA . VAL A 1 370 ? -2.201 -26.984 -3.588 1 97.56 370 VAL A CA 1
ATOM 2904 C C . VAL A 1 370 ? -1.301 -27.578 -2.51 1 97.56 370 VAL A C 1
ATOM 2906 O O . VAL A 1 370 ? -1.194 -28.812 -2.391 1 97.56 370 VAL A O 1
ATOM 2909 N N . VAL A 1 371 ? -0.643 -26.734 -1.788 1 97.81 371 VAL A N 1
ATOM 2910 C CA . VAL A 1 371 ? 0.304 -27.188 -0.771 1 97.81 371 VAL A CA 1
ATOM 2911 C C . VAL A 1 371 ? 0.077 -26.406 0.523 1 97.81 371 VAL A C 1
ATOM 2913 O O . VAL A 1 371 ? -0.031 -25.188 0.507 1 97.81 371 VAL A O 1
ATOM 2916 N N . SER A 1 372 ? -0.113 -27.078 1.613 1 98.06 372 SER A N 1
ATOM 2917 C CA . SER A 1 372 ? -0.135 -26.516 2.957 1 98.06 372 SER A CA 1
ATOM 2918 C C . SER A 1 372 ? 1.113 -26.891 3.742 1 98.06 372 SER A C 1
ATOM 2920 O O . SER A 1 372 ? 1.416 -28.078 3.893 1 98.06 372 SER A O 1
ATOM 2922 N N . LEU A 1 373 ? 1.84 -25.922 4.168 1 98.38 373 LEU A N 1
ATOM 2923 C CA . LEU A 1 373 ? 3.109 -26.141 4.855 1 98.38 373 LEU A CA 1
ATOM 2924 C C . LEU A 1 373 ? 3.068 -25.562 6.262 1 98.38 373 LEU A C 1
ATOM 2926 O O . LEU A 1 373 ? 2.469 -24.5 6.488 1 98.38 373 LEU A O 1
ATOM 2930 N N . LYS A 1 374 ? 3.678 -26.172 7.156 1 97.62 374 LYS A N 1
ATOM 2931 C CA . LYS A 1 374 ? 3.867 -25.688 8.516 1 97.62 374 LYS A CA 1
ATOM 2932 C C . LYS A 1 374 ? 5.352 -25.547 8.852 1 97.62 374 LYS A C 1
ATOM 2934 O O . LYS A 1 374 ? 6.137 -26.469 8.586 1 97.62 374 LYS A O 1
ATOM 2939 N N . LYS A 1 375 ? 5.715 -24.391 9.359 1 96.56 375 LYS A N 1
ATOM 2940 C CA . LYS A 1 375 ? 7.117 -24.172 9.711 1 96.56 375 LYS A CA 1
ATOM 2941 C C . LYS A 1 375 ? 7.566 -25.141 10.805 1 96.56 375 LYS A C 1
ATOM 2943 O O . LYS A 1 375 ? 6.871 -25.312 11.805 1 96.56 375 LYS A O 1
ATOM 2948 N N . ALA A 1 376 ? 8.719 -25.781 10.562 1 85.44 376 ALA A N 1
ATOM 2949 C CA . ALA A 1 376 ? 9.258 -26.734 11.531 1 85.44 376 ALA A CA 1
ATOM 2950 C C . ALA A 1 376 ? 9.641 -26.031 12.828 1 85.44 376 ALA A C 1
ATOM 2952 O O . ALA A 1 376 ? 10.102 -24.875 12.805 1 85.44 376 ALA A O 1
ATOM 2953 N N . MET A 1 377 ? 9.242 -26.516 13.977 1 77.12 377 MET A N 1
ATOM 2954 C CA . MET A 1 377 ? 9.547 -25.969 15.297 1 77.12 377 MET A CA 1
ATOM 2955 C C . MET A 1 377 ? 11.008 -26.203 15.664 1 77.12 377 MET A C 1
ATOM 2957 O O . MET A 1 377 ? 11.43 -27.344 15.844 1 77.12 377 MET A O 1
ATOM 2961 N N . HIS A 1 378 ? 11.984 -25.859 14.961 1 57.97 378 HIS A N 1
ATOM 2962 C CA . HIS A 1 378 ? 13.305 -26.188 15.5 1 57.97 378 HIS A CA 1
ATOM 2963 C C . HIS A 1 378 ? 13.656 -25.281 16.688 1 57.97 378 HIS A C 1
ATOM 2965 O O . HIS A 1 378 ? 13.172 -24.156 16.781 1 57.97 378 HIS A O 1
ATOM 2971 N N . MET B 1 1 ? -19.453 17.672 3.77 1 72.38 1 MET B N 1
ATOM 2972 C CA . MET B 1 1 ? -18.391 17.109 2.93 1 72.38 1 MET B CA 1
ATOM 2973 C C . MET B 1 1 ? -17.391 16.328 3.77 1 72.38 1 MET B C 1
ATOM 2975 O O . MET B 1 1 ? -16.797 16.875 4.699 1 72.38 1 MET B O 1
ATOM 2979 N N . LYS B 1 2 ? -17.344 15.023 3.436 1 77.38 2 LYS B N 1
ATOM 2980 C CA . LYS B 1 2 ? -16.328 14.203 4.09 1 77.38 2 LYS B CA 1
ATOM 2981 C C . LYS B 1 2 ? -14.969 14.367 3.41 1 77.38 2 LYS B C 1
ATOM 2983 O O . LYS B 1 2 ? -14.836 14.125 2.209 1 77.38 2 LYS B O 1
ATOM 2988 N N . VAL B 1 3 ? -14.07 14.82 4.227 1 81.31 3 VAL B N 1
ATOM 2989 C CA . VAL B 1 3 ? -12.758 15.18 3.717 1 81.31 3 VAL B CA 1
ATOM 2990 C C . VAL B 1 3 ? -12.102 13.969 3.062 1 81.31 3 VAL B C 1
ATOM 2992 O O . VAL B 1 3 ? -11.453 14.094 2.02 1 81.31 3 VAL B O 1
ATOM 2995 N N . GLU B 1 4 ? -12.297 12.852 3.562 1 80.5 4 GLU B N 1
ATOM 2996 C CA . GLU B 1 4 ? -11.672 11.633 3.053 1 80.5 4 GLU B CA 1
ATOM 2997 C C . GLU B 1 4 ? -12.086 11.359 1.608 1 80.5 4 GLU B C 1
ATOM 2999 O O . GLU B 1 4 ? -11.383 10.656 0.878 1 80.5 4 GLU B O 1
ATOM 3004 N N . ASP B 1 5 ? -13.18 11.93 1.237 1 77.75 5 ASP B N 1
ATOM 3005 C CA . ASP B 1 5 ? -13.719 11.664 -0.094 1 77.75 5 ASP B CA 1
ATOM 3006 C C . ASP B 1 5 ? -13.141 12.633 -1.123 1 77.75 5 ASP B C 1
ATOM 3008 O O . ASP B 1 5 ? -13.211 12.383 -2.328 1 77.75 5 ASP B O 1
ATOM 3012 N N . VAL B 1 6 ? -12.562 13.719 -0.509 1 77.06 6 VAL B N 1
ATOM 3013 C CA . VAL B 1 6 ? -12.266 14.766 -1.478 1 77.06 6 VAL B CA 1
ATOM 3014 C C . VAL B 1 6 ? -10.812 15.211 -1.331 1 77.06 6 VAL B C 1
ATOM 3016 O O . VAL B 1 6 ? -10.258 15.836 -2.236 1 77.06 6 VAL B O 1
ATOM 3019 N N . LEU B 1 7 ? -10.312 14.891 -0.183 1 82.62 7 LEU B N 1
ATOM 3020 C CA . LEU B 1 7 ? -8.984 15.445 0.081 1 82.62 7 LEU B CA 1
ATOM 3021 C C . LEU B 1 7 ? -7.898 14.484 -0.388 1 82.62 7 LEU B C 1
ATOM 3023 O O . LEU B 1 7 ? -7.766 13.383 0.145 1 82.62 7 LEU B O 1
ATOM 3027 N N . HIS B 1 8 ? -7.234 14.836 -1.38 1 84.06 8 HIS B N 1
ATOM 3028 C CA . HIS B 1 8 ? -5.988 14.234 -1.842 1 84.06 8 HIS B CA 1
ATOM 3029 C C . HIS B 1 8 ? -5.141 15.242 -2.611 1 84.06 8 HIS B C 1
ATOM 3031 O O . HIS B 1 8 ? -5.676 16.141 -3.271 1 84.06 8 HIS B O 1
ATOM 3037 N N . MET B 1 9 ? -3.848 15.109 -2.488 1 86.81 9 MET B N 1
ATOM 3038 C CA . MET B 1 9 ? -2.961 16.047 -3.172 1 86.81 9 MET B CA 1
ATOM 3039 C C . MET B 1 9 ? -2.811 15.68 -4.645 1 86.81 9 MET B C 1
ATOM 3041 O O . MET B 1 9 ? -3.164 14.57 -5.051 1 86.81 9 MET B O 1
ATOM 3045 N N . ALA B 1 10 ? -2.352 16.703 -5.387 1 87.81 10 ALA B N 1
ATOM 3046 C CA . ALA B 1 10 ? -2.143 16.453 -6.812 1 87.81 10 ALA B CA 1
ATOM 3047 C C . ALA B 1 10 ? -1.226 15.258 -7.039 1 87.81 10 ALA B C 1
ATOM 3049 O O . ALA B 1 10 ? -0.178 15.141 -6.402 1 87.81 10 ALA B O 1
ATOM 3050 N N . THR B 1 11 ? -1.587 14.367 -7.902 1 86 11 THR B N 1
ATOM 3051 C CA . THR B 1 11 ? -0.918 13.086 -8.094 1 86 11 THR B CA 1
ATOM 3052 C C . THR B 1 11 ? 0.124 13.172 -9.203 1 86 11 THR B C 1
ATOM 3054 O O . THR B 1 11 ? 0.201 14.188 -9.906 1 86 11 THR B O 1
ATOM 3057 N N . GLY B 1 12 ? 0.9 12.156 -9.305 1 85.31 12 GLY B N 1
ATOM 3058 C CA . GLY B 1 12 ? 1.869 12.062 -10.383 1 85.31 12 GLY B CA 1
ATOM 3059 C C . GLY B 1 12 ? 3.184 12.75 -10.07 1 85.31 12 GLY B C 1
ATOM 3060 O O . GLY B 1 12 ? 3.459 13.07 -8.906 1 85.31 12 GLY B O 1
ATOM 3061 N N . ASP B 1 13 ? 3.994 12.914 -11.094 1 84.19 13 ASP B N 1
ATOM 3062 C CA . ASP B 1 13 ? 5.312 13.516 -10.922 1 84.19 13 ASP B CA 1
ATOM 3063 C C . ASP B 1 13 ? 5.52 14.68 -11.891 1 84.19 13 ASP B C 1
ATOM 3065 O O . ASP B 1 13 ? 6.652 15.094 -12.133 1 84.19 13 ASP B O 1
ATOM 3069 N N . GLY B 1 14 ? 4.477 15.203 -12.406 1 86.62 14 GLY B N 1
ATOM 3070 C CA . GLY B 1 14 ? 4.543 16.359 -13.281 1 86.62 14 GLY B CA 1
ATOM 3071 C C . GLY B 1 14 ? 4.812 17.656 -12.547 1 86.62 14 GLY B C 1
ATOM 3072 O O . GLY B 1 14 ? 4.973 17.656 -11.32 1 86.62 14 GLY B O 1
ATOM 3073 N N . GLU B 1 15 ? 4.762 18.734 -13.227 1 88.69 15 GLU B N 1
ATOM 3074 C CA . GLU B 1 15 ? 5.133 20.047 -12.703 1 88.69 15 GLU B CA 1
ATOM 3075 C C . GLU B 1 15 ? 4.152 20.516 -11.625 1 88.69 15 GLU B C 1
ATOM 3077 O O . GLU B 1 15 ? 4.547 21.172 -10.672 1 88.69 15 GLU B O 1
ATOM 3082 N N . ASN B 1 16 ? 2.955 20.125 -11.742 1 88.5 16 ASN B N 1
ATOM 3083 C CA . ASN B 1 16 ? 1.927 20.594 -10.812 1 88.5 16 ASN B CA 1
ATOM 3084 C C . ASN B 1 16 ? 1.672 19.578 -9.703 1 88.5 16 ASN B C 1
ATOM 3086 O O . ASN B 1 16 ? 0.822 19.797 -8.844 1 88.5 16 ASN B O 1
ATOM 3090 N N . SER B 1 17 ? 2.467 18.531 -9.68 1 90.94 17 SER B N 1
ATOM 3091 C CA . SER B 1 17 ? 2.254 17.469 -8.711 1 90.94 17 SER B CA 1
ATOM 3092 C C . SER B 1 17 ? 2.719 17.875 -7.32 1 90.94 17 SER B C 1
ATOM 3094 O O . SER B 1 17 ? 3.57 18.766 -7.18 1 90.94 17 SER B O 1
ATOM 3096 N N . TYR B 1 18 ? 2.076 17.312 -6.363 1 89 18 TYR B N 1
ATOM 3097 C CA . TYR B 1 18 ? 2.52 17.531 -4.992 1 89 18 TYR B CA 1
ATOM 3098 C C . TYR B 1 18 ? 3.959 17.078 -4.801 1 89 18 TYR B C 1
ATOM 3100 O O . TYR B 1 18 ? 4.73 17.719 -4.082 1 89 18 TYR B O 1
ATOM 3108 N N . ALA B 1 19 ? 4.402 16.031 -5.414 1 87.25 19 ALA B N 1
ATOM 3109 C CA . ALA B 1 19 ? 5.766 15.523 -5.344 1 87.25 19 ALA B CA 1
ATOM 3110 C C . ALA B 1 19 ? 6.777 16.594 -5.766 1 87.25 19 ALA B C 1
ATOM 3112 O O . ALA B 1 19 ? 7.848 16.703 -5.164 1 87.25 19 ALA B O 1
ATOM 3113 N N . ALA B 1 20 ? 6.359 17.375 -6.676 1 89.19 20 ALA B N 1
ATOM 3114 C CA . ALA B 1 20 ? 7.273 18.359 -7.227 1 89.19 20 ALA B CA 1
ATOM 3115 C C . ALA B 1 20 ? 7.203 19.672 -6.438 1 89.19 20 ALA B C 1
ATOM 3117 O O . ALA B 1 20 ? 8.094 20.516 -6.551 1 89.19 20 ALA B O 1
ATOM 3118 N N . ASN B 1 21 ? 6.148 19.844 -5.629 1 90.31 21 ASN B N 1
ATOM 3119 C CA . ASN B 1 21 ? 5.91 21.156 -5.047 1 90.31 21 ASN B CA 1
ATOM 3120 C C . ASN B 1 21 ? 5.723 21.062 -3.533 1 90.31 21 ASN B C 1
ATOM 3122 O O . ASN B 1 21 ? 4.926 21.812 -2.961 1 90.31 21 ASN B O 1
ATOM 3126 N N . SER B 1 22 ? 6.434 20.156 -2.889 1 89.88 22 SER B N 1
ATOM 3127 C CA . SER B 1 22 ? 6.277 19.938 -1.452 1 89.88 22 SER B CA 1
ATOM 3128 C C . SER B 1 22 ? 7.535 20.359 -0.695 1 89.88 22 SER B C 1
ATOM 3130 O O . SER B 1 22 ? 7.922 19.719 0.279 1 89.88 22 SER B O 1
ATOM 3132 N N . ARG B 1 23 ? 8.07 21.469 -1.064 1 89.62 23 ARG B N 1
ATOM 3133 C CA . ARG B 1 23 ? 9.328 21.891 -0.459 1 89.62 23 ARG B CA 1
ATOM 3134 C C . ARG B 1 23 ? 9.094 22.516 0.915 1 89.62 23 ARG B C 1
ATOM 3136 O O . ARG B 1 23 ? 9.945 22.406 1.804 1 89.62 23 ARG B O 1
ATOM 3143 N N . ILE B 1 24 ? 8.008 23.141 1.131 1 89.44 24 ILE B N 1
ATOM 3144 C CA . ILE B 1 24 ? 7.723 23.812 2.395 1 89.44 24 ILE B CA 1
ATOM 3145 C C . ILE B 1 24 ? 7.695 22.781 3.527 1 89.44 24 ILE B C 1
ATOM 3147 O O . ILE B 1 24 ? 8.438 22.906 4.504 1 89.44 24 ILE B O 1
ATOM 3151 N N . PRO B 1 25 ? 6.898 21.719 3.365 1 90.5 25 PRO B N 1
ATOM 3152 C CA . PRO B 1 25 ? 6.934 20.719 4.43 1 90.5 25 PRO B CA 1
ATOM 3153 C C . PRO B 1 25 ? 8.32 20.125 4.641 1 90.5 25 PRO B C 1
ATOM 3155 O O . PRO B 1 25 ? 8.719 19.859 5.777 1 90.5 25 PRO B O 1
ATOM 3158 N N . MET B 1 26 ? 9.031 20 3.621 1 89.94 26 MET B N 1
ATOM 3159 C CA . MET B 1 26 ? 10.383 19.438 3.717 1 89.94 26 MET B CA 1
ATOM 3160 C C . MET B 1 26 ? 11.297 20.359 4.508 1 89.94 26 MET B C 1
ATOM 3162 O O . MET B 1 26 ? 12.047 19.906 5.375 1 89.94 26 MET B O 1
ATOM 3166 N N . LYS B 1 27 ? 11.234 21.609 4.227 1 91.25 27 LYS B N 1
ATOM 3167 C CA . LYS B 1 27 ? 12.062 22.594 4.922 1 91.25 27 LYS B CA 1
ATOM 3168 C C . LYS B 1 27 ? 11.727 22.641 6.41 1 91.25 27 LYS B C 1
ATOM 3170 O O . LYS B 1 27 ? 12.625 22.734 7.25 1 91.25 27 LYS B O 1
ATOM 3175 N N . ALA B 1 28 ? 10.523 22.609 6.684 1 91.31 28 ALA B N 1
ATOM 3176 C CA . ALA B 1 28 ? 10.094 22.609 8.078 1 91.31 28 ALA B CA 1
ATOM 3177 C C . ALA B 1 28 ? 10.609 21.375 8.812 1 91.31 28 ALA B C 1
ATOM 3179 O O . ALA B 1 28 ? 11.055 21.469 9.961 1 91.31 28 ALA B O 1
ATOM 3180 N N . MET B 1 29 ? 10.555 20.266 8.148 1 90.62 29 MET B N 1
ATOM 3181 C CA . MET B 1 29 ? 11.055 19.016 8.727 1 90.62 29 MET B CA 1
ATOM 3182 C C . MET B 1 29 ? 12.555 19.094 8.977 1 90.62 29 MET B C 1
ATOM 3184 O O . MET B 1 29 ? 13.031 18.672 10.031 1 90.62 29 MET B O 1
ATOM 3188 N N . LEU B 1 30 ? 13.25 19.641 8.062 1 91.06 30 LEU B N 1
ATOM 3189 C CA . LEU B 1 30 ? 14.703 19.734 8.18 1 91.06 30 LEU B CA 1
ATOM 3190 C C . LEU B 1 30 ? 15.094 20.641 9.344 1 91.06 30 LEU B C 1
ATOM 3192 O O . LEU B 1 30 ? 16.078 20.359 10.047 1 91.06 30 LEU B O 1
ATOM 3196 N N . LYS B 1 31 ? 14.336 21.688 9.578 1 92.38 31 LYS B N 1
ATOM 3197 C CA . LYS B 1 31 ? 14.594 22.578 10.695 1 92.38 31 LYS B CA 1
ATOM 3198 C C . LYS B 1 31 ? 14.414 21.859 12.031 1 92.38 31 LYS B C 1
ATOM 3200 O O . LYS B 1 31 ? 14.992 22.266 13.039 1 92.38 31 LYS B O 1
ATOM 3205 N N . ASN B 1 32 ? 13.641 20.828 12.031 1 94.75 32 ASN B N 1
ATOM 3206 C CA . ASN B 1 32 ? 13.352 20.109 13.273 1 94.75 32 ASN B CA 1
ATOM 3207 C C . ASN B 1 32 ? 14.023 18.75 13.305 1 94.75 32 ASN B C 1
ATOM 3209 O O . ASN B 1 32 ? 13.68 17.891 14.133 1 94.75 32 ASN B O 1
ATOM 3213 N N . ARG B 1 33 ? 14.953 18.516 12.438 1 95.69 33 ARG B N 1
ATOM 3214 C CA . ARG B 1 33 ? 15.641 17.25 12.281 1 95.69 33 ARG B CA 1
ATOM 3215 C C . ARG B 1 33 ? 16.312 16.812 13.578 1 95.69 33 ARG B C 1
ATOM 3217 O O . ARG B 1 33 ? 16.266 15.648 13.961 1 95.69 33 ARG B O 1
ATOM 3224 N N . PRO B 1 34 ? 16.953 17.75 14.375 1 96.12 34 PRO B N 1
ATOM 3225 C CA . PRO B 1 34 ? 17.594 17.344 15.625 1 96.12 34 PRO B CA 1
ATOM 3226 C C . PRO B 1 34 ? 16.594 16.781 16.641 1 96.12 34 PRO B C 1
ATOM 3228 O O . PRO B 1 34 ? 16.906 15.812 17.344 1 96.12 34 PRO B O 1
ATOM 3231 N N . LEU B 1 35 ? 15.453 17.391 16.703 1 96.69 35 LEU B N 1
ATOM 3232 C CA . LEU B 1 35 ? 14.43 16.906 17.609 1 96.69 35 LEU B CA 1
ATOM 3233 C C . LEU B 1 35 ? 13.93 15.531 17.188 1 96.69 35 LEU B C 1
ATOM 3235 O O . LEU B 1 35 ? 13.711 14.648 18.016 1 96.69 35 LEU B O 1
ATOM 3239 N N . LEU B 1 36 ? 13.727 15.328 15.906 1 97.44 36 LEU B N 1
ATOM 3240 C CA . LEU B 1 36 ? 13.336 14.031 15.375 1 97.44 36 LEU B CA 1
ATOM 3241 C C . LEU B 1 36 ? 14.398 12.977 15.672 1 97.44 36 LEU B C 1
ATOM 3243 O O . LEU B 1 36 ? 14.07 11.859 16.062 1 97.44 36 LEU B O 1
ATOM 3247 N N . GLN B 1 37 ? 15.609 13.367 15.477 1 97.44 37 GLN B N 1
ATOM 3248 C CA . GLN B 1 37 ? 16.719 12.453 15.734 1 97.44 37 GLN B CA 1
ATOM 3249 C C . GLN B 1 37 ? 16.719 11.984 17.188 1 97.44 37 GLN B C 1
ATOM 3251 O O . GLN B 1 37 ? 16.875 10.789 17.453 1 97.44 37 GLN B O 1
ATOM 3256 N N . ARG B 1 38 ? 16.531 12.906 18.062 1 96.44 38 ARG B N 1
ATOM 3257 C CA . ARG B 1 38 ? 16.484 12.555 19.469 1 96.44 38 ARG B CA 1
ATOM 3258 C C . ARG B 1 38 ? 15.344 11.578 19.75 1 96.44 38 ARG B C 1
ATOM 3260 O O . ARG B 1 38 ? 15.516 10.609 20.5 1 96.44 38 ARG B O 1
ATOM 3267 N N . THR B 1 39 ? 14.188 11.844 19.203 1 97.44 39 THR B N 1
ATOM 3268 C CA . THR B 1 39 ? 13.016 11 19.375 1 97.44 39 THR B CA 1
ATOM 3269 C C . THR B 1 39 ? 13.281 9.594 18.844 1 97.44 39 THR B C 1
ATOM 3271 O O . THR B 1 39 ? 12.992 8.602 19.516 1 97.44 39 THR B O 1
ATOM 3274 N N . VAL B 1 40 ? 13.844 9.469 17.641 1 97.62 40 VAL B N 1
ATOM 3275 C CA . VAL B 1 40 ? 14.141 8.195 17 1 97.62 40 VAL B CA 1
ATOM 3276 C C . VAL B 1 40 ? 15.133 7.402 17.844 1 97.62 40 VAL B C 1
ATOM 3278 O O . VAL B 1 40 ? 14.938 6.207 18.078 1 97.62 40 VAL B O 1
ATOM 3281 N N . GLU B 1 41 ? 16.172 8.102 18.297 1 95.81 41 GLU B N 1
ATOM 3282 C CA 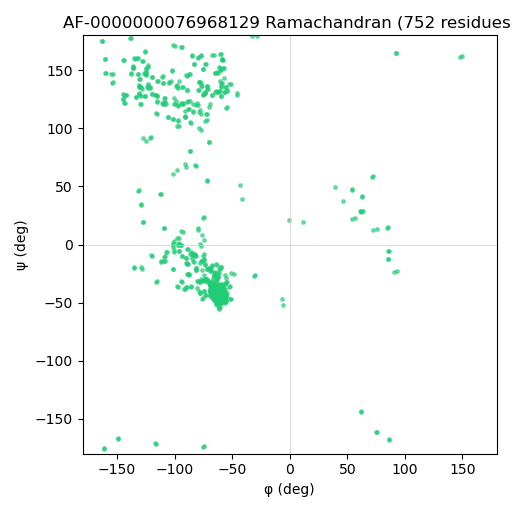. GLU B 1 41 ? 17.203 7.441 19.094 1 95.81 41 GLU B CA 1
ATOM 3283 C C . GLU B 1 41 ? 16.641 6.914 20.406 1 95.81 41 GLU B C 1
ATOM 3285 O O . GLU B 1 41 ? 16.984 5.816 20.844 1 95.81 41 GLU B O 1
ATOM 3290 N N . GLU B 1 42 ? 15.789 7.695 20.984 1 95.75 42 GLU B N 1
ATOM 3291 C CA . GLU B 1 42 ? 15.172 7.27 22.234 1 95.75 42 GLU B CA 1
ATOM 3292 C C . GLU B 1 42 ? 14.328 6.012 22.047 1 95.75 42 GLU B C 1
ATOM 3294 O O . GLU B 1 42 ? 14.406 5.074 22.844 1 95.75 42 GLU B O 1
ATOM 3299 N N . VAL B 1 43 ? 13.555 5.953 21.016 1 96.5 43 VAL B N 1
ATOM 3300 C CA . VAL B 1 43 ? 12.711 4.797 20.719 1 96.5 43 VAL B CA 1
ATOM 3301 C C . VAL B 1 43 ? 13.594 3.594 20.375 1 96.5 43 VAL B C 1
ATOM 3303 O O . VAL B 1 43 ? 13.375 2.494 20.891 1 96.5 43 VAL B O 1
ATOM 3306 N N . TYR B 1 44 ? 14.578 3.855 19.594 1 95.12 44 TYR B N 1
ATOM 3307 C CA . TYR B 1 44 ? 15.469 2.801 19.125 1 95.12 44 TYR B CA 1
ATOM 3308 C C . TYR B 1 44 ? 16.203 2.146 20.281 1 95.12 44 TYR B C 1
ATOM 3310 O O . TYR B 1 44 ? 16.297 0.918 20.359 1 95.12 44 TYR B O 1
ATOM 3318 N N . THR B 1 45 ? 16.703 2.91 21.172 1 93.5 45 THR B N 1
ATOM 3319 C CA . THR B 1 45 ? 17.531 2.406 22.25 1 93.5 45 THR B CA 1
ATOM 3320 C C . THR B 1 45 ? 16.688 1.718 23.312 1 93.5 45 THR B C 1
ATOM 3322 O O . THR B 1 45 ? 17.219 0.999 24.172 1 93.5 45 THR B O 1
ATOM 3325 N N . SER B 1 46 ? 15.383 1.927 23.266 1 92.81 46 SER B N 1
ATOM 3326 C CA . SER B 1 46 ? 14.492 1.289 24.234 1 92.81 46 SER B CA 1
ATOM 3327 C C . SER B 1 46 ? 14.125 -0.123 23.797 1 92.81 46 SER B C 1
ATOM 3329 O O . SER B 1 46 ? 13.547 -0.887 24.562 1 92.81 46 SER B O 1
ATOM 3331 N N . LEU B 1 47 ? 14.469 -0.532 22.609 1 92.81 47 LEU B N 1
ATOM 3332 C CA . LEU B 1 47 ? 14.047 -1.807 22.047 1 92.81 47 LEU B CA 1
ATOM 3333 C C . LEU B 1 47 ? 14.992 -2.928 22.453 1 92.81 47 LEU B C 1
ATOM 3335 O O . LEU B 1 47 ? 16.188 -2.697 22.641 1 92.81 47 LEU B O 1
ATOM 3339 N N . SER B 1 48 ? 14.406 -4.109 22.609 1 90.25 48 SER B N 1
ATOM 3340 C CA . SER B 1 48 ? 15.219 -5.305 22.812 1 90.25 48 SER B CA 1
ATOM 3341 C C . SER B 1 48 ? 15.922 -5.734 21.531 1 90.25 48 SER B C 1
ATOM 3343 O O . SER B 1 48 ? 15.461 -5.414 20.438 1 90.25 48 SER B O 1
ATOM 3345 N N . PRO B 1 49 ? 17 -6.426 21.75 1 86.69 49 PRO B N 1
ATOM 3346 C CA . PRO B 1 49 ? 17.656 -6.949 20.547 1 86.69 49 PRO B CA 1
ATOM 3347 C C . PRO B 1 49 ? 16.734 -7.84 19.703 1 86.69 49 PRO B C 1
ATOM 3349 O O . PRO B 1 49 ? 15.844 -8.484 20.25 1 86.69 49 PRO B O 1
ATOM 3352 N N . ALA B 1 50 ? 16.984 -7.867 18.5 1 86.5 50 ALA B N 1
ATOM 3353 C CA . ALA B 1 50 ? 16.281 -8.727 17.547 1 86.5 50 ALA B CA 1
ATOM 3354 C C . ALA B 1 50 ? 14.789 -8.391 17.5 1 86.5 50 ALA B C 1
ATOM 3356 O O . ALA B 1 50 ? 13.953 -9.281 17.328 1 86.5 50 ALA B O 1
ATOM 3357 N N . SER B 1 51 ? 14.539 -7.133 17.812 1 92.69 51 SER B N 1
ATOM 3358 C CA . SER B 1 51 ? 13.156 -6.668 17.719 1 92.69 51 SER B CA 1
ATOM 3359 C C . SER B 1 51 ? 12.914 -5.906 16.422 1 92.69 51 SER B C 1
ATOM 3361 O O . SER B 1 51 ? 13.828 -5.75 15.602 1 92.69 51 SER B O 1
ATOM 3363 N N . THR B 1 52 ? 11.688 -5.633 16.203 1 96.19 52 THR B N 1
ATOM 3364 C CA . THR B 1 52 ? 11.289 -4.816 15.062 1 96.19 52 THR B CA 1
ATOM 3365 C C . THR B 1 52 ? 10.781 -3.455 15.516 1 96.19 52 THR B C 1
ATOM 3367 O O . THR B 1 52 ? 9.922 -3.371 16.406 1 96.19 52 THR B O 1
ATOM 3370 N N . MET B 1 53 ? 11.406 -2.408 15.062 1 97.31 53 MET B N 1
ATOM 3371 C CA . MET B 1 53 ? 10.898 -1.057 15.281 1 97.31 53 MET B CA 1
ATOM 3372 C C . MET B 1 53 ? 9.922 -0.659 14.18 1 97.31 53 MET B C 1
ATOM 3374 O O . MET B 1 53 ? 10.297 -0.552 13.016 1 97.31 53 MET B O 1
ATOM 3378 N N . VAL B 1 54 ? 8.68 -0.418 14.547 1 98.62 54 VAL B N 1
ATOM 3379 C CA . VAL B 1 54 ? 7.645 -0.033 13.594 1 98.62 54 VAL B CA 1
ATOM 3380 C C . VAL B 1 54 ? 7.438 1.479 13.641 1 98.62 54 VAL B C 1
ATOM 3382 O O . VAL B 1 54 ? 7.129 2.037 14.695 1 98.62 54 VAL B O 1
ATOM 3385 N N . VAL B 1 55 ? 7.629 2.135 12.516 1 98.75 55 VAL B N 1
ATOM 3386 C CA . VAL B 1 55 ? 7.438 3.574 12.359 1 98.75 55 VAL B CA 1
ATOM 3387 C C . VAL B 1 55 ? 6.297 3.842 11.383 1 98.75 55 VAL B C 1
ATOM 3389 O O . VAL B 1 55 ? 6.312 3.354 10.25 1 98.75 55 VAL B O 1
ATOM 3392 N N . ALA B 1 56 ? 5.297 4.559 11.805 1 98.75 56 ALA B N 1
ATOM 3393 C CA . ALA B 1 56 ? 4.191 4.926 10.922 1 98.75 56 ALA B CA 1
ATOM 3394 C C . ALA B 1 56 ? 4.23 6.41 10.578 1 98.75 56 ALA B C 1
ATOM 3396 O O . ALA B 1 56 ? 4.266 7.262 11.477 1 98.75 56 ALA B O 1
ATOM 3397 N N . ASP B 1 57 ? 4.289 6.715 9.32 1 98.25 57 ASP B N 1
ATOM 3398 C CA . ASP B 1 57 ? 4.207 8.086 8.828 1 98.25 57 ASP B CA 1
ATOM 3399 C C . ASP B 1 57 ? 2.787 8.43 8.383 1 98.25 57 ASP B C 1
ATOM 3401 O O . ASP B 1 57 ? 2.359 8.031 7.293 1 98.25 57 ASP B O 1
ATOM 3405 N N . LEU B 1 58 ? 2.082 9.211 9.133 1 98 58 LEU B N 1
ATOM 3406 C CA . LEU B 1 58 ? 0.691 9.57 8.875 1 98 58 LEU B CA 1
ATOM 3407 C C . LEU B 1 58 ? 0.603 10.797 7.977 1 98 58 LEU B C 1
ATOM 3409 O O . LEU B 1 58 ? 1.084 11.875 8.344 1 98 58 LEU B O 1
ATOM 3413 N N . GLY B 1 59 ? -0.094 10.641 6.836 1 95.94 59 GLY B N 1
ATOM 3414 C CA . GLY B 1 59 ? -0.028 11.664 5.809 1 95.94 59 GLY B CA 1
ATOM 3415 C C . GLY B 1 59 ? 1.307 11.703 5.086 1 95.94 59 GLY B C 1
ATOM 3416 O O . GLY B 1 59 ? 1.949 12.75 5.012 1 95.94 59 GLY B O 1
ATOM 3417 N N . CYS B 1 60 ? 1.7 10.594 4.477 1 94.38 60 CYS B N 1
ATOM 3418 C CA . CYS B 1 60 ? 3.074 10.375 4.039 1 94.38 60 CYS B CA 1
ATOM 3419 C C . CYS B 1 60 ? 3.369 11.141 2.758 1 94.38 60 CYS B C 1
ATOM 3421 O O . CYS B 1 60 ? 4.504 11.141 2.277 1 94.38 60 CYS B O 1
ATOM 3423 N N . SER B 1 61 ? 2.48 11.836 2.195 1 90.19 61 SER B N 1
ATOM 3424 C CA . SER B 1 61 ? 2.66 12.539 0.927 1 90.19 61 SER B CA 1
ATOM 3425 C C . SER B 1 61 ? 2.613 11.57 -0.25 1 90.19 61 SER B C 1
ATOM 3427 O O . SER B 1 61 ? 2.002 10.5 -0.158 1 90.19 61 SER B O 1
ATOM 3429 N N . SER B 1 62 ? 3.143 12.016 -1.429 1 86.94 62 SER B N 1
ATOM 3430 C CA . SER B 1 62 ? 3.104 11.188 -2.629 1 86.94 62 SER B CA 1
ATOM 3431 C C . SER B 1 62 ? 4.492 11.039 -3.244 1 86.94 62 SER B C 1
ATOM 3433 O O . SER B 1 62 ? 5.422 11.75 -2.863 1 86.94 62 SER B O 1
ATOM 3435 N N . GLY B 1 63 ? 4.578 9.984 -4.004 1 85.31 63 GLY B N 1
ATOM 3436 C CA . GLY B 1 63 ? 5.816 9.789 -4.742 1 85.31 63 GLY B CA 1
ATOM 3437 C C . GLY B 1 63 ? 7.027 9.617 -3.846 1 85.31 63 GLY B C 1
ATOM 3438 O O . GLY B 1 63 ? 6.93 9.023 -2.77 1 85.31 63 GLY B O 1
ATOM 3439 N N . PRO B 1 64 ? 8.141 10.156 -4.328 1 85.69 64 PRO B N 1
ATOM 3440 C CA . PRO B 1 64 ? 9.398 9.961 -3.604 1 85.69 64 PRO B CA 1
ATOM 3441 C C . PRO B 1 64 ? 9.445 10.719 -2.281 1 85.69 64 PRO B C 1
ATOM 3443 O O . PRO B 1 64 ? 10.227 10.375 -1.392 1 85.69 64 PRO B O 1
ATOM 3446 N N . ASN B 1 65 ? 8.586 11.758 -2.141 1 90.19 65 ASN B N 1
ATOM 3447 C CA . ASN B 1 65 ? 8.562 12.547 -0.91 1 90.19 65 ASN B CA 1
ATOM 3448 C C . ASN B 1 65 ? 8.164 11.695 0.291 1 90.19 65 ASN B C 1
ATOM 3450 O O . ASN B 1 65 ? 8.555 11.984 1.423 1 90.19 65 ASN B O 1
ATOM 3454 N N . ALA B 1 66 ? 7.375 10.664 -0.044 1 93.31 66 ALA B N 1
ATOM 3455 C CA . ALA B 1 66 ? 6.898 9.789 1.021 1 93.31 66 ALA B CA 1
ATOM 3456 C C . ALA B 1 66 ? 8.047 8.992 1.637 1 93.31 66 ALA B C 1
ATOM 3458 O O . ALA B 1 66 ? 7.922 8.469 2.746 1 93.31 66 ALA B O 1
ATOM 3459 N N . LEU B 1 67 ? 9.156 8.906 0.942 1 95 67 LEU B N 1
ATOM 3460 C CA . LEU B 1 67 ? 10.266 8.062 1.385 1 95 67 LEU B CA 1
ATOM 3461 C C . LEU B 1 67 ? 11.281 8.867 2.184 1 95 67 LEU B C 1
ATOM 3463 O O . LEU B 1 67 ? 12.258 8.312 2.697 1 95 67 LEU B O 1
ATOM 3467 N N . PHE B 1 68 ? 10.992 10.141 2.326 1 92.62 68 PHE B N 1
ATOM 3468 C CA . PHE B 1 68 ? 11.898 11.023 3.057 1 92.62 68 PHE B CA 1
ATOM 3469 C C . PHE B 1 68 ? 12.055 10.555 4.5 1 92.62 68 PHE B C 1
ATOM 3471 O O . PHE B 1 68 ? 13.172 10.484 5.016 1 92.62 68 PHE B O 1
ATOM 3478 N N . ILE B 1 69 ? 10.977 10.219 5.152 1 95.06 69 ILE B N 1
ATOM 3479 C CA . ILE B 1 69 ? 11.016 9.812 6.555 1 95.06 69 ILE B CA 1
ATOM 3480 C C . ILE B 1 69 ? 11.75 8.484 6.688 1 95.06 69 ILE B C 1
ATOM 3482 O O . ILE B 1 69 ? 12.438 8.242 7.684 1 95.06 69 ILE B O 1
ATOM 3486 N N . VAL B 1 70 ? 11.602 7.613 5.711 1 96.44 70 VAL B N 1
ATOM 3487 C CA . VAL B 1 70 ? 12.312 6.344 5.699 1 96.44 70 VAL B CA 1
ATOM 3488 C C . VAL B 1 70 ? 13.82 6.594 5.68 1 96.44 70 VAL B C 1
ATOM 3490 O O . VAL B 1 70 ? 14.562 6.027 6.484 1 96.44 70 VAL B O 1
ATOM 3493 N N . ALA B 1 71 ? 14.227 7.477 4.805 1 94.38 71 ALA B N 1
ATOM 3494 C CA . ALA B 1 71 ? 15.641 7.816 4.684 1 94.38 71 ALA B CA 1
ATOM 3495 C C . ALA B 1 71 ? 16.172 8.445 5.969 1 94.38 71 ALA B C 1
ATOM 3497 O O . ALA B 1 71 ? 17.25 8.086 6.453 1 94.38 71 ALA B O 1
ATOM 3498 N N . GLU B 1 72 ? 15.43 9.367 6.504 1 94.62 72 GLU B N 1
ATOM 3499 C CA . GLU B 1 72 ? 15.859 10.094 7.691 1 94.62 72 GLU B CA 1
ATOM 3500 C C . GLU B 1 72 ? 16 9.164 8.891 1 94.62 72 GLU B C 1
ATOM 3502 O O . GLU B 1 72 ? 17.047 9.133 9.539 1 94.62 72 GLU B O 1
ATOM 3507 N N . VAL B 1 73 ? 14.977 8.391 9.156 1 96.44 73 VAL B N 1
ATOM 3508 C CA . VAL B 1 73 ? 14.977 7.527 10.336 1 96.44 73 VAL B CA 1
ATOM 3509 C C . VAL B 1 73 ? 16.062 6.461 10.203 1 96.44 73 VAL B C 1
ATOM 3511 O O . VAL B 1 73 ? 16.812 6.215 11.141 1 96.44 73 VAL B O 1
ATOM 3514 N N . THR B 1 74 ? 16.156 5.785 9.023 1 95.12 74 THR B N 1
ATOM 3515 C CA . THR B 1 74 ? 17.188 4.777 8.805 1 95.12 74 THR B CA 1
ATOM 3516 C C . THR B 1 74 ? 18.578 5.387 8.945 1 95.12 74 THR B C 1
ATOM 3518 O O . THR B 1 74 ? 19.469 4.777 9.539 1 95.12 74 THR B O 1
ATOM 3521 N N . GLY B 1 75 ? 18.75 6.574 8.398 1 93.25 75 GLY B N 1
ATOM 3522 C CA . GLY B 1 75 ? 20.031 7.27 8.531 1 93.25 75 GLY B CA 1
ATOM 3523 C C . GLY B 1 75 ? 20.375 7.594 9.969 1 93.25 75 GLY B C 1
ATOM 3524 O O . GLY B 1 75 ? 21.531 7.434 10.375 1 93.25 75 GLY B O 1
ATOM 3525 N N . MET B 1 76 ? 19.422 8.07 10.703 1 95.31 76 MET B N 1
ATOM 3526 C CA . MET B 1 76 ? 19.641 8.422 12.102 1 95.31 76 MET B CA 1
ATOM 3527 C C . MET B 1 76 ? 20.062 7.195 12.906 1 95.31 76 MET B C 1
ATOM 3529 O O . MET B 1 76 ? 20.953 7.289 13.758 1 95.31 76 MET B O 1
ATOM 3533 N N . ILE B 1 77 ? 19.422 6.078 12.664 1 94.12 77 ILE B N 1
ATOM 3534 C CA . ILE B 1 77 ? 19.734 4.844 13.367 1 94.12 77 ILE B CA 1
ATOM 3535 C C . ILE B 1 77 ? 21.125 4.352 12.953 1 94.12 77 ILE B C 1
ATOM 3537 O O . ILE B 1 77 ? 21.906 3.924 13.789 1 94.12 77 ILE B O 1
ATOM 3541 N N . SER B 1 78 ? 21.406 4.422 11.672 1 91.56 78 SER B N 1
ATOM 3542 C CA . SER B 1 78 ? 22.719 4.051 11.18 1 91.56 78 SER B CA 1
ATOM 3543 C C . SER B 1 78 ? 23.812 4.895 11.828 1 91.56 78 SER B C 1
ATOM 3545 O O . SER B 1 78 ? 24.844 4.371 12.25 1 91.56 78 SER B O 1
ATOM 3547 N N . ASP B 1 79 ? 23.609 6.184 11.875 1 91.06 79 ASP B N 1
ATOM 3548 C CA . ASP B 1 79 ? 24.547 7.102 12.508 1 91.06 79 ASP B CA 1
ATOM 3549 C C . ASP B 1 79 ? 24.75 6.75 13.977 1 91.06 79 ASP B C 1
ATOM 3551 O O . ASP B 1 79 ? 25.891 6.766 14.477 1 91.06 79 ASP B O 1
ATOM 3555 N N . TYR B 1 80 ? 23.656 6.504 14.578 1 92.44 80 TYR B N 1
ATOM 3556 C CA . TYR B 1 80 ? 23.75 6.133 15.984 1 92.44 80 TYR B CA 1
ATOM 3557 C C . TYR B 1 80 ? 24.594 4.887 16.172 1 92.44 80 TYR B C 1
ATOM 3559 O O . TYR B 1 80 ? 25.469 4.844 17.047 1 92.44 80 TYR B O 1
ATOM 3567 N N . ASN B 1 81 ? 24.312 3.885 15.391 1 90.44 81 ASN B N 1
ATOM 3568 C CA . ASN B 1 81 ? 25.047 2.627 15.484 1 90.44 81 ASN B CA 1
ATOM 3569 C C . ASN B 1 81 ? 26.531 2.82 15.203 1 90.44 81 ASN B C 1
ATOM 3571 O O . ASN B 1 81 ? 27.375 2.215 15.859 1 90.44 81 ASN B O 1
ATOM 3575 N N . GLN B 1 82 ? 26.828 3.598 14.281 1 88.81 82 GLN B N 1
ATOM 3576 C CA . GLN B 1 82 ? 28.219 3.863 13.922 1 88.81 82 GLN B CA 1
ATOM 3577 C C . GLN B 1 82 ? 28.938 4.617 15.031 1 88.81 82 GLN B C 1
ATOM 3579 O O . GLN B 1 82 ? 30.094 4.312 15.344 1 88.81 82 GLN B O 1
ATOM 3584 N N . ASN B 1 83 ? 28.297 5.5 15.555 1 89.56 83 ASN B N 1
ATOM 3585 C CA . ASN B 1 83 ? 28.906 6.352 16.578 1 89.56 83 ASN B CA 1
ATOM 3586 C C . ASN B 1 83 ? 29.094 5.598 17.891 1 89.56 83 ASN B C 1
ATOM 3588 O O . ASN B 1 83 ? 30.031 5.891 18.641 1 89.56 83 ASN B O 1
ATOM 3592 N N . THR B 1 84 ? 28.266 4.668 18.141 1 86.88 84 THR B N 1
ATOM 3593 C CA . THR B 1 84 ? 28.344 3.973 19.422 1 86.88 84 THR B CA 1
ATOM 3594 C C . THR B 1 84 ? 29.031 2.623 19.266 1 86.88 84 THR B C 1
ATOM 3596 O O . THR B 1 84 ? 29.281 1.923 20.25 1 86.88 84 THR B O 1
ATOM 3599 N N . ASN B 1 85 ? 29.422 2.264 18.125 1 77.75 85 ASN B N 1
ATOM 3600 C CA . ASN B 1 85 ? 30.016 0.979 17.781 1 77.75 85 ASN B CA 1
ATOM 3601 C C . ASN B 1 85 ? 29.141 -0.187 18.219 1 77.75 85 ASN B C 1
ATOM 3603 O O . ASN B 1 85 ? 29.625 -1.184 18.75 1 77.75 85 ASN B O 1
ATOM 3607 N N . GLU B 1 86 ? 28.031 0.102 18.359 1 70.38 86 GLU B N 1
ATOM 3608 C CA . GLU B 1 86 ? 27.062 -0.949 18.656 1 70.38 86 GLU B CA 1
ATOM 3609 C C . GLU B 1 86 ? 26.578 -1.64 17.391 1 70.38 86 GLU B C 1
ATOM 3611 O O . GLU B 1 86 ? 26.406 -0.992 16.359 1 70.38 86 GLU B O 1
ATOM 3616 N N . GLU B 1 87 ? 26.812 -3 17.359 1 62.5 87 GLU B N 1
ATOM 3617 C CA . GLU B 1 87 ? 26.219 -3.723 16.25 1 62.5 87 GLU B CA 1
ATOM 3618 C C . GLU B 1 87 ? 24.703 -3.531 16.203 1 62.5 87 GLU B C 1
ATOM 3620 O O . GLU B 1 87 ? 24.078 -3.227 17.219 1 62.5 87 GLU B O 1
ATOM 3625 N N . GLN B 1 88 ? 24.047 -3.434 15.016 1 64.19 88 GLN B N 1
ATOM 3626 C CA . GLN B 1 88 ? 22.625 -3.287 14.75 1 64.19 88 GLN B CA 1
ATOM 3627 C C . GLN B 1 88 ? 21.797 -4.211 15.641 1 64.19 88 GLN B C 1
ATOM 3629 O O . GLN B 1 88 ? 20.844 -4.832 15.18 1 64.19 88 GLN B O 1
ATOM 3634 N N . HIS B 1 89 ? 21.953 -4.258 16.922 1 68.62 89 HIS B N 1
ATOM 3635 C CA . HIS B 1 89 ? 21.312 -5.125 17.906 1 68.62 89 HIS B CA 1
ATOM 3636 C C . HIS B 1 89 ? 20.312 -6.07 17.234 1 68.62 89 HIS B C 1
ATOM 3638 O O . HIS B 1 89 ? 19.391 -6.578 17.891 1 68.62 89 HIS B O 1
ATOM 3644 N N . GLY B 1 90 ? 20.531 -6.258 15.875 1 84.81 90 GLY B N 1
ATOM 3645 C CA . GLY B 1 90 ? 19.625 -7.16 15.18 1 84.81 90 GLY B CA 1
ATOM 3646 C C . GLY B 1 90 ? 18.234 -6.578 14.977 1 84.81 90 GLY B C 1
ATOM 3647 O O . GLY B 1 90 ? 17.281 -7.309 14.68 1 84.81 90 GLY B O 1
ATOM 3648 N N . VAL B 1 91 ? 18.125 -5.234 15.234 1 92.44 91 VAL B N 1
ATOM 3649 C CA . VAL B 1 91 ? 16.828 -4.578 15.102 1 92.44 91 VAL B CA 1
ATOM 3650 C C . VAL B 1 91 ? 16.484 -4.387 13.625 1 92.44 91 VAL B C 1
ATOM 3652 O O . VAL B 1 91 ? 17.344 -3.994 12.828 1 92.44 91 VAL B O 1
ATOM 3655 N N . GLU B 1 92 ? 15.289 -4.82 13.242 1 95.94 92 GLU B N 1
ATOM 3656 C CA . GLU B 1 92 ? 14.758 -4.555 11.906 1 95.94 92 GLU B CA 1
ATOM 3657 C C . GLU B 1 92 ? 13.734 -3.42 11.938 1 95.94 92 GLU B C 1
ATOM 3659 O O . GLU B 1 92 ? 13.109 -3.17 12.969 1 95.94 92 GLU B O 1
ATOM 3664 N N . LEU B 1 93 ? 13.648 -2.699 10.859 1 96.75 93 LEU B N 1
ATOM 3665 C CA . LEU B 1 93 ? 12.727 -1.573 10.789 1 96.75 93 LEU B CA 1
ATOM 3666 C C . LEU B 1 93 ? 11.57 -1.874 9.844 1 96.75 93 LEU B C 1
ATOM 3668 O O . LEU B 1 93 ? 11.766 -2.516 8.805 1 96.75 93 LEU B O 1
ATOM 3672 N N . GLN B 1 94 ? 10.406 -1.504 10.195 1 98.38 94 GLN B N 1
ATOM 3673 C CA . GLN B 1 94 ? 9.25 -1.523 9.312 1 98.38 94 GLN B CA 1
ATOM 3674 C C . GLN B 1 94 ? 8.578 -0.156 9.258 1 98.38 94 GLN B C 1
ATOM 3676 O O . GLN B 1 94 ? 8.281 0.438 10.297 1 98.38 94 GLN B O 1
ATOM 3681 N N . PHE B 1 95 ? 8.375 0.352 8.086 1 98.38 95 PHE B N 1
ATOM 3682 C CA . PHE B 1 95 ? 7.746 1.652 7.883 1 98.38 95 PHE B CA 1
ATOM 3683 C C . PHE B 1 95 ? 6.344 1.494 7.309 1 98.38 95 PHE B C 1
ATOM 3685 O O . PHE B 1 95 ? 6.152 0.804 6.305 1 98.38 95 PHE B O 1
ATOM 3692 N N . LEU B 1 96 ? 5.359 2.088 7.973 1 98.69 96 LEU B N 1
ATOM 3693 C CA . LEU B 1 96 ? 3.988 2.188 7.484 1 98.69 96 LEU B CA 1
ATOM 3694 C C . LEU B 1 96 ? 3.713 3.576 6.914 1 98.69 96 LEU B C 1
ATOM 3696 O O . LEU B 1 96 ? 3.645 4.555 7.656 1 98.69 96 LEU B O 1
ATOM 3700 N N . LEU B 1 97 ? 3.604 3.668 5.629 1 98.31 97 LEU B N 1
ATOM 3701 C CA . LEU B 1 97 ? 3.289 4.938 4.988 1 98.31 97 LEU B CA 1
ATOM 3702 C C . LEU B 1 97 ? 1.782 5.105 4.824 1 98.31 97 LEU B C 1
ATOM 3704 O O . LEU B 1 97 ? 1.168 4.449 3.98 1 98.31 97 LEU B O 1
ATOM 3708 N N . ASN B 1 98 ? 1.242 5.996 5.578 1 98.19 98 ASN B N 1
ATOM 3709 C CA . ASN B 1 98 ? -0.207 6.152 5.641 1 98.19 98 ASN B CA 1
ATOM 3710 C C . ASN B 1 98 ? -0.672 7.387 4.879 1 98.19 98 ASN B C 1
ATOM 3712 O O . ASN B 1 98 ? -0.05 8.445 4.969 1 98.19 98 ASN B O 1
ATOM 3716 N N . ASP B 1 99 ? -1.729 7.273 4.207 1 96.5 99 ASP B N 1
ATOM 3717 C CA . ASP B 1 99 ? -2.52 8.359 3.639 1 96.5 99 ASP B CA 1
ATOM 3718 C C . ASP B 1 99 ? -3.916 7.883 3.254 1 96.5 99 ASP B C 1
ATOM 3720 O O . ASP B 1 99 ? -4.242 6.707 3.418 1 96.5 99 ASP B O 1
ATOM 3724 N N . LEU B 1 100 ? -4.711 8.797 2.84 1 95.12 100 LEU B N 1
ATOM 3725 C CA . LEU B 1 100 ? -6.035 8.438 2.348 1 95.12 100 LEU B CA 1
ATOM 3726 C C . LEU B 1 100 ? -5.934 7.516 1.137 1 95.12 100 LEU B C 1
ATOM 3728 O O . LEU B 1 100 ? -4.977 7.602 0.365 1 95.12 100 LEU B O 1
ATOM 3732 N N . PRO B 1 101 ? -6.934 6.645 0.892 1 93.25 101 PRO B N 1
ATOM 3733 C CA . PRO B 1 101 ? -6.879 5.645 -0.178 1 93.25 101 PRO B CA 1
ATOM 3734 C C . PRO B 1 101 ? -6.715 6.27 -1.562 1 93.25 101 PRO B C 1
ATOM 3736 O O . PRO B 1 101 ? -6.207 5.621 -2.48 1 93.25 101 PRO B O 1
ATOM 3739 N N . LYS B 1 102 ? -7.02 7.504 -1.723 1 91.06 102 LYS B N 1
ATOM 3740 C CA . LYS B 1 102 ? -6.965 8.148 -3.031 1 91.06 102 LYS B CA 1
ATOM 3741 C C . LYS B 1 102 ? -5.578 8.727 -3.305 1 91.06 102 LYS B C 1
ATOM 3743 O O . LYS B 1 102 ? -5.324 9.258 -4.387 1 91.06 102 LYS B O 1
ATOM 3748 N N . ASN B 1 103 ? -4.715 8.617 -2.295 1 92.88 103 ASN B N 1
ATOM 3749 C CA . ASN B 1 103 ? -3.324 8.977 -2.555 1 92.88 103 ASN B CA 1
ATOM 3750 C C . ASN B 1 103 ? -2.725 8.125 -3.672 1 92.88 103 ASN B C 1
ATOM 3752 O O . ASN B 1 103 ? -3.252 7.059 -3.996 1 92.88 103 ASN B O 1
ATOM 3756 N N . ASP B 1 104 ? -1.667 8.594 -4.277 1 93.25 104 ASP B N 1
ATOM 3757 C CA . ASP B 1 104 ? -0.996 7.855 -5.344 1 93.25 104 ASP B CA 1
ATOM 3758 C C . ASP B 1 104 ? 0.024 6.875 -4.773 1 93.25 104 ASP B C 1
ATOM 3760 O O . ASP B 1 104 ? 1.232 7.102 -4.867 1 93.25 104 ASP B O 1
ATOM 3764 N N . PHE B 1 105 ? -0.372 5.734 -4.316 1 95.62 105 PHE B N 1
ATOM 3765 C CA . PHE B 1 105 ? 0.497 4.723 -3.727 1 95.62 105 PHE B CA 1
ATOM 3766 C C . PHE B 1 105 ? 1.331 4.035 -4.801 1 95.62 105 PHE B C 1
ATOM 3768 O O . PHE B 1 105 ? 2.436 3.562 -4.527 1 95.62 105 PHE B O 1
ATOM 3775 N N . ASN B 1 106 ? 0.787 3.951 -6.043 1 93.88 106 ASN B N 1
ATOM 3776 C CA . ASN B 1 106 ? 1.568 3.379 -7.133 1 93.88 106 ASN B CA 1
ATOM 3777 C C . ASN B 1 106 ? 2.896 4.105 -7.316 1 93.88 106 ASN B C 1
ATOM 3779 O O . ASN B 1 106 ? 3.947 3.473 -7.43 1 93.88 106 ASN B O 1
ATOM 3783 N N . LEU B 1 107 ? 2.762 5.438 -7.297 1 94.06 107 LEU B N 1
ATOM 3784 C CA . LEU B 1 107 ? 3.971 6.23 -7.484 1 94.06 107 LEU B CA 1
ATOM 3785 C C . LEU B 1 107 ? 4.938 6.031 -6.32 1 94.06 107 LEU B C 1
ATOM 3787 O O . LEU B 1 107 ? 6.152 5.949 -6.523 1 94.06 107 LEU B O 1
ATOM 3791 N N . ILE B 1 108 ? 4.441 5.953 -5.137 1 95.88 108 ILE B N 1
ATOM 3792 C CA . ILE B 1 108 ? 5.277 5.711 -3.961 1 95.88 108 ILE B CA 1
ATOM 3793 C C . ILE B 1 108 ? 6.012 4.383 -4.113 1 95.88 108 ILE B C 1
ATOM 3795 O O . ILE B 1 108 ? 7.234 4.324 -3.971 1 95.88 108 ILE B O 1
ATOM 3799 N N . PHE B 1 109 ? 5.328 3.305 -4.434 1 95.81 109 PHE B N 1
ATOM 3800 C CA . PHE B 1 109 ? 5.895 1.962 -4.48 1 95.81 109 PHE B CA 1
ATOM 3801 C C . PHE B 1 109 ? 6.879 1.829 -5.641 1 95.81 109 PHE B C 1
ATOM 3803 O O . PHE B 1 109 ? 7.902 1.157 -5.516 1 95.81 109 PHE B O 1
ATOM 3810 N N . GLN B 1 110 ? 6.617 2.455 -6.68 1 93.5 110 GLN B N 1
ATOM 3811 C CA . GLN B 1 110 ? 7.516 2.412 -7.828 1 93.5 110 GLN B CA 1
ATOM 3812 C C . GLN B 1 110 ? 8.797 3.195 -7.555 1 93.5 110 GLN B C 1
ATOM 3814 O O . GLN B 1 110 ? 9.797 3.021 -8.25 1 93.5 110 GLN B O 1
ATOM 3819 N N . SER B 1 111 ? 8.703 4.09 -6.582 1 93.38 111 SER B N 1
ATOM 3820 C CA . SER B 1 111 ? 9.875 4.887 -6.238 1 93.38 111 SER B CA 1
ATOM 3821 C C . SER B 1 111 ? 10.812 4.121 -5.305 1 93.38 111 SER B C 1
ATOM 3823 O O . SER B 1 111 ? 11.945 4.543 -5.07 1 93.38 111 SER B O 1
ATOM 3825 N N . LEU B 1 112 ? 10.406 3 -4.816 1 92.5 112 LEU B N 1
ATOM 3826 C CA . LEU B 1 112 ? 11.148 2.256 -3.805 1 92.5 112 LEU B CA 1
ATOM 3827 C C . LEU B 1 112 ? 12.445 1.708 -4.375 1 92.5 112 LEU B C 1
ATOM 3829 O O . LEU B 1 112 ? 13.477 1.693 -3.689 1 92.5 112 LEU B O 1
ATOM 3833 N N . ASP B 1 113 ? 12.414 1.206 -5.574 1 86.12 113 ASP B N 1
ATOM 3834 C CA . ASP B 1 113 ? 13.617 0.619 -6.16 1 86.12 113 ASP B CA 1
ATOM 3835 C C . ASP B 1 113 ? 14.75 1.643 -6.23 1 86.12 113 ASP B C 1
ATOM 3837 O O . ASP B 1 113 ? 15.875 1.361 -5.812 1 86.12 113 ASP B O 1
ATOM 3841 N N . GLN B 1 114 ? 14.352 2.734 -6.758 1 85.06 114 GLN B N 1
ATOM 3842 C CA . GLN B 1 114 ? 15.344 3.803 -6.836 1 85.06 114 GLN B CA 1
ATOM 3843 C C . GLN B 1 114 ? 15.805 4.23 -5.445 1 85.06 114 GLN B C 1
ATOM 3845 O O . GLN B 1 114 ? 16.984 4.52 -5.234 1 85.06 114 GLN B O 1
ATOM 3850 N N . PHE B 1 115 ? 14.945 4.238 -4.617 1 89.56 115 PHE B N 1
ATOM 3851 C CA . PHE B 1 115 ? 15.242 4.617 -3.24 1 89.56 115 PHE B CA 1
ATOM 3852 C C . PHE B 1 115 ? 16.25 3.656 -2.621 1 89.56 115 PHE B C 1
ATOM 3854 O O . PHE B 1 115 ? 17.203 4.086 -1.978 1 89.56 115 PHE B O 1
ATOM 3861 N N . HIS B 1 116 ? 16.031 2.373 -2.857 1 82.75 116 HIS B N 1
ATOM 3862 C CA . HIS B 1 116 ? 16.922 1.349 -2.311 1 82.75 116 HIS B CA 1
ATOM 3863 C C . HIS B 1 116 ? 18.312 1.459 -2.904 1 82.75 116 HIS B C 1
ATOM 3865 O O . HIS B 1 116 ? 19.312 1.263 -2.199 1 82.75 116 HIS B O 1
ATOM 3871 N N . THR B 1 117 ? 18.344 1.76 -4.133 1 77.88 117 THR B N 1
ATOM 3872 C CA . THR B 1 117 ? 19.625 1.857 -4.82 1 77.88 117 THR B CA 1
ATOM 3873 C C . THR B 1 117 ? 20.438 3.037 -4.289 1 77.88 117 THR B C 1
ATOM 3875 O O . THR B 1 117 ? 21.656 2.928 -4.105 1 77.88 117 THR B O 1
ATOM 3878 N N . VAL B 1 118 ? 19.797 4.059 -3.963 1 72.75 118 VAL B N 1
ATOM 3879 C CA . VAL B 1 118 ? 20.453 5.277 -3.514 1 72.75 118 VAL B CA 1
ATOM 3880 C C . VAL B 1 118 ? 20.891 5.121 -2.059 1 72.75 118 VAL B C 1
ATOM 3882 O O . VAL B 1 118 ? 21.984 5.547 -1.683 1 72.75 118 VAL B O 1
ATOM 3885 N N . THR B 1 119 ? 20.094 4.574 -1.307 1 70.81 119 THR B N 1
ATOM 3886 C CA . THR B 1 119 ? 20.391 4.469 0.119 1 70.81 119 THR B CA 1
ATOM 3887 C C . THR B 1 119 ? 21.406 3.361 0.382 1 70.81 119 THR B C 1
ATOM 3889 O O . THR B 1 119 ? 22.172 3.428 1.348 1 70.81 119 THR B O 1
ATOM 3892 N N . ARG B 1 120 ? 21.406 2.334 -0.453 1 61.62 120 ARG B N 1
ATOM 3893 C CA . ARG B 1 120 ? 22.391 1.266 -0.299 1 61.62 120 ARG B CA 1
ATOM 3894 C C . ARG B 1 120 ? 23.766 1.704 -0.807 1 61.62 120 ARG B C 1
ATOM 3896 O O . ARG B 1 120 ? 24.797 1.285 -0.273 1 61.62 120 ARG B O 1
ATOM 3903 N N . LYS B 1 121 ? 23.938 2.338 -2.02 1 55.25 121 LYS B N 1
ATOM 3904 C CA . LYS B 1 121 ? 25.188 2.793 -2.609 1 55.25 121 LYS B CA 1
ATOM 3905 C C . LYS B 1 121 ? 25.859 3.834 -1.725 1 55.25 121 LYS B C 1
ATOM 3907 O O . LYS B 1 121 ? 27.094 3.943 -1.716 1 55.25 121 LYS B O 1
ATOM 3912 N N . GLY B 1 122 ? 25.188 4.871 -1.399 1 46.5 122 GLY B N 1
ATOM 3913 C CA . GLY B 1 122 ? 25.797 5.941 -0.626 1 46.5 122 GLY B CA 1
ATOM 3914 C C . GLY B 1 122 ? 26.469 5.453 0.637 1 46.5 122 GLY B C 1
ATOM 3915 O O . GLY B 1 122 ? 27.25 6.184 1.251 1 46.5 122 GLY B O 1
ATOM 3916 N N . GLU B 1 123 ? 25.828 4.426 1.229 1 49.34 123 GLU B N 1
ATOM 3917 C CA . GLU B 1 123 ? 26.391 4.074 2.527 1 49.34 123 GLU B CA 1
ATOM 3918 C C . GLU B 1 123 ? 27.484 3.02 2.387 1 49.34 123 GLU B C 1
ATOM 3920 O O . GLU B 1 123 ? 27.234 1.928 1.87 1 49.34 123 GLU B O 1
ATOM 3925 N N . GLY B 1 124 ? 28.469 3.34 1.831 1 46.59 124 GLY B N 1
ATOM 3926 C CA . GLY B 1 124 ? 29.688 2.543 1.896 1 46.59 124 GLY B CA 1
ATOM 3927 C C . GLY B 1 124 ? 29.594 1.386 2.873 1 46.59 124 GLY B C 1
ATOM 3928 O O . GLY B 1 124 ? 30.406 0.466 2.84 1 46.59 124 GLY B O 1
ATOM 3929 N N . ASP B 1 125 ? 29.078 1.592 4.195 1 54.88 125 ASP B N 1
ATOM 3930 C CA . ASP B 1 125 ? 29.141 0.643 5.305 1 54.88 125 ASP B CA 1
ATOM 3931 C C . ASP B 1 125 ? 27.812 -0.078 5.488 1 54.88 125 ASP B C 1
ATOM 3933 O O . ASP B 1 125 ? 27.047 0.248 6.395 1 54.88 125 ASP B O 1
ATOM 3937 N N . GLU B 1 126 ? 27.297 -0.857 4.48 1 57.31 126 GLU B N 1
ATOM 3938 C CA . GLU B 1 126 ? 26.156 -1.755 4.477 1 57.31 126 GLU B CA 1
ATOM 3939 C C . GLU B 1 126 ? 25.922 -2.377 5.852 1 57.31 126 GLU B C 1
ATOM 3941 O O . GLU B 1 126 ? 24.797 -2.676 6.23 1 57.31 126 GLU B O 1
ATOM 3946 N N . ALA B 1 127 ? 27.078 -2.439 6.609 1 56.81 127 ALA B N 1
ATOM 3947 C CA . ALA B 1 127 ? 27.047 -3.182 7.863 1 56.81 127 ALA B CA 1
ATOM 3948 C C . ALA B 1 127 ? 26.312 -2.393 8.945 1 56.81 127 ALA B C 1
ATOM 3950 O O . ALA B 1 127 ? 25.812 -2.967 9.922 1 56.81 127 ALA B O 1
ATOM 3951 N N . ALA B 1 128 ? 26 -1.049 8.609 1 72.62 128 ALA B N 1
ATOM 3952 C CA . ALA B 1 128 ? 25.484 -0.261 9.734 1 72.62 128 ALA B CA 1
ATOM 3953 C C . ALA B 1 128 ? 24 0.02 9.57 1 72.62 128 ALA B C 1
ATOM 3955 O O . ALA B 1 128 ? 23.312 0.338 10.547 1 72.62 128 ALA B O 1
ATOM 3956 N N . THR B 1 129 ? 23.344 -0.168 8.406 1 82.31 129 THR B N 1
ATOM 3957 C CA . THR B 1 129 ? 21.922 0.127 8.219 1 82.31 129 THR B CA 1
ATOM 3958 C C . THR B 1 129 ? 21.078 -1.112 8.484 1 82.31 129 THR B C 1
ATOM 3960 O O . THR B 1 129 ? 21.266 -2.15 7.852 1 82.31 129 THR B O 1
ATOM 3963 N N . PRO B 1 130 ? 20.219 -0.949 9.422 1 89.31 130 PRO B N 1
ATOM 3964 C CA . PRO B 1 130 ? 19.359 -2.102 9.672 1 89.31 130 PRO B CA 1
ATOM 3965 C C . PRO B 1 130 ? 18.453 -2.426 8.484 1 89.31 130 PRO B C 1
ATOM 3967 O O . PRO B 1 130 ? 18.078 -1.526 7.727 1 89.31 130 PRO B O 1
ATOM 3970 N N . PRO B 1 131 ? 18.141 -3.768 8.297 1 92.12 131 PRO B N 1
ATOM 3971 C CA . PRO B 1 131 ? 17.109 -4.102 7.301 1 92.12 131 PRO B CA 1
ATOM 3972 C C . PRO B 1 131 ? 15.789 -3.387 7.551 1 92.12 131 PRO B C 1
ATOM 3974 O O . PRO B 1 131 ? 15.375 -3.227 8.703 1 92.12 131 PRO B O 1
ATOM 3977 N N . TYR B 1 132 ? 15.258 -2.883 6.508 1 95.31 132 TYR B N 1
ATOM 3978 C CA . TYR B 1 132 ? 13.977 -2.207 6.691 1 95.31 132 TYR B CA 1
ATOM 3979 C C . TYR B 1 132 ? 13 -2.592 5.586 1 95.31 132 TYR B C 1
ATOM 3981 O O . TYR B 1 132 ? 13.406 -2.975 4.488 1 95.31 132 TYR B O 1
ATOM 3989 N N . TYR B 1 133 ? 11.742 -2.521 5.898 1 97 133 TYR B N 1
ATOM 3990 C CA . TYR B 1 133 ? 10.617 -2.9 5.047 1 97 133 TYR B CA 1
ATOM 3991 C C . TYR B 1 133 ? 9.562 -1.801 5.016 1 97 133 TYR B C 1
ATOM 3993 O O . TYR B 1 133 ? 9.258 -1.19 6.043 1 97 133 TYR B O 1
ATOM 4001 N N . VAL B 1 134 ? 9.031 -1.5 3.828 1 97.5 134 VAL B N 1
ATOM 4002 C CA . VAL B 1 134 ? 8.078 -0.406 3.66 1 97.5 134 VAL B CA 1
ATOM 4003 C C . VAL B 1 134 ? 6.73 -0.957 3.201 1 97.5 134 VAL B C 1
ATOM 4005 O O . VAL B 1 134 ? 6.664 -1.753 2.262 1 97.5 134 VAL B O 1
ATOM 4008 N N . VAL B 1 135 ? 5.695 -0.562 3.904 1 98.25 135 VAL B N 1
ATOM 4009 C CA . VAL B 1 135 ? 4.348 -0.948 3.496 1 98.25 135 VAL B CA 1
ATOM 4010 C C . VAL B 1 135 ? 3.479 0.298 3.338 1 98.25 135 VAL B C 1
ATOM 4012 O O . VAL B 1 135 ? 3.783 1.351 3.904 1 98.25 135 VAL B O 1
ATOM 4015 N N . GLY B 1 136 ? 2.469 0.195 2.436 1 98.19 136 GLY B N 1
ATOM 4016 C CA . GLY B 1 136 ? 1.462 1.235 2.309 1 98.19 136 GLY B CA 1
ATOM 4017 C C . GLY B 1 136 ? 0.266 1.022 3.217 1 98.19 136 GLY B C 1
ATOM 4018 O O . GLY B 1 136 ? -0.264 -0.087 3.305 1 98.19 136 GLY B O 1
ATOM 4019 N N . LEU B 1 137 ? -0.152 2.041 3.918 1 98.25 137 LEU B N 1
ATOM 4020 C CA . LEU B 1 137 ? -1.242 1.983 4.887 1 98.25 137 LEU B CA 1
ATOM 4021 C C . LEU B 1 137 ? -2.361 2.945 4.5 1 98.25 137 LEU B C 1
ATOM 4023 O O . LEU B 1 137 ? -2.352 4.109 4.906 1 98.25 137 LEU B O 1
ATOM 4027 N N . PRO B 1 138 ? -3.363 2.43 3.74 1 96.94 138 PRO B N 1
ATOM 4028 C CA . PRO B 1 138 ? -4.477 3.299 3.35 1 96.94 138 PRO B CA 1
ATOM 4029 C C . PRO B 1 138 ? -5.469 3.535 4.488 1 96.94 138 PRO B C 1
ATOM 4031 O O . PRO B 1 138 ? -5.801 2.604 5.227 1 96.94 138 PRO B O 1
ATOM 4034 N N . GLY B 1 139 ? -5.863 4.789 4.613 1 95.88 139 GLY B N 1
ATOM 4035 C CA . GLY B 1 139 ? -6.926 5.059 5.57 1 95.88 139 GLY B CA 1
ATOM 4036 C C . GLY B 1 139 ? -6.828 6.434 6.195 1 95.88 139 GLY B C 1
ATOM 4037 O O . GLY B 1 139 ? -5.758 7.043 6.207 1 95.88 139 GLY B O 1
ATOM 4038 N N . SER B 1 140 ? -7.934 6.844 6.758 1 94.75 140 SER B N 1
ATOM 4039 C CA . SER B 1 140 ? -7.965 8.094 7.504 1 94.75 140 SER B CA 1
ATOM 4040 C C . SER B 1 140 ? -7.383 7.922 8.906 1 94.75 140 SER B C 1
ATOM 4042 O O . SER B 1 140 ? -7.664 6.93 9.578 1 94.75 140 SER B O 1
ATOM 4044 N N . PHE B 1 141 ? -6.523 8.812 9.312 1 92.25 141 PHE B N 1
ATOM 4045 C CA . PHE B 1 141 ? -5.949 8.68 10.648 1 92.25 141 PHE B CA 1
ATOM 4046 C C . PHE B 1 141 ? -6.965 9.062 11.719 1 92.25 141 PHE B C 1
ATOM 4048 O O . PHE B 1 141 ? -6.656 9.039 12.906 1 92.25 141 PHE B O 1
ATOM 4055 N N . TYR B 1 142 ? -8.219 9.367 11.312 1 95.12 142 TYR B N 1
ATOM 4056 C CA . TYR B 1 142 ? -9.312 9.539 12.266 1 95.12 142 TYR B CA 1
ATOM 4057 C C . TYR B 1 142 ? -10.07 8.234 12.469 1 95.12 142 TYR B C 1
ATOM 4059 O O . TYR B 1 142 ? -11.172 8.227 13.031 1 95.12 142 TYR B O 1
ATOM 4067 N N . ASN B 1 143 ? -9.523 7.145 11.969 1 94.62 143 ASN B N 1
ATOM 4068 C CA . ASN B 1 143 ? -9.93 5.77 12.234 1 94.62 143 ASN B CA 1
ATOM 4069 C C . ASN B 1 143 ? -8.766 4.922 12.727 1 94.62 143 ASN B C 1
ATOM 4071 O O . ASN B 1 143 ? -7.609 5.348 12.664 1 94.62 143 ASN B O 1
ATOM 4075 N N . ARG B 1 144 ? -9.148 3.746 13.266 1 96.38 144 ARG B N 1
ATOM 4076 C CA . ARG B 1 144 ? -8.102 2.775 13.586 1 96.38 144 ARG B CA 1
ATOM 4077 C C . ARG B 1 144 ? -7.336 2.363 12.336 1 96.38 144 ARG B C 1
ATOM 4079 O O . ARG B 1 144 ? -7.934 2.104 11.289 1 96.38 144 ARG B O 1
ATOM 4086 N N . LEU B 1 145 ? -6 2.383 12.445 1 97.69 145 LEU B N 1
ATOM 4087 C CA . LEU B 1 145 ? -5.184 2.1 11.273 1 97.69 145 LEU B CA 1
ATOM 4088 C C . LEU B 1 145 ? -4.375 0.821 11.469 1 97.69 145 LEU B C 1
ATOM 4090 O O . LEU B 1 145 ? -4.043 0.137 10.5 1 97.69 145 LEU B O 1
ATOM 4094 N N . CYS B 1 146 ? -3.986 0.538 12.734 1 97.44 146 CYS B N 1
ATOM 4095 C CA . CYS B 1 146 ? -3.092 -0.566 13.07 1 97.44 146 CYS B CA 1
ATOM 4096 C C . CYS B 1 146 ? -3.611 -1.351 14.266 1 97.44 146 CYS B C 1
ATOM 4098 O O . CYS B 1 146 ? -4.426 -0.842 15.039 1 97.44 146 CYS B O 1
ATOM 4100 N N . PRO B 1 147 ? -3.123 -2.596 14.391 1 97.69 147 PRO B N 1
ATOM 4101 C CA . PRO B 1 147 ? -3.459 -3.328 15.617 1 97.69 147 PRO B CA 1
ATOM 4102 C C . PRO B 1 147 ? -3.006 -2.602 16.875 1 97.69 147 PRO B C 1
ATOM 4104 O O . PRO B 1 147 ? -2.123 -1.743 16.828 1 97.69 147 PRO B O 1
ATOM 4107 N N . SER B 1 148 ? -3.648 -2.967 17.969 1 97.06 148 SER B N 1
ATOM 4108 C CA . SER B 1 148 ? -3.285 -2.375 19.25 1 97.06 148 SER B CA 1
ATOM 4109 C C . SER B 1 148 ? -1.822 -2.643 19.594 1 97.06 148 SER B C 1
ATOM 4111 O O . SER B 1 148 ? -1.301 -3.723 19.297 1 97.06 148 SER B O 1
ATOM 4113 N N . GLN B 1 149 ? -1.17 -1.618 20.125 1 95.94 149 GLN B N 1
ATOM 4114 C CA . GLN B 1 149 ? 0.177 -1.736 20.672 1 95.94 149 GLN B CA 1
ATOM 4115 C C . GLN B 1 149 ? 1.139 -2.332 19.656 1 95.94 149 GLN B C 1
ATOM 4117 O O . GLN B 1 149 ? 1.896 -3.252 19.969 1 95.94 149 GLN B O 1
ATOM 4122 N N . SER B 1 150 ? 1.062 -1.782 18.422 1 97.44 150 SER B N 1
ATOM 4123 C CA . SER B 1 150 ? 1.85 -2.381 17.359 1 97.44 150 SER B CA 1
ATOM 4124 C C . SER B 1 150 ? 2.84 -1.377 16.766 1 97.44 150 SER B C 1
ATOM 4126 O O . SER B 1 150 ? 3.734 -1.752 16.016 1 97.44 150 SER B O 1
ATOM 4128 N N . VAL B 1 151 ? 2.738 -0.105 17.141 1 98.44 151 VAL B N 1
ATOM 4129 C CA . VAL B 1 151 ? 3.574 0.937 16.547 1 98.44 151 VAL B CA 1
ATOM 4130 C C . VAL B 1 151 ? 4.496 1.521 17.609 1 98.44 151 VAL B C 1
ATOM 4132 O O . VAL B 1 151 ? 4.086 1.714 18.766 1 98.44 151 VAL B O 1
ATOM 4135 N N . HIS B 1 152 ? 5.734 1.801 17.234 1 98.38 152 HIS B N 1
ATOM 4136 C CA . HIS B 1 152 ? 6.719 2.338 18.172 1 98.38 152 HIS B CA 1
ATOM 4137 C C . HIS B 1 152 ? 6.82 3.854 18.047 1 98.38 152 HIS B C 1
ATOM 4139 O O . HIS B 1 152 ? 7.082 4.543 19.047 1 98.38 152 HIS B O 1
ATOM 4145 N N . LEU B 1 153 ? 6.691 4.336 16.859 1 98.75 153 LEU B N 1
ATOM 4146 C CA . LEU B 1 153 ? 6.848 5.758 16.578 1 98.75 153 LEU B CA 1
ATOM 4147 C C . LEU B 1 153 ? 5.863 6.207 15.492 1 98.75 153 LEU B C 1
ATOM 4149 O O . LEU B 1 153 ? 5.844 5.652 14.391 1 98.75 153 LEU B O 1
ATOM 4153 N N . PHE B 1 154 ? 5.051 7.156 15.82 1 98.75 154 PHE B N 1
ATOM 4154 C CA . PHE B 1 154 ? 4.246 7.844 14.82 1 98.75 154 PHE B CA 1
ATOM 4155 C C . PHE B 1 154 ? 4.906 9.156 14.398 1 98.75 154 PHE B C 1
ATOM 4157 O O . PHE B 1 154 ? 5.406 9.898 15.242 1 98.75 154 PHE B O 1
ATOM 4164 N N . HIS B 1 155 ? 4.93 9.383 13.164 1 98.44 155 HIS B N 1
ATOM 4165 C CA . HIS B 1 155 ? 5.336 10.648 12.578 1 98.44 155 HIS B CA 1
ATOM 4166 C C . HIS B 1 155 ? 4.223 11.242 11.719 1 98.44 155 HIS B C 1
ATOM 4168 O O . HIS B 1 155 ? 3.523 10.508 11.008 1 98.44 155 HIS B O 1
ATOM 4174 N N . SER B 1 156 ? 3.965 12.453 11.82 1 97.69 156 SER B N 1
ATOM 4175 C CA . SER B 1 156 ? 3.053 13.164 10.93 1 97.69 156 SER B CA 1
ATOM 4176 C C . SER B 1 156 ? 3.529 14.594 10.68 1 97.69 156 SER B C 1
ATOM 4178 O O . SER B 1 156 ? 3.844 15.32 11.625 1 97.69 156 SER B O 1
ATOM 4180 N N . SER B 1 157 ? 3.584 14.93 9.438 1 95.5 157 SER B N 1
ATOM 4181 C CA . SER B 1 157 ? 3.98 16.281 9.07 1 95.5 157 SER B CA 1
ATOM 4182 C C . SER B 1 157 ? 2.998 16.906 8.086 1 95.5 157 SER B C 1
ATOM 4184 O O . SER B 1 157 ? 2.766 16.344 7.008 1 95.5 157 SER B O 1
ATOM 4186 N N . TYR B 1 158 ? 2.406 18.047 8.492 1 93.94 158 TYR B N 1
ATOM 4187 C CA . TYR B 1 158 ? 1.575 18.906 7.648 1 93.94 158 TYR B CA 1
ATOM 4188 C C . TYR B 1 158 ? 0.334 18.156 7.176 1 93.94 158 TYR B C 1
ATOM 4190 O O . TYR B 1 158 ? -0.025 18.219 5.996 1 93.94 158 TYR B O 1
ATOM 4198 N N . SER B 1 159 ? -0.229 17.406 8.094 1 94.81 159 SER B N 1
ATOM 4199 C CA . SER B 1 159 ? -1.453 16.703 7.723 1 94.81 159 SER B CA 1
ATOM 4200 C C . SER B 1 159 ? -2.512 16.828 8.812 1 94.81 159 SER B C 1
ATOM 4202 O O . SER B 1 159 ? -3.707 16.703 8.539 1 94.81 159 SER B O 1
ATOM 4204 N N . LEU B 1 160 ? -2.172 17.156 10.016 1 96.44 160 LEU B N 1
ATOM 4205 C CA . LEU B 1 160 ? -3.09 17.109 11.148 1 96.44 160 LEU B CA 1
ATOM 4206 C C . LEU B 1 160 ? -3.912 18.391 11.242 1 96.44 160 LEU B C 1
ATOM 4208 O O . LEU B 1 160 ? -4.871 18.453 12.016 1 96.44 160 LEU B O 1
ATOM 4212 N N . HIS B 1 161 ? -3.547 19.438 10.484 1 95.12 161 HIS B N 1
ATOM 4213 C CA . HIS B 1 161 ? -4.34 20.656 10.453 1 95.12 161 HIS B CA 1
ATOM 4214 C C . HIS B 1 161 ? -5.586 20.5 9.594 1 95.12 161 HIS B C 1
ATOM 4216 O O . HIS B 1 161 ? -6.496 21.328 9.648 1 95.12 161 HIS B O 1
ATOM 4222 N N . TRP B 1 162 ? -5.629 19.438 8.789 1 95 162 TRP B N 1
ATOM 4223 C CA . TRP B 1 162 ? -6.84 19.109 8.055 1 95 162 TRP B CA 1
ATOM 4224 C C . TRP B 1 162 ? -7.895 18.5 8.977 1 95 162 TRP B C 1
ATOM 4226 O O . TRP B 1 162 ? -7.621 17.547 9.695 1 95 162 TRP B O 1
ATOM 4236 N N . LEU B 1 163 ? -9.055 19.047 8.891 1 95.44 163 LEU B N 1
ATOM 4237 C CA . LEU B 1 163 ? -10.164 18.547 9.695 1 95.44 163 LEU B CA 1
ATOM 4238 C C . LEU B 1 163 ? -10.828 17.344 9.023 1 95.44 163 LEU B C 1
ATOM 4240 O O . LEU B 1 163 ? -10.727 17.172 7.809 1 95.44 163 LEU B O 1
ATOM 4244 N N . SER B 1 164 ? -11.492 16.469 9.844 1 94.44 164 SER B N 1
ATOM 4245 C CA . SER B 1 164 ? -12.172 15.297 9.312 1 94.44 164 SER B CA 1
ATOM 4246 C C . SER B 1 164 ? -13.344 15.688 8.422 1 94.44 164 SER B C 1
ATOM 4248 O O . SER B 1 164 ? -13.758 14.914 7.551 1 94.44 164 SER B O 1
ATOM 4250 N N . LYS B 1 165 ? -13.898 16.859 8.672 1 92.19 165 LYS B N 1
ATOM 4251 C CA . LYS B 1 165 ? -15.023 17.391 7.91 1 92.19 165 LYS B CA 1
ATOM 4252 C C . LYS B 1 165 ? -15.148 18.891 8.086 1 92.19 165 LYS B C 1
ATOM 4254 O O . LYS B 1 165 ? -14.609 19.469 9.039 1 92.19 165 LYS B O 1
ATOM 4259 N N . VAL B 1 166 ? -15.836 19.5 7.152 1 89.69 166 VAL B N 1
ATOM 4260 C CA . VAL B 1 166 ? -16.297 20.875 7.375 1 89.69 166 VAL B CA 1
ATOM 4261 C C . VAL B 1 166 ? -17.438 20.875 8.406 1 89.69 166 VAL B C 1
ATOM 4263 O O . VAL B 1 166 ? -18.297 20 8.383 1 89.69 166 VAL B O 1
ATOM 4266 N N . PRO B 1 167 ? -17.312 21.797 9.328 1 87.88 167 PRO B N 1
ATOM 4267 C CA . PRO B 1 167 ? -18.406 21.828 10.305 1 87.88 167 PRO B CA 1
ATOM 4268 C C . PRO B 1 167 ? -19.781 21.75 9.656 1 87.88 167 PRO B C 1
ATOM 4270 O O . PRO B 1 167 ? -20.031 22.438 8.664 1 87.88 167 PRO B O 1
ATOM 4273 N N . GLU B 1 168 ? -20.562 20.906 10.125 1 83 168 GLU B N 1
ATOM 4274 C CA . GLU B 1 168 ? -21.859 20.578 9.539 1 83 168 GLU B CA 1
ATOM 4275 C C . GLU B 1 168 ? -22.734 21.812 9.383 1 83 168 GLU B C 1
ATOM 4277 O O . GLU B 1 168 ? -23.516 21.906 8.438 1 83 168 GLU B O 1
ATOM 4282 N N . GLU B 1 169 ? -22.578 22.703 10.242 1 82 169 GLU B N 1
ATOM 4283 C CA . GLU B 1 169 ? -23.406 23.906 10.242 1 82 169 GLU B CA 1
ATOM 4284 C C . GLU B 1 169 ? -23.141 24.75 8.992 1 82 169 GLU B C 1
ATOM 4286 O O . GLU B 1 169 ? -24 25.531 8.578 1 82 169 GLU B O 1
ATOM 4291 N N . LEU B 1 170 ? -22 24.594 8.469 1 82.31 170 LEU B N 1
ATOM 4292 C CA . LEU B 1 170 ? -21.656 25.359 7.27 1 82.31 170 LEU B CA 1
ATOM 4293 C C . LEU B 1 170 ? -22.188 24.672 6.02 1 82.31 170 LEU B C 1
ATOM 4295 O O . LEU B 1 170 ? -22.219 25.266 4.945 1 82.31 170 LEU B O 1
ATOM 4299 N N . SER B 1 171 ? -22.578 23.406 6.164 1 70.81 171 SER B N 1
ATOM 4300 C CA . SER B 1 171 ? -23.016 22.625 5.004 1 70.81 171 SER B CA 1
ATOM 4301 C C . SER B 1 171 ? -24.516 22.766 4.793 1 70.81 171 SER B C 1
ATOM 4303 O O . SER B 1 171 ? -25.047 22.328 3.771 1 70.81 171 SER B O 1
ATOM 4305 N N . SER B 1 172 ? -25.297 23.312 5.68 1 63.72 172 SER B N 1
ATOM 4306 C CA . SER B 1 172 ? -26.75 23.359 5.668 1 63.72 172 SER B CA 1
ATOM 4307 C C . SER B 1 172 ? -27.266 24.453 4.75 1 63.72 172 SER B C 1
ATOM 4309 O O . SER B 1 172 ? -28.484 24.641 4.621 1 63.72 172 SER B O 1
ATOM 4311 N N . GLY B 1 173 ? -26.547 25.031 3.947 1 62.06 173 GLY B N 1
ATOM 4312 C CA . GLY B 1 173 ? -27.047 25.922 2.914 1 62.06 173 GLY B CA 1
ATOM 4313 C C . GLY B 1 173 ? -27.078 27.375 3.346 1 62.06 173 GLY B C 1
ATOM 4314 O O . GLY B 1 173 ? -27.25 28.266 2.518 1 62.06 173 GLY B O 1
ATOM 4315 N N . GLU B 1 174 ? -27.125 27.672 4.598 1 63.97 174 GLU B N 1
ATOM 4316 C CA . GLU B 1 174 ? -27.062 29.078 4.945 1 63.97 174 GLU B CA 1
ATOM 4317 C C . GLU B 1 174 ? -25.641 29.609 4.863 1 63.97 174 GLU B C 1
ATOM 4319 O O . GLU B 1 174 ? -24.703 28.969 5.34 1 63.97 174 GLU B O 1
ATOM 4324 N N . TYR B 1 175 ? -25.484 30.547 3.922 1 63.97 175 TYR B N 1
ATOM 4325 C CA . TYR B 1 175 ? -24.141 31.078 3.65 1 63.97 175 TYR B CA 1
ATOM 4326 C C . TYR B 1 175 ? -23.656 31.938 4.812 1 63.97 175 TYR B C 1
ATOM 4328 O O . TYR B 1 175 ? -23.891 33.156 4.855 1 63.97 175 TYR B O 1
ATOM 4336 N N . VAL B 1 176 ? -23.016 31.297 5.793 1 77.19 176 VAL B N 1
ATOM 4337 C CA . VAL B 1 176 ? -22.641 31.922 7.066 1 77.19 176 VAL B CA 1
ATOM 4338 C C . VAL B 1 176 ? -21.203 32.406 7.012 1 77.19 176 VAL B C 1
ATOM 4340 O O . VAL B 1 176 ? -20.781 33.219 7.844 1 77.19 176 VAL B O 1
ATOM 4343 N N . ASN B 1 177 ? -20.453 32.156 5.98 1 86.12 177 ASN B N 1
ATOM 4344 C CA . ASN B 1 177 ? -19.062 32.594 5.805 1 86.12 177 ASN B CA 1
ATOM 4345 C C . ASN B 1 177 ? -18.844 33.219 4.43 1 86.12 177 ASN B C 1
ATOM 4347 O O . ASN B 1 177 ? -17.844 32.938 3.773 1 86.12 177 ASN B O 1
ATOM 4351 N N . GLU B 1 178 ? -19.766 34.062 4.105 1 84.06 178 GLU B N 1
ATOM 4352 C CA . GLU B 1 178 ? -19.828 34.625 2.756 1 84.06 178 GLU B CA 1
ATOM 4353 C C . GLU B 1 178 ? -18.516 35.312 2.387 1 84.06 178 GLU B C 1
ATOM 4355 O O . GLU B 1 178 ? -17.969 36.094 3.176 1 84.06 178 GLU B O 1
ATOM 4360 N N . GLY B 1 179 ? -18.047 34.969 1.215 1 82.5 179 GLY B N 1
ATOM 4361 C CA . GLY B 1 179 ? -16.875 35.625 0.669 1 82.5 179 GLY B CA 1
ATOM 4362 C C . GLY B 1 179 ? -15.57 35 1.157 1 82.5 179 GLY B C 1
ATOM 4363 O O . GLY B 1 179 ? -14.5 35.344 0.648 1 82.5 179 GLY B O 1
ATOM 4364 N N . ASN B 1 180 ? -15.641 34.156 2.174 1 87.75 180 ASN B N 1
ATOM 4365 C CA . ASN B 1 180 ? -14.461 33.5 2.713 1 87.75 180 ASN B CA 1
ATOM 4366 C C . ASN B 1 180 ? -14.469 32 2.404 1 87.75 180 ASN B C 1
ATOM 4368 O O . ASN B 1 180 ? -15.531 31.391 2.328 1 87.75 180 ASN B O 1
ATOM 4372 N N . ILE B 1 181 ? -13.32 31.469 2.164 1 90.44 181 ILE B N 1
ATOM 4373 C CA . ILE B 1 181 ? -13.258 30.031 1.93 1 90.44 181 ILE B CA 1
ATOM 4374 C C . ILE B 1 181 ? -12.633 29.344 3.139 1 90.44 181 ILE B C 1
ATOM 4376 O O . ILE B 1 181 ? -12.477 28.125 3.152 1 90.44 181 ILE B O 1
ATOM 4380 N N . HIS B 1 182 ? -12.172 30.156 4.051 1 89.31 182 HIS B N 1
ATOM 4381 C CA . HIS B 1 182 ? -11.617 29.766 5.34 1 89.31 182 HIS B CA 1
ATOM 4382 C C . HIS B 1 182 ? -11.867 30.828 6.398 1 89.31 182 HIS B C 1
ATOM 4384 O O . HIS B 1 182 ? -12.703 31.719 6.207 1 89.31 182 HIS B O 1
ATOM 4390 N N . ILE B 1 183 ? -11.195 30.766 7.559 1 87.25 183 ILE B N 1
ATOM 4391 C CA . ILE B 1 183 ? -11.312 31.797 8.586 1 87.25 183 ILE B CA 1
ATOM 4392 C C . ILE B 1 183 ? -10.562 33.062 8.141 1 87.25 183 ILE B C 1
ATOM 4394 O O . ILE B 1 183 ? -9.336 33.031 7.992 1 87.25 183 ILE B O 1
ATOM 4398 N N . GLY B 1 184 ? -11.32 34 7.793 1 82.06 184 GLY B N 1
ATOM 4399 C CA . GLY B 1 184 ? -10.773 35.281 7.375 1 82.06 184 GLY B CA 1
ATOM 4400 C C . GLY B 1 184 ? -11.156 36.438 8.297 1 82.06 184 GLY B C 1
ATOM 4401 O O . GLY B 1 184 ? -11.711 36.219 9.375 1 82.06 184 GLY B O 1
ATOM 4402 N N . LYS B 1 185 ? -10.844 37.594 7.902 1 76.94 185 LYS B N 1
ATOM 4403 C CA . LYS B 1 185 ? -11.062 38.781 8.703 1 76.94 185 LYS B CA 1
ATOM 4404 C C . LYS B 1 185 ? -12.547 39.031 8.953 1 76.94 185 LYS B C 1
ATOM 4406 O O . LYS B 1 185 ? -12.93 39.562 10 1 76.94 185 LYS B O 1
ATOM 4411 N N . THR B 1 186 ? -13.352 38.625 8.039 1 81.81 186 THR B N 1
ATOM 4412 C CA . THR B 1 186 ? -14.773 38.938 8.125 1 81.81 186 THR B CA 1
ATOM 4413 C C . THR B 1 186 ? -15.555 37.719 8.625 1 81.81 186 THR B C 1
ATOM 4415 O O . THR B 1 186 ? -16.781 37.75 8.688 1 81.81 186 THR B O 1
ATOM 4418 N N . THR B 1 187 ? -14.844 36.656 8.906 1 88.06 187 THR B N 1
ATOM 4419 C CA . THR B 1 187 ? -15.523 35.438 9.383 1 88.06 187 THR B CA 1
ATOM 4420 C C . THR B 1 187 ? -16.125 35.688 10.773 1 88.06 187 THR B C 1
ATOM 4422 O O . THR B 1 187 ? -15.438 36.156 11.672 1 88.06 187 THR B O 1
ATOM 4425 N N . PRO B 1 188 ? -17.406 35.375 10.93 1 87.75 188 PRO B N 1
ATOM 4426 C CA . PRO B 1 188 ? -18.031 35.531 12.25 1 87.75 188 PRO B CA 1
ATOM 4427 C C . PRO B 1 188 ? -17.359 34.656 13.312 1 87.75 188 PRO B C 1
ATOM 4429 O O . PRO B 1 188 ? -16.938 33.531 13.023 1 87.75 188 PRO B O 1
ATOM 4432 N N . HIS B 1 189 ? -17.422 35.156 14.508 1 88.56 189 HIS B N 1
ATOM 4433 C CA . HIS B 1 189 ? -16.797 34.438 15.617 1 88.56 189 HIS B CA 1
ATOM 4434 C C . HIS B 1 189 ? -17.438 33.062 15.828 1 88.56 189 HIS B C 1
ATOM 4436 O O . HIS B 1 189 ? -16.766 32.125 16.234 1 88.56 189 HIS B O 1
ATOM 4442 N N . SER B 1 190 ? -18.688 33.031 15.57 1 89.5 190 SER B N 1
ATOM 4443 C CA . SER B 1 190 ? -19.406 31.766 15.742 1 89.5 190 SER B CA 1
ATOM 4444 C C . SER B 1 190 ? -18.844 30.703 14.812 1 89.5 190 SER B C 1
ATOM 4446 O O . SER B 1 190 ? -18.734 29.531 15.195 1 89.5 190 SER B O 1
ATOM 4448 N N . ILE B 1 191 ? -18.453 31.109 13.648 1 89.12 191 ILE B N 1
ATOM 4449 C CA . ILE B 1 191 ? -17.906 30.188 12.656 1 89.12 191 ILE B CA 1
ATOM 4450 C C . ILE B 1 191 ? -16.484 29.781 13.055 1 89.12 191 ILE B C 1
ATOM 4452 O O . ILE B 1 191 ? -16.109 28.609 12.93 1 89.12 191 ILE B O 1
ATOM 4456 N N . VAL B 1 192 ? -15.766 30.703 13.531 1 90.31 192 VAL B N 1
ATOM 4457 C CA . VAL B 1 192 ? -14.422 30.422 14.023 1 90.31 192 VAL B CA 1
ATOM 4458 C C . VAL B 1 192 ? -14.484 29.359 15.117 1 90.31 192 VAL B C 1
ATOM 4460 O O . VAL B 1 192 ? -13.68 28.422 15.125 1 90.31 192 VAL B O 1
ATOM 4463 N N . ASN B 1 193 ? -15.445 29.516 15.992 1 92.31 193 ASN B N 1
ATOM 4464 C CA . ASN B 1 193 ? -15.609 28.578 17.094 1 92.31 193 ASN B CA 1
ATOM 4465 C C . ASN B 1 193 ? -15.969 27.188 16.594 1 92.31 193 ASN B C 1
ATOM 4467 O O . ASN B 1 193 ? -15.555 26.188 17.188 1 92.31 193 ASN B O 1
ATOM 4471 N N . LEU B 1 194 ? -16.719 27.141 15.539 1 92.62 194 LEU B N 1
ATOM 4472 C CA . LEU B 1 194 ? -17.078 25.844 14.969 1 92.62 194 LEU B CA 1
ATOM 4473 C C . LEU B 1 194 ? -15.844 25.109 14.453 1 92.62 194 LEU B C 1
ATOM 4475 O O . LEU B 1 194 ? -15.703 23.906 14.656 1 92.62 194 LEU B O 1
ATOM 4479 N N . PHE B 1 195 ? -14.961 25.828 13.797 1 92.88 195 PHE B N 1
ATOM 4480 C CA . PHE B 1 195 ? -13.727 25.234 13.305 1 92.88 195 PHE B CA 1
ATOM 4481 C C . PHE B 1 195 ? -12.844 24.781 14.461 1 92.88 195 PHE B C 1
ATOM 4483 O O . PHE B 1 195 ? -12.266 23.703 14.414 1 92.88 195 PHE B O 1
ATOM 4490 N N . ARG B 1 196 ? -12.781 25.641 15.445 1 94 196 ARG B N 1
ATOM 4491 C CA . ARG B 1 196 ? -11.992 25.312 16.625 1 94 196 ARG B CA 1
ATOM 4492 C C . ARG B 1 196 ? -12.523 24.047 17.312 1 94 196 ARG B C 1
ATOM 4494 O O . ARG B 1 196 ? -11.742 23.156 17.672 1 94 196 ARG B O 1
ATOM 4501 N N . GLU B 1 197 ? -13.789 23.984 17.453 1 95.94 197 GLU B N 1
ATOM 4502 C CA . GLU B 1 197 ? -14.422 22.844 18.094 1 95.94 197 GLU B CA 1
ATOM 4503 C C . GLU B 1 197 ? -14.188 21.562 17.281 1 95.94 197 GLU B C 1
ATOM 4505 O O . GLU B 1 197 ? -13.906 20.5 17.859 1 95.94 197 GLU B O 1
ATOM 4510 N N . GLN B 1 198 ? -14.336 21.688 16.031 1 95.19 198 GLN B N 1
ATOM 4511 C CA . GLN B 1 198 ? -14.094 20.516 15.18 1 95.19 198 GLN B CA 1
ATOM 4512 C C . GLN B 1 198 ? -12.648 20.047 15.289 1 95.19 198 GLN B C 1
ATOM 4514 O O . GLN B 1 198 ? -12.391 18.844 15.312 1 95.19 198 GLN B O 1
ATOM 4519 N N . PHE B 1 199 ? -11.742 21 15.375 1 96.19 199 PHE B N 1
ATOM 4520 C CA . PHE B 1 199 ? -10.344 20.641 15.57 1 96.19 199 PHE B CA 1
ATOM 4521 C C . PHE B 1 199 ? -10.156 19.875 16.875 1 96.19 199 PHE B C 1
ATOM 4523 O O . PHE B 1 199 ? -9.461 18.859 16.922 1 96.19 199 PHE B O 1
ATOM 4530 N N . GLN B 1 200 ? -10.719 20.375 17.891 1 97.69 200 GLN B N 1
ATOM 4531 C CA . GLN B 1 200 ? -10.578 19.75 19.203 1 97.69 200 GLN B CA 1
ATOM 4532 C C . GLN B 1 200 ? -11.117 18.312 19.188 1 97.69 200 GLN B C 1
ATOM 4534 O O . GLN B 1 200 ? -10.477 17.406 19.703 1 97.69 200 GLN B O 1
ATOM 4539 N N . ILE B 1 201 ? -12.242 18.172 18.547 1 97.25 201 ILE B N 1
ATOM 4540 C CA . ILE B 1 201 ? -12.867 16.844 18.438 1 97.25 201 ILE B CA 1
ATOM 4541 C C . ILE B 1 201 ? -11.961 15.914 17.656 1 97.25 201 ILE B C 1
ATOM 4543 O O . ILE B 1 201 ? -11.68 14.789 18.078 1 97.25 201 ILE B O 1
ATOM 4547 N N . ASP B 1 202 ? -11.5 16.344 16.516 1 97.69 202 ASP B N 1
ATOM 4548 C CA . ASP B 1 202 ? -10.664 15.547 15.625 1 97.69 202 ASP B CA 1
ATOM 4549 C C . ASP B 1 202 ? -9.344 15.188 16.297 1 97.69 202 ASP B C 1
ATOM 4551 O O . ASP B 1 202 ? -8.914 14.023 16.25 1 97.69 202 ASP B O 1
ATOM 4555 N N . PHE B 1 203 ? -8.688 16.188 16.875 1 98.44 203 PHE B N 1
ATOM 4556 C CA . PHE B 1 203 ? -7.375 15.969 17.469 1 98.44 203 PHE B CA 1
ATOM 4557 C C . PHE B 1 203 ? -7.465 15.055 18.688 1 98.44 203 PHE B C 1
ATOM 4559 O O . PHE B 1 203 ? -6.594 14.211 18.906 1 98.44 203 PHE B O 1
ATOM 4566 N N . GLU B 1 204 ? -8.477 15.219 19.469 1 98.5 204 GLU B N 1
ATOM 4567 C CA . GLU B 1 204 ? -8.703 14.32 20.594 1 98.5 204 GLU B CA 1
ATOM 4568 C C . GLU B 1 204 ? -8.914 12.883 20.125 1 98.5 204 GLU B C 1
ATOM 4570 O O . GLU B 1 204 ? -8.367 11.945 20.703 1 98.5 204 GLU B O 1
ATOM 4575 N N . LEU B 1 205 ? -9.719 12.734 19.125 1 98.44 205 LEU B N 1
ATOM 4576 C CA . LEU B 1 205 ? -9.945 11.414 18.547 1 98.44 205 LEU B CA 1
ATOM 4577 C C . LEU B 1 205 ? -8.641 10.82 18.031 1 98.44 205 LEU B C 1
ATOM 4579 O O . LEU B 1 205 ? -8.336 9.656 18.297 1 98.44 205 LEU B O 1
ATOM 4583 N N . PHE B 1 206 ? -7.922 11.641 17.359 1 98.5 206 PHE B N 1
ATOM 4584 C CA . PHE B 1 206 ? -6.629 11.227 16.828 1 98.5 206 PHE B CA 1
ATOM 4585 C C . PHE B 1 206 ? -5.723 10.719 17.938 1 98.5 206 PHE B C 1
ATOM 4587 O O . PHE B 1 206 ? -5.141 9.633 17.828 1 98.5 206 PHE B O 1
ATOM 4594 N N . LEU B 1 207 ? -5.598 11.438 18.953 1 98.56 207 LEU B N 1
ATOM 4595 C CA . LEU B 1 207 ? -4.738 11.078 20.078 1 98.56 207 LEU B CA 1
ATOM 4596 C C . LEU B 1 207 ? -5.215 9.781 20.734 1 98.56 207 LEU B C 1
ATOM 4598 O O . LEU B 1 207 ? -4.398 8.922 21.078 1 98.56 207 LEU B O 1
ATOM 4602 N N . THR B 1 208 ? -6.473 9.625 20.859 1 98.38 208 THR B N 1
ATOM 4603 C CA . THR B 1 208 ? -7.047 8.438 21.484 1 98.38 208 THR B CA 1
ATOM 4604 C C . THR B 1 208 ? -6.746 7.195 20.656 1 98.38 208 THR B C 1
ATOM 4606 O O . THR B 1 208 ? -6.344 6.164 21.203 1 98.38 208 THR B O 1
ATOM 4609 N N . LEU B 1 209 ? -6.949 7.281 19.406 1 98.5 209 LEU B N 1
ATOM 4610 C CA . LEU B 1 209 ? -6.707 6.156 18.5 1 98.5 209 LEU B CA 1
ATOM 4611 C C . LEU B 1 209 ? -5.227 5.793 18.484 1 98.5 209 LEU B C 1
ATOM 4613 O O . LEU B 1 209 ? -4.871 4.613 18.562 1 98.5 209 LEU B O 1
ATOM 4617 N N . ARG B 1 210 ? -4.34 6.805 18.406 1 98.56 210 ARG B N 1
ATOM 4618 C CA . ARG B 1 210 ? -2.902 6.566 18.359 1 98.56 210 ARG B CA 1
ATOM 4619 C C . ARG B 1 210 ? -2.408 5.98 19.688 1 98.56 210 ARG B C 1
ATOM 4621 O O . ARG B 1 210 ? -1.506 5.141 19.688 1 98.56 210 ARG B O 1
ATOM 4628 N N . SER B 1 211 ? -3.031 6.441 20.75 1 98.12 211 SER B N 1
ATOM 4629 C CA . SER B 1 211 ? -2.652 5.875 22.031 1 98.12 211 SER B CA 1
ATOM 4630 C C . SER B 1 211 ? -2.91 4.371 22.078 1 98.12 211 SER B C 1
ATOM 4632 O O . SER B 1 211 ? -2.125 3.617 22.656 1 98.12 211 SER B O 1
ATOM 4634 N N . LYS B 1 212 ? -3.982 3.914 21.484 1 97 212 LYS B N 1
ATOM 4635 C CA . LYS B 1 212 ? -4.32 2.496 21.422 1 97 212 LYS B CA 1
ATOM 4636 C C . LYS B 1 212 ? -3.33 1.729 20.547 1 97 212 LYS B C 1
ATOM 4638 O O . LYS B 1 212 ? -3.008 0.574 20.828 1 97 212 LYS B O 1
ATOM 4643 N N . GLU B 1 213 ? -2.846 2.33 19.547 1 98.12 213 GLU B N 1
ATOM 4644 C CA . GLU B 1 213 ? -2.008 1.671 18.547 1 98.12 213 GLU B CA 1
ATOM 4645 C C . GLU B 1 213 ? -0.538 1.702 18.953 1 98.12 213 GLU B C 1
ATOM 4647 O O . GLU B 1 213 ? 0.245 0.846 18.531 1 98.12 213 GLU B O 1
ATOM 4652 N N . LEU B 1 214 ? -0.183 2.688 19.75 1 98 214 LEU B N 1
ATOM 4653 C CA . LEU B 1 214 ? 1.192 2.852 20.203 1 98 214 LEU B CA 1
ATOM 4654 C C . LEU B 1 214 ? 1.516 1.855 21.312 1 98 214 LEU B C 1
ATOM 4656 O O . LEU B 1 214 ? 0.687 1.607 22.203 1 98 214 LEU B O 1
ATOM 4660 N N . ILE B 1 215 ? 2.703 1.276 21.281 1 95.75 215 ILE B N 1
ATOM 4661 C CA . ILE B 1 215 ? 3.18 0.471 22.406 1 95.75 215 ILE B CA 1
ATOM 4662 C C . ILE B 1 215 ? 3.389 1.36 23.625 1 95.75 215 ILE B C 1
ATOM 4664 O O . ILE B 1 215 ? 3.465 2.586 23.516 1 95.75 215 ILE B O 1
ATOM 4668 N N . SER B 1 216 ? 3.475 0.704 24.75 1 93.5 216 SER B N 1
ATOM 4669 C CA . SER B 1 216 ? 3.834 1.455 25.953 1 93.5 216 SER B CA 1
ATOM 4670 C C . SER B 1 216 ? 5.199 2.117 25.797 1 93.5 216 SER B C 1
ATOM 4672 O O . SER B 1 216 ? 6.16 1.477 25.375 1 93.5 216 SER B O 1
ATOM 4674 N N . GLY B 1 217 ? 5.242 3.369 26.047 1 92.31 217 GLY B N 1
ATOM 4675 C CA . GLY B 1 217 ? 6.484 4.117 25.906 1 92.31 217 GLY B CA 1
ATOM 4676 C C . GLY B 1 217 ? 6.73 4.602 24.484 1 92.31 217 GLY B C 1
ATOM 4677 O O . GLY B 1 217 ? 7.715 5.301 24.234 1 92.31 217 GLY B O 1
ATOM 4678 N N . GLY B 1 218 ? 5.855 4.176 23.578 1 97.25 218 GLY B N 1
ATOM 4679 C CA . GLY B 1 218 ? 5.973 4.672 22.203 1 97.25 218 GLY B CA 1
ATOM 4680 C C . GLY B 1 218 ? 5.859 6.18 22.109 1 97.25 218 GLY B C 1
ATOM 4681 O O . GLY B 1 218 ? 5.473 6.844 23.078 1 97.25 218 GLY B O 1
ATOM 4682 N N . GLN B 1 219 ? 6.266 6.746 21 1 98.44 219 GLN B N 1
ATOM 4683 C CA . GLN B 1 219 ? 6.328 8.195 20.859 1 98.44 219 GLN B CA 1
ATOM 4684 C C . GLN B 1 219 ? 5.688 8.664 19.562 1 98.44 219 GLN B C 1
ATOM 4686 O O . GLN B 1 219 ? 5.48 7.867 18.641 1 98.44 219 GLN B O 1
ATOM 4691 N N . MET B 1 220 ? 5.348 9.906 19.547 1 98.56 220 MET B N 1
ATOM 4692 C CA . MET B 1 220 ? 4.828 10.555 18.344 1 98.56 220 MET B CA 1
ATOM 4693 C C . MET B 1 220 ? 5.559 11.867 18.078 1 98.56 220 MET B C 1
ATOM 4695 O O . MET B 1 220 ? 5.84 12.625 19 1 98.56 220 MET B O 1
ATOM 4699 N N . PHE B 1 221 ? 5.914 12.086 16.906 1 98.5 221 PHE B N 1
ATOM 4700 C CA . PHE B 1 221 ? 6.492 13.336 16.422 1 98.5 221 PHE B CA 1
ATOM 4701 C C . PHE B 1 221 ? 5.57 14.008 15.406 1 98.5 221 PHE B C 1
ATOM 4703 O O . PHE B 1 221 ? 5.438 13.539 14.281 1 98.5 221 PHE B O 1
ATOM 4710 N N . LEU B 1 222 ? 5.004 15.148 15.781 1 98.38 222 LEU B N 1
ATOM 4711 C CA . LEU B 1 222 ? 3.943 15.773 14.992 1 98.38 222 LEU B CA 1
ATOM 4712 C C . LEU B 1 222 ? 4.324 17.188 14.594 1 98.38 222 LEU B C 1
ATOM 4714 O O . LEU B 1 222 ? 4.883 17.938 15.398 1 98.38 222 LEU B O 1
ATOM 4718 N N . MET B 1 223 ? 4.078 17.469 13.359 1 97.44 223 MET B N 1
ATOM 4719 C CA . MET B 1 223 ? 4.195 18.828 12.836 1 97.44 223 MET B CA 1
ATOM 4720 C C . MET B 1 223 ? 2.939 19.234 12.07 1 97.44 223 MET B C 1
ATOM 4722 O O . MET B 1 223 ? 2.457 18.469 11.219 1 97.44 223 MET B O 1
ATOM 4726 N N . LEU B 1 224 ? 2.375 20.312 12.375 1 96.44 224 LEU B N 1
ATOM 4727 C CA . LEU B 1 224 ? 1.186 20.797 11.68 1 96.44 224 LEU B CA 1
ATOM 4728 C C . LEU B 1 224 ? 1.211 22.328 11.555 1 96.44 224 LEU B C 1
ATOM 4730 O O . LEU B 1 224 ? 1.918 23 12.305 1 96.44 224 LEU B O 1
ATOM 4734 N N . LEU B 1 225 ? 0.459 22.812 10.617 1 94.19 225 LEU B N 1
ATOM 4735 C CA . LEU B 1 225 ? 0.307 24.266 10.516 1 94.19 225 LEU B CA 1
ATOM 4736 C C . LEU B 1 225 ? -0.294 24.844 11.789 1 94.19 225 LEU B C 1
ATOM 4738 O O . LEU B 1 225 ? -1.189 24.25 12.391 1 94.19 225 LEU B O 1
ATOM 4742 N N . GLY B 1 226 ? 0.275 25.906 12.203 1 92.75 226 GLY B N 1
ATOM 4743 C CA . GLY B 1 226 ? -0.198 26.578 13.398 1 92.75 226 GLY B CA 1
ATOM 4744 C C . GLY B 1 226 ? -0.233 28.094 13.266 1 92.75 226 GLY B C 1
ATOM 4745 O O . GLY B 1 226 ? 0.047 28.625 12.195 1 92.75 226 GLY B O 1
ATOM 4746 N N . ARG B 1 227 ? -0.687 28.75 14.297 1 90.38 227 ARG B N 1
ATOM 4747 C CA . ARG B 1 227 ? -0.709 30.203 14.32 1 90.38 227 ARG B CA 1
ATOM 4748 C C . ARG B 1 227 ? 0.025 30.75 15.539 1 90.38 227 ARG B C 1
ATOM 4750 O O . ARG B 1 227 ? -0.014 30.141 16.609 1 90.38 227 ARG B O 1
ATOM 4757 N N . LYS B 1 228 ? 0.622 31.891 15.398 1 85.06 228 LYS B N 1
ATOM 4758 C CA . LYS B 1 228 ? 1.407 32.531 16.453 1 85.06 228 LYS B CA 1
ATOM 4759 C C . LYS B 1 228 ? 0.506 33.219 17.469 1 85.06 228 LYS B C 1
ATOM 4761 O O . LYS B 1 228 ? 0.78 33.219 18.672 1 85.06 228 LYS B O 1
ATOM 4766 N N . SER B 1 229 ? -0.484 33.812 16.922 1 77.62 229 SER B N 1
ATOM 4767 C CA . SER B 1 229 ? -1.344 34.594 17.812 1 77.62 229 SER B CA 1
ATOM 4768 C C . SER B 1 229 ? -2.467 33.75 18.391 1 77.62 229 SER B C 1
ATOM 4770 O O . SER B 1 229 ? -2.902 32.75 17.766 1 77.62 229 SER B O 1
ATOM 4772 N N . GLU B 1 230 ? -2.789 34.062 19.578 1 71.88 230 GLU B N 1
ATOM 4773 C CA . GLU B 1 230 ? -3.926 33.375 20.203 1 71.88 230 GLU B CA 1
ATOM 4774 C C . GLU B 1 230 ? -5.234 33.781 19.531 1 71.88 230 GLU B C 1
ATOM 4776 O O . GLU B 1 230 ? -6.211 33.031 19.562 1 71.88 230 GLU B O 1
ATOM 4781 N N . GLU B 1 231 ? -5.16 34.844 18.938 1 72.44 231 GLU B N 1
ATOM 4782 C CA . GLU B 1 231 ? -6.391 35.312 18.297 1 72.44 231 GLU B CA 1
ATOM 4783 C C . GLU B 1 231 ? -6.449 34.875 16.828 1 72.44 231 GLU B C 1
ATOM 4785 O O . GLU B 1 231 ? -5.535 35.156 16.062 1 72.44 231 GLU B O 1
ATOM 4790 N N . MET B 1 232 ? -7.5 34.125 16.5 1 66.06 232 MET B N 1
ATOM 4791 C CA . MET B 1 232 ? -7.641 33.562 15.156 1 66.06 232 MET B CA 1
ATOM 4792 C C . MET B 1 232 ? -7.91 34.688 14.141 1 66.06 232 MET B C 1
ATOM 4794 O O . MET B 1 232 ? -7.438 34.594 13 1 66.06 232 MET B O 1
ATOM 4798 N N . LEU B 1 233 ? -8.641 35.562 14.594 1 60.12 233 LEU B N 1
ATOM 4799 C CA . LEU B 1 233 ? -9.102 36.562 13.633 1 60.12 233 LEU B CA 1
ATOM 4800 C C . LEU B 1 233 ? -7.992 37.562 13.305 1 60.12 233 LEU B C 1
ATOM 4802 O O . LEU B 1 233 ? -8.047 38.219 12.273 1 60.12 233 LEU B O 1
ATOM 4806 N N . THR B 1 234 ? -7.039 37.625 14.234 1 56.75 234 THR B N 1
ATOM 4807 C CA . THR B 1 234 ? -5.984 38.562 13.875 1 56.75 234 THR B CA 1
ATOM 4808 C C . THR B 1 234 ? -5.078 37.969 12.797 1 56.75 234 THR B C 1
ATOM 4810 O O . THR B 1 234 ? -4.109 38.594 12.375 1 56.75 234 THR B O 1
ATOM 4813 N N . HIS B 1 235 ? -5.48 37.094 12.078 1 57.47 235 HIS B N 1
ATOM 4814 C CA . HIS B 1 235 ? -5.266 36.531 10.742 1 57.47 235 HIS B CA 1
ATOM 4815 C C . HIS B 1 235 ? -3.781 36.344 10.461 1 57.47 235 HIS B C 1
ATOM 4817 O O . HIS B 1 235 ? -3.219 36.969 9.57 1 57.47 235 HIS B O 1
ATOM 4823 N N . GLY B 1 236 ? -3.094 36 11.305 1 64.5 236 GLY B N 1
ATOM 4824 C CA . GLY B 1 236 ? -1.689 35.719 11.055 1 64.5 236 GLY B CA 1
ATOM 4825 C C . GLY B 1 236 ? -1.418 35.25 9.633 1 64.5 236 GLY B C 1
ATOM 4826 O O . GLY B 1 236 ? -2.27 35.406 8.75 1 64.5 236 GLY B O 1
ATOM 4827 N N . GLU B 1 237 ? -0.297 35 9.305 1 73.56 237 GLU B N 1
ATOM 4828 C CA . GLU B 1 237 ? 0.213 34.688 7.969 1 73.56 237 GLU B CA 1
ATOM 4829 C C . GLU B 1 237 ? -0.522 33.531 7.344 1 73.56 237 GLU B C 1
ATOM 4831 O O . GLU B 1 237 ? -0.748 33.5 6.133 1 73.56 237 GLU B O 1
ATOM 4836 N N . ILE B 1 238 ? -1.054 32.594 8.133 1 78.94 238 ILE B N 1
ATOM 4837 C CA . ILE B 1 238 ? -1.765 31.453 7.582 1 78.94 238 ILE B CA 1
ATOM 4838 C C . ILE B 1 238 ? -3.117 31.906 7.035 1 78.94 238 ILE B C 1
ATOM 4840 O O . ILE B 1 238 ? -3.508 31.516 5.934 1 78.94 238 ILE B O 1
ATOM 4844 N N . GLY B 1 239 ? -3.82 32.719 7.734 1 82.62 239 GLY B N 1
ATOM 4845 C CA . GLY B 1 239 ? -5.09 33.25 7.27 1 82.62 239 GLY B CA 1
ATOM 4846 C C . GLY B 1 239 ? -4.957 34.062 6.004 1 82.62 239 GLY B C 1
ATOM 4847 O O . GLY B 1 239 ? -5.812 34 5.117 1 82.62 239 GLY B O 1
ATOM 4848 N N . THR B 1 240 ? -3.873 34.812 5.973 1 87.44 240 THR B N 1
ATOM 4849 C CA . THR B 1 240 ? -3.635 35.688 4.82 1 87.44 240 THR B CA 1
ATOM 4850 C C . THR B 1 240 ? -3.498 34.844 3.543 1 87.44 240 THR B C 1
ATOM 4852 O O . THR B 1 240 ? -4.004 35.25 2.488 1 87.44 240 THR B O 1
ATOM 4855 N N . MET B 1 241 ? -2.811 33.781 3.674 1 89.31 241 MET B N 1
ATOM 4856 C CA . MET B 1 241 ? -2.607 32.906 2.527 1 89.31 241 MET B CA 1
ATOM 4857 C C . MET B 1 241 ? -3.943 32.5 1.914 1 89.31 241 MET B C 1
ATOM 4859 O O . MET B 1 241 ? -4.113 32.531 0.694 1 89.31 241 MET B O 1
ATOM 4863 N N . TRP B 1 242 ? -4.918 32.125 2.689 1 90.31 242 TRP B N 1
ATOM 4864 C CA . TRP B 1 242 ? -6.227 31.688 2.23 1 90.31 242 TRP B CA 1
ATOM 4865 C C . TRP B 1 242 ? -7.098 32.875 1.822 1 90.31 242 TRP B C 1
ATOM 4867 O O . TRP B 1 242 ? -7.918 32.75 0.906 1 90.31 242 TRP B O 1
ATOM 4877 N N . ASP B 1 243 ? -6.879 33.969 2.498 1 91.06 243 ASP B N 1
ATOM 4878 C CA . ASP B 1 243 ? -7.582 35.188 2.113 1 91.06 243 ASP B CA 1
ATOM 4879 C C . ASP B 1 243 ? -7.246 35.594 0.679 1 91.06 243 ASP B C 1
ATOM 4881 O O . ASP B 1 243 ? -8.125 36 -0.076 1 91.06 243 ASP B O 1
ATOM 4885 N N . LEU B 1 244 ? -6.012 35.531 0.41 1 93.88 244 LEU B N 1
ATOM 4886 C CA . LEU B 1 244 ? -5.566 35.875 -0.932 1 93.88 244 LEU B CA 1
ATOM 4887 C C . LEU B 1 244 ? -6.137 34.938 -1.972 1 93.88 244 LEU B C 1
ATOM 4889 O O . LEU B 1 244 ? -6.457 35.344 -3.09 1 93.88 244 LEU B O 1
ATOM 4893 N N . LEU B 1 245 ? -6.25 33.656 -1.608 1 95.06 245 LEU B N 1
A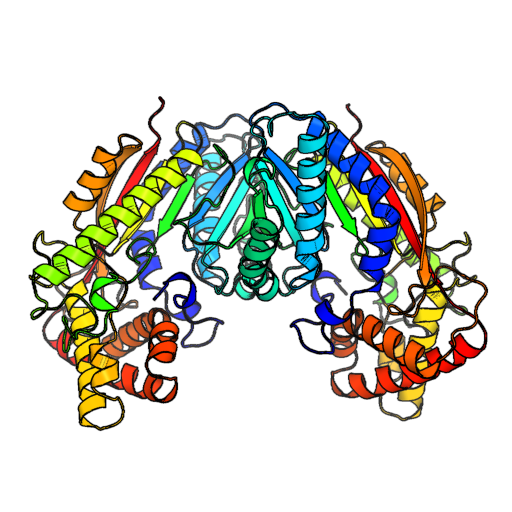TOM 4894 C CA . LEU B 1 245 ? -6.871 32.688 -2.512 1 95.06 245 LEU B CA 1
ATOM 4895 C C . LEU B 1 245 ? -8.352 33 -2.695 1 95.06 245 LEU B C 1
ATOM 4897 O O . LEU B 1 245 ? -8.875 32.906 -3.809 1 95.06 245 LEU B O 1
ATOM 4901 N N . SER B 1 246 ? -8.977 33.344 -1.603 1 93.88 246 SER B N 1
ATOM 4902 C CA . SER B 1 246 ? -10.375 33.75 -1.675 1 93.88 246 SER B CA 1
ATOM 4903 C C . SER B 1 246 ? -10.547 34.969 -2.588 1 93.88 246 SER B C 1
ATOM 4905 O O . SER B 1 246 ? -11.484 35.031 -3.387 1 93.88 246 SER B O 1
ATOM 4907 N N . GLU B 1 247 ? -9.688 35.906 -2.426 1 95 247 GLU B N 1
ATOM 4908 C CA . GLU B 1 247 ? -9.695 37.094 -3.279 1 95 247 GLU B CA 1
ATOM 4909 C C . GLU B 1 247 ? -9.547 36.688 -4.75 1 95 247 GLU B C 1
ATOM 4911 O O . GLU B 1 247 ? -10.195 37.312 -5.617 1 95 247 GLU B O 1
ATOM 4916 N N . SER B 1 248 ? -8.688 35.781 -4.984 1 97.19 248 SER B N 1
ATOM 4917 C CA . SER B 1 248 ? -8.492 35.312 -6.344 1 97.19 248 SER B CA 1
ATOM 4918 C C . SER B 1 248 ? -9.773 34.688 -6.902 1 97.19 248 SER B C 1
ATOM 4920 O O . SER B 1 248 ? -10.133 34.938 -8.055 1 97.19 248 SER B O 1
ATOM 4922 N N . LEU B 1 249 ? -10.461 33.906 -6.113 1 96.62 249 LEU B N 1
ATOM 4923 C CA . LEU B 1 249 ? -11.727 33.312 -6.523 1 96.62 249 LEU B CA 1
ATOM 4924 C C . LEU B 1 249 ? -12.789 34.375 -6.762 1 96.62 249 LEU B C 1
ATOM 4926 O O . LEU B 1 249 ? -13.578 34.281 -7.703 1 96.62 249 LEU B O 1
ATOM 4930 N N . GLN B 1 250 ? -12.812 35.375 -5.953 1 95.31 250 GLN B N 1
ATOM 4931 C CA . GLN B 1 250 ? -13.75 36.469 -6.109 1 95.31 250 GLN B CA 1
ATOM 4932 C C . GLN B 1 250 ? -13.531 37.188 -7.438 1 95.31 250 GLN B C 1
ATOM 4934 O O . GLN B 1 250 ? -14.492 37.625 -8.086 1 95.31 250 GLN B O 1
ATOM 4939 N N . SER B 1 251 ? -12.273 37.344 -7.746 1 96.56 251 SER B N 1
ATOM 4940 C CA . SER B 1 251 ? -11.961 37.969 -9.039 1 96.56 251 SER B CA 1
ATOM 4941 C C . SER B 1 251 ? -12.555 37.156 -10.188 1 96.56 251 SER B C 1
ATOM 4943 O O . SER B 1 251 ? -13.031 37.719 -11.172 1 96.56 251 SER B O 1
ATOM 4945 N N . LEU B 1 252 ? -12.547 35.844 -10.047 1 97 252 LEU B N 1
ATOM 4946 C CA . LEU B 1 252 ? -13.109 34.969 -11.078 1 97 252 LEU B CA 1
ATOM 4947 C C . LEU B 1 252 ? -14.633 35.062 -11.086 1 97 252 LEU B C 1
ATOM 4949 O O . LEU B 1 252 ? -15.266 34.906 -12.133 1 97 252 LEU B O 1
ATOM 4953 N N . VAL B 1 253 ? -15.211 35.281 -9.945 1 95.81 253 VAL B N 1
ATOM 4954 C CA . VAL B 1 253 ? -16.656 35.531 -9.875 1 95.81 253 VAL B CA 1
ATOM 4955 C C . VAL B 1 253 ? -17.016 36.781 -10.633 1 95.81 253 VAL B C 1
ATOM 4957 O O . VAL B 1 253 ? -17.969 36.812 -11.422 1 95.81 253 VAL B O 1
ATOM 4960 N N . LEU B 1 254 ? -16.281 37.781 -10.43 1 96.38 254 LEU B N 1
ATOM 4961 C CA . LEU B 1 254 ? -16.531 39.094 -11.07 1 96.38 254 LEU B CA 1
ATOM 4962 C C . LEU B 1 254 ? -16.391 38.969 -12.586 1 96.38 254 LEU B C 1
ATOM 4964 O O . LEU B 1 254 ? -17.094 39.656 -13.328 1 96.38 254 LEU B O 1
ATOM 4968 N N . LYS B 1 255 ? -15.547 38.031 -12.992 1 96.31 255 LYS B N 1
ATOM 4969 C CA . LYS B 1 255 ? -15.328 37.812 -14.422 1 96.31 255 LYS B CA 1
ATOM 4970 C C . LYS B 1 255 ? -16.375 36.844 -14.992 1 96.31 255 LYS B C 1
ATOM 4972 O O . LYS B 1 255 ? -16.375 36.562 -16.188 1 96.31 255 LYS B O 1
ATOM 4977 N N . GLY B 1 256 ? -17.172 36.25 -14.141 1 95.62 256 GLY B N 1
ATOM 4978 C CA . GLY B 1 256 ? -18.234 35.375 -14.578 1 95.62 256 GLY B CA 1
ATOM 4979 C C . GLY B 1 256 ? -17.75 33.938 -14.797 1 95.62 256 GLY B C 1
ATOM 4980 O O . GLY B 1 256 ? -18.453 33.125 -15.406 1 95.62 256 GLY B O 1
ATOM 4981 N N . ARG B 1 257 ? -16.578 33.656 -14.281 1 95.5 257 ARG B N 1
ATOM 4982 C CA . ARG B 1 257 ? -16 32.344 -14.477 1 95.5 257 ARG B CA 1
ATOM 4983 C C . ARG B 1 257 ? -16.438 31.391 -13.367 1 95.5 257 ARG B C 1
ATOM 4985 O O . ARG B 1 257 ? -16.422 30.172 -13.547 1 95.5 257 ARG B O 1
ATOM 4992 N N . VAL B 1 258 ? -16.781 31.938 -12.195 1 95.12 258 VAL B N 1
ATOM 4993 C CA . VAL B 1 258 ? -17.203 31.172 -11.039 1 95.12 258 VAL B CA 1
ATOM 4994 C C . VAL B 1 258 ? -18.531 31.719 -10.492 1 95.12 258 VAL B C 1
ATOM 4996 O O . VAL B 1 258 ? -18.703 32.938 -10.414 1 95.12 258 VAL B O 1
ATOM 4999 N N . GLU B 1 259 ? -19.406 30.859 -10.219 1 94.19 259 GLU B N 1
ATOM 5000 C CA . GLU B 1 259 ? -20.672 31.281 -9.609 1 94.19 259 GLU B CA 1
ATOM 5001 C C . GLU B 1 259 ? -20.469 31.703 -8.156 1 94.19 259 GLU B C 1
ATOM 5003 O O . GLU B 1 259 ? -19.797 31.016 -7.391 1 94.19 259 GLU B O 1
ATOM 5008 N N . LYS B 1 260 ? -21.109 32.781 -7.848 1 92.25 260 LYS B N 1
ATOM 5009 C CA . LYS B 1 260 ? -20.984 33.312 -6.488 1 92.25 260 LYS B CA 1
ATOM 5010 C C . LYS B 1 260 ? -21.484 32.281 -5.465 1 92.25 260 LYS B C 1
ATOM 5012 O O . LYS B 1 260 ? -20.891 32.156 -4.387 1 92.25 260 LYS B O 1
ATOM 5017 N N . GLY B 1 261 ? -22.531 31.625 -5.781 1 89.69 261 GLY B N 1
ATOM 5018 C CA . GLY B 1 261 ? -23.062 30.609 -4.887 1 89.69 261 GLY B CA 1
ATOM 5019 C C . GLY B 1 261 ? -22.078 29.5 -4.57 1 89.69 261 GLY B C 1
ATOM 5020 O O . GLY B 1 261 ? -22.031 29 -3.445 1 89.69 261 GLY B O 1
ATOM 5021 N N . LYS B 1 262 ? -21.297 29.141 -5.539 1 90.88 262 LYS B N 1
ATOM 5022 C CA . LYS B 1 262 ? -20.297 28.109 -5.332 1 90.88 262 LYS B CA 1
ATOM 5023 C C . LYS B 1 262 ? -19.188 28.594 -4.406 1 90.88 262 LYS B C 1
ATOM 5025 O O . LYS B 1 262 ? -18.688 27.828 -3.57 1 90.88 262 LYS B O 1
ATOM 5030 N N . LEU B 1 263 ? -18.844 29.812 -4.645 1 92.06 263 LEU B N 1
ATOM 5031 C CA . LEU B 1 263 ? -17.844 30.375 -3.754 1 92.06 263 LEU B CA 1
ATOM 5032 C C . LEU B 1 263 ? -18.344 30.422 -2.314 1 92.06 263 LEU B C 1
ATOM 5034 O O . LEU B 1 263 ? -17.641 30.016 -1.392 1 92.06 263 LEU B O 1
ATOM 5038 N N . ASP B 1 264 ? -19.547 30.812 -2.113 1 88.81 264 ASP B N 1
ATOM 5039 C CA . ASP B 1 264 ? -20.109 31 -0.78 1 88.81 264 ASP B CA 1
ATOM 5040 C C . ASP B 1 264 ? -20.281 29.656 -0.068 1 88.81 264 ASP B C 1
ATOM 5042 O O . ASP B 1 264 ? -20.266 29.594 1.164 1 88.81 264 ASP B O 1
ATOM 5046 N N . SER B 1 265 ? -20.359 28.641 -0.811 1 88.62 265 SER B N 1
ATOM 5047 C CA . SER B 1 265 ? -20.594 27.328 -0.216 1 88.62 265 SER B CA 1
ATOM 5048 C C . SER B 1 265 ? -19.297 26.562 -0.025 1 88.62 265 SER B C 1
ATOM 5050 O O . SER B 1 265 ? -19.297 25.453 0.519 1 88.62 265 SER B O 1
ATOM 5052 N N . PHE B 1 266 ? -18.219 27.172 -0.418 1 90.94 266 PHE B N 1
ATOM 5053 C CA . PHE B 1 266 ? -16.938 26.484 -0.354 1 90.94 266 PHE B CA 1
ATOM 5054 C C . PHE B 1 266 ? -16.188 26.859 0.917 1 90.94 266 PHE B C 1
ATOM 5056 O O . PHE B 1 266 ? -15.891 28.031 1.146 1 90.94 266 PHE B O 1
ATOM 5063 N N . ASN B 1 267 ? -15.875 25.922 1.765 1 91 267 ASN B N 1
ATOM 5064 C CA . ASN B 1 267 ? -15.07 26.125 2.963 1 91 267 ASN B CA 1
ATOM 5065 C C . ASN B 1 267 ? -13.953 25.078 3.064 1 91 267 ASN B C 1
ATOM 5067 O O . ASN B 1 267 ? -14.195 23.891 2.912 1 91 267 ASN B O 1
ATOM 5071 N N . LEU B 1 268 ? -12.781 25.516 3.285 1 91.31 268 LEU B N 1
ATOM 5072 C CA . LEU B 1 268 ? -11.656 24.609 3.477 1 91.31 268 LEU B CA 1
ATOM 5073 C C . LEU B 1 268 ? -11.727 23.938 4.84 1 91.31 268 LEU B C 1
ATOM 5075 O O . LEU B 1 268 ? -11.922 24.594 5.859 1 91.31 268 LEU B O 1
ATOM 5079 N N . PRO B 1 269 ? -11.594 22.656 4.895 1 91.94 269 PRO B N 1
ATOM 5080 C CA . PRO B 1 269 ? -11.609 21.922 6.164 1 91.94 269 PRO B CA 1
ATOM 5081 C C . PRO B 1 269 ? -10.258 21.953 6.879 1 91.94 269 PRO B C 1
ATOM 5083 O O . PRO B 1 269 ? -9.633 20.906 7.07 1 91.94 269 PRO B O 1
ATOM 5086 N N . LEU B 1 270 ? -9.859 23.141 7.352 1 93.38 270 LEU B N 1
ATOM 5087 C CA . LEU B 1 270 ? -8.547 23.328 7.961 1 93.38 270 LEU B CA 1
ATOM 5088 C C . LEU B 1 270 ? -8.648 24.203 9.195 1 93.38 270 LEU B C 1
ATOM 5090 O O . LEU B 1 270 ? -9.508 25.094 9.273 1 93.38 270 LEU B O 1
ATOM 5094 N N . TYR B 1 271 ? -7.855 23.953 10.086 1 93.5 271 TYR B N 1
ATOM 5095 C CA . TYR B 1 271 ? -7.719 24.781 11.273 1 93.5 271 TYR B CA 1
ATOM 5096 C C . TYR B 1 271 ? -6.27 24.828 11.75 1 93.5 271 TYR B C 1
ATOM 5098 O O . TYR B 1 271 ? -5.629 23.781 11.906 1 93.5 271 TYR B O 1
ATOM 5106 N N . ALA B 1 272 ? -5.738 25.984 11.883 1 93.75 272 ALA B N 1
ATOM 5107 C CA . ALA B 1 272 ? -4.391 26.188 12.414 1 93.75 272 ALA B CA 1
ATOM 5108 C C . ALA B 1 272 ? -4.43 26.516 13.898 1 93.75 272 ALA B C 1
ATOM 5110 O O . ALA B 1 272 ? -4.637 27.672 14.273 1 93.75 272 ALA B O 1
ATOM 5111 N N . PRO B 1 273 ? -4.145 25.594 14.727 1 94.69 273 PRO B N 1
ATOM 5112 C CA . PRO B 1 273 ? -4.238 25.844 16.172 1 94.69 273 PRO B CA 1
ATOM 5113 C C . PRO B 1 273 ? -3.061 26.656 16.703 1 94.69 273 PRO B C 1
ATOM 5115 O O . PRO B 1 273 ? -2.053 26.812 16.016 1 94.69 273 PRO B O 1
ATOM 5118 N N . SER B 1 274 ? -3.264 27.203 17.891 1 93.12 274 SER B N 1
ATOM 5119 C CA . SER B 1 274 ? -2.148 27.75 18.672 1 93.12 274 SER B CA 1
ATOM 5120 C C . SER B 1 274 ? -1.471 26.656 19.484 1 93.12 274 SER B C 1
ATOM 5122 O O . SER B 1 274 ? -2.035 25.578 19.688 1 93.12 274 SER B O 1
ATOM 5124 N N . VAL B 1 275 ? -0.242 26.953 19.938 1 95 275 VAL B N 1
ATOM 5125 C CA . VAL B 1 275 ? 0.491 26.016 20.797 1 95 275 VAL B CA 1
ATOM 5126 C C . VAL B 1 275 ? -0.339 25.688 22.031 1 95 275 VAL B C 1
ATOM 5128 O O . VAL B 1 275 ? -0.406 24.531 22.453 1 95 275 VAL B O 1
ATOM 5131 N N . GLU B 1 276 ? -1.036 26.703 22.547 1 94.56 276 GLU B N 1
ATOM 5132 C CA . GLU B 1 276 ? -1.832 26.531 23.75 1 94.56 276 GLU B CA 1
ATOM 5133 C C . GLU B 1 276 ? -3.021 25.609 23.5 1 94.56 276 GLU B C 1
ATOM 5135 O O . GLU B 1 276 ? -3.381 24.797 24.375 1 94.56 276 GLU B O 1
ATOM 5140 N N . GLU B 1 277 ? -3.625 25.75 22.406 1 94.75 277 GLU B N 1
ATOM 5141 C CA . GLU B 1 277 ? -4.75 24.875 22.062 1 94.75 277 GLU B CA 1
ATOM 5142 C C . GLU B 1 277 ? -4.305 23.422 21.938 1 94.75 277 GLU B C 1
ATOM 5144 O O . GLU B 1 277 ? -5.012 22.516 22.391 1 94.75 277 GLU B O 1
ATOM 5149 N N . VAL B 1 278 ? -3.143 23.188 21.328 1 96.94 278 VAL B N 1
ATOM 5150 C CA . VAL B 1 278 ? -2.602 21.844 21.188 1 96.94 278 VAL B CA 1
ATOM 5151 C C . VAL B 1 278 ? -2.316 21.25 22.562 1 96.94 278 VAL B C 1
ATOM 5153 O O . VAL B 1 278 ? -2.744 20.125 22.859 1 96.94 278 VAL B O 1
ATOM 5156 N N . LYS B 1 279 ? -1.674 22.031 23.391 1 97.44 279 LYS B N 1
ATOM 5157 C CA . LYS B 1 279 ? -1.351 21.562 24.734 1 97.44 279 LYS B CA 1
ATOM 5158 C C . LYS B 1 279 ? -2.615 21.219 25.531 1 97.44 279 LYS B C 1
ATOM 5160 O O . LYS B 1 279 ? -2.652 20.219 26.25 1 97.44 279 LYS B O 1
ATOM 5165 N N . ALA B 1 280 ? -3.57 22.047 25.344 1 97.19 280 ALA B N 1
ATOM 5166 C CA . ALA B 1 280 ? -4.816 21.859 26.094 1 97.19 280 ALA B CA 1
ATOM 5167 C C . ALA B 1 280 ? -5.465 20.516 25.734 1 97.19 280 ALA B C 1
ATOM 5169 O O . ALA B 1 280 ? -5.922 19.797 26.625 1 97.19 280 ALA B O 1
ATOM 5170 N N . VAL B 1 281 ? -5.523 20.219 24.469 1 97.94 281 VAL B N 1
ATOM 5171 C CA . VAL B 1 281 ? -6.156 18.984 24.031 1 97.94 281 VAL B CA 1
ATOM 5172 C C . VAL B 1 281 ? -5.324 17.797 24.5 1 97.94 281 VAL B C 1
ATOM 5174 O O . VAL B 1 281 ? -5.871 16.812 25.016 1 97.94 281 VAL B O 1
ATOM 5177 N N . VAL B 1 282 ? -3.986 17.828 24.359 1 98.06 282 VAL B N 1
ATOM 5178 C CA . VAL B 1 282 ? -3.111 16.734 24.781 1 98.06 282 VAL B CA 1
ATOM 5179 C C . VAL B 1 282 ? -3.295 16.469 26.281 1 98.06 282 VAL B C 1
ATOM 5181 O O . VAL B 1 282 ? -3.488 15.328 26.688 1 98.06 282 VAL B O 1
ATOM 5184 N N . ASN B 1 283 ? -3.318 17.531 27.062 1 97.12 283 ASN B N 1
ATOM 5185 C CA . ASN B 1 283 ? -3.4 17.406 28.516 1 97.12 283 ASN B CA 1
ATOM 5186 C C . ASN B 1 283 ? -4.762 16.875 28.953 1 97.12 283 ASN B C 1
ATOM 5188 O O . ASN B 1 283 ? -4.852 16.109 29.906 1 97.12 283 ASN B O 1
ATOM 5192 N N . ARG B 1 284 ? -5.711 17.25 28.266 1 96.19 284 ARG B N 1
ATOM 5193 C CA . ARG B 1 284 ? -7.066 16.844 28.609 1 96.19 284 ARG B CA 1
ATOM 5194 C C . ARG B 1 284 ? -7.238 15.336 28.453 1 96.19 284 ARG B C 1
ATOM 5196 O O . ARG B 1 284 ? -7.965 14.703 29.219 1 96.19 284 ARG B O 1
ATOM 5203 N N . THR B 1 285 ? -6.617 14.734 27.5 1 96.06 285 THR B N 1
ATOM 5204 C CA . THR B 1 285 ? -6.77 13.305 27.25 1 96.06 285 THR B CA 1
ATOM 5205 C C . THR B 1 285 ? -6.023 12.492 28.312 1 96.06 285 THR B C 1
ATOM 5207 O O . THR B 1 285 ? -6.363 11.336 28.562 1 96.06 285 THR B O 1
ATOM 5210 N N . GLU B 1 286 ? -4.926 12.961 28.859 1 96.31 286 GLU B N 1
ATOM 5211 C CA . GLU B 1 286 ? -4.062 12.32 29.859 1 96.31 286 GLU B CA 1
ATOM 5212 C C . GLU B 1 286 ? -3.443 11.047 29.297 1 96.31 286 GLU B C 1
ATOM 5214 O O . GLU B 1 286 ? -3.184 10.094 30.047 1 96.31 286 GLU B O 1
ATOM 5219 N N . LEU B 1 287 ? -3.273 11.055 28 1 97.5 287 LEU B N 1
ATOM 5220 C CA . LEU B 1 287 ? -2.766 9.852 27.344 1 97.5 287 LEU B CA 1
ATOM 5221 C C . LEU B 1 287 ? -1.281 9.992 27.031 1 97.5 287 LEU B C 1
ATOM 5223 O O . LEU B 1 287 ? -0.592 8.992 26.812 1 97.5 287 LEU B O 1
ATOM 5227 N N . PHE B 1 288 ? -0.805 11.219 26.984 1 97.94 288 PHE B N 1
ATOM 5228 C CA . PHE B 1 288 ? 0.567 11.461 26.547 1 97.94 288 PHE B CA 1
ATOM 5229 C C . PHE B 1 288 ? 1.244 12.484 27.453 1 97.94 288 PHE B C 1
ATOM 5231 O O . PHE B 1 288 ? 0.578 13.336 28.047 1 97.94 288 PHE B O 1
ATOM 5238 N N . GLU B 1 289 ? 2.52 12.383 27.547 1 96.94 289 GLU B N 1
ATOM 5239 C CA . GLU B 1 289 ? 3.387 13.422 28.094 1 96.94 289 GLU B CA 1
ATOM 5240 C C . GLU B 1 289 ? 4.016 14.25 26.984 1 96.94 289 GLU B C 1
ATOM 5242 O O . GLU B 1 289 ? 4.492 13.703 25.984 1 96.94 289 GLU B O 1
ATOM 5247 N N . ILE B 1 290 ? 4.031 15.531 27.172 1 97.38 290 ILE B N 1
ATOM 5248 C CA . ILE B 1 290 ? 4.645 16.422 26.188 1 97.38 290 ILE B CA 1
ATOM 5249 C C . ILE B 1 290 ? 6.148 16.5 26.438 1 97.38 290 ILE B C 1
ATOM 5251 O O . ILE B 1 290 ? 6.59 17.031 27.453 1 97.38 290 ILE B O 1
ATOM 5255 N N . GLU B 1 291 ? 6.875 16 25.484 1 96.75 291 GLU B N 1
ATOM 5256 C CA . GLU B 1 291 ? 8.328 16.094 25.562 1 96.75 291 GLU B CA 1
ATOM 5257 C C . GLU B 1 291 ? 8.836 17.406 25 1 96.75 291 GLU B C 1
ATOM 5259 O O . GLU B 1 291 ? 9.828 17.953 25.484 1 96.75 291 GLU B O 1
ATOM 5264 N N . HIS B 1 292 ? 8.188 17.844 23.984 1 97.06 292 HIS B N 1
ATOM 5265 C CA . HIS B 1 292 ? 8.555 19.109 23.344 1 97.06 292 HIS B CA 1
ATOM 5266 C C . HIS B 1 292 ? 7.352 19.734 22.641 1 97.06 292 HIS B C 1
ATOM 5268 O O . HIS B 1 292 ? 6.508 19.016 22.094 1 97.06 292 HIS B O 1
ATOM 5274 N N . VAL B 1 293 ? 7.23 20.984 22.75 1 96.56 293 VAL B N 1
ATOM 5275 C CA . VAL B 1 293 ? 6.289 21.75 21.938 1 96.56 293 VAL B CA 1
ATOM 5276 C C . VAL B 1 293 ? 6.906 23.094 21.547 1 96.56 293 VAL B C 1
ATOM 5278 O O . VAL B 1 293 ? 7.496 23.781 22.391 1 96.56 293 VAL B O 1
ATOM 5281 N N . GLY B 1 294 ? 6.879 23.391 20.297 1 94.19 294 GLY B N 1
ATOM 5282 C CA . GLY B 1 294 ? 7.43 24.641 19.812 1 94.19 294 GLY B CA 1
ATOM 5283 C C . GLY B 1 294 ? 6.926 25.016 18.438 1 94.19 294 GLY B C 1
ATOM 5284 O O . GLY B 1 294 ? 5.98 24.422 17.922 1 94.19 294 GLY B O 1
ATOM 5285 N N . MET B 1 295 ? 7.484 26.109 17.922 1 93.06 295 MET B N 1
ATOM 5286 C CA . MET B 1 295 ? 7.078 26.594 16.609 1 93.06 295 MET B CA 1
ATOM 5287 C C . MET B 1 295 ? 8.281 26.766 15.695 1 93.06 295 MET B C 1
ATOM 5289 O O . MET B 1 295 ? 9.391 27.031 16.172 1 93.06 295 MET B O 1
ATOM 5293 N N . VAL B 1 296 ? 8.008 26.531 14.445 1 92.75 296 VAL B N 1
ATOM 5294 C CA . VAL B 1 296 ? 8.992 26.797 13.391 1 92.75 296 VAL B CA 1
ATOM 5295 C C . VAL B 1 296 ? 8.336 27.578 12.258 1 92.75 296 VAL B C 1
ATOM 5297 O O . VAL B 1 296 ? 7.129 27.469 12.039 1 92.75 296 VAL B O 1
ATOM 5300 N N . GLU B 1 297 ? 9.133 28.438 11.633 1 91.62 297 GLU B N 1
ATOM 5301 C CA . GLU B 1 297 ? 8.617 29.234 10.523 1 91.62 297 GLU B CA 1
ATOM 5302 C C . GLU B 1 297 ? 9.438 29.016 9.258 1 91.62 297 GLU B C 1
ATOM 5304 O O . GLU B 1 297 ? 10.664 28.875 9.32 1 91.62 297 GLU B O 1
ATOM 5309 N N . VAL B 1 298 ? 8.719 28.906 8.172 1 91.12 298 VAL B N 1
ATOM 5310 C CA . VAL B 1 298 ? 9.344 28.797 6.859 1 91.12 298 VAL B CA 1
ATOM 5311 C C . VAL B 1 298 ? 8.805 29.875 5.938 1 91.12 298 VAL B C 1
ATOM 5313 O O . VAL B 1 298 ? 7.641 30.281 6.051 1 91.12 298 VAL B O 1
ATOM 5316 N N . ASN B 1 299 ? 9.641 30.391 5.031 1 90.62 299 ASN B N 1
ATOM 5317 C CA . ASN B 1 299 ? 9.211 31.406 4.082 1 90.62 299 ASN B CA 1
ATOM 5318 C C . ASN B 1 299 ? 8.109 30.891 3.158 1 90.62 299 ASN B C 1
ATOM 5320 O O . ASN B 1 299 ? 8.109 29.719 2.785 1 90.62 299 ASN B O 1
ATOM 5324 N N . TRP B 1 300 ? 7.246 31.766 2.771 1 91.12 300 TRP B N 1
ATOM 5325 C CA . TRP B 1 300 ? 6.207 31.406 1.813 1 91.12 300 TRP B CA 1
ATOM 5326 C C . TRP B 1 300 ? 6.816 30.859 0.53 1 91.12 300 TRP B C 1
ATOM 5328 O O . TRP B 1 300 ? 6.277 29.922 -0.067 1 91.12 300 TRP B O 1
ATOM 5338 N N . ASP B 1 301 ? 7.883 31.562 0.136 1 91.06 301 ASP B N 1
ATOM 5339 C CA . ASP B 1 301 ? 8.586 31.047 -1.035 1 91.06 301 ASP B CA 1
ATOM 5340 C C . ASP B 1 301 ? 9.367 29.781 -0.694 1 91.06 301 ASP B C 1
ATOM 5342 O O . ASP B 1 301 ? 10.391 29.828 -0 1 91.06 301 ASP B O 1
ATOM 5346 N N . PRO B 1 302 ? 8.945 28.656 -1.243 1 90.88 302 PRO B N 1
ATOM 5347 C CA . PRO B 1 302 ? 9.617 27.391 -0.923 1 90.88 302 PRO B CA 1
ATOM 5348 C C . PRO B 1 302 ? 11.07 27.375 -1.384 1 90.88 302 PRO B C 1
ATOM 5350 O O . PRO B 1 302 ? 11.852 26.547 -0.906 1 90.88 302 PRO B O 1
ATOM 5353 N N . GLN B 1 303 ? 11.43 28.234 -2.258 1 89.5 303 GLN B N 1
ATOM 5354 C CA . GLN B 1 303 ? 12.789 28.234 -2.799 1 89.5 303 GLN B CA 1
ATOM 5355 C C . GLN B 1 303 ? 13.695 29.188 -2.029 1 89.5 303 GLN B C 1
ATOM 5357 O O . GLN B 1 303 ? 14.906 29.234 -2.254 1 89.5 303 GLN B O 1
ATOM 5362 N N . ASP B 1 304 ? 13.094 29.969 -1.188 1 86 304 ASP B N 1
ATOM 5363 C CA . ASP B 1 304 ? 13.867 30.906 -0.377 1 86 304 ASP B CA 1
ATOM 5364 C C . ASP B 1 304 ? 14.383 30.234 0.894 1 86 304 ASP B C 1
ATOM 5366 O O . ASP B 1 304 ? 13.633 30.047 1.855 1 86 304 ASP B O 1
ATOM 5370 N N . ASP B 1 305 ? 15.648 29.938 0.895 1 79 305 ASP B N 1
ATOM 5371 C CA . ASP B 1 305 ? 16.234 29.234 2.031 1 79 305 ASP B CA 1
ATOM 5372 C C . ASP B 1 305 ? 16.891 30.219 3 1 79 305 ASP B C 1
ATOM 5374 O O . ASP B 1 305 ? 17.516 29.812 3.98 1 79 305 ASP B O 1
ATOM 5378 N N . ASP B 1 306 ? 16.781 31.469 2.627 1 72.12 306 ASP B N 1
ATOM 5379 C CA . ASP B 1 306 ? 17.438 32.469 3.459 1 72.12 306 ASP B CA 1
ATOM 5380 C C . ASP B 1 306 ? 16.734 32.625 4.805 1 72.12 306 ASP B C 1
ATOM 5382 O O . ASP B 1 306 ? 15.508 32.75 4.855 1 72.12 306 ASP B O 1
ATOM 5386 N N . SER B 1 307 ? 17.453 32.344 5.832 1 63.09 307 SER B N 1
ATOM 5387 C CA . SER B 1 307 ? 16.906 32.438 7.18 1 63.09 307 SER B CA 1
ATOM 5388 C C . SER B 1 307 ? 16.75 33.906 7.605 1 63.09 307 SER B C 1
ATOM 5390 O O . SER B 1 307 ? 16.062 34.188 8.594 1 63.09 307 SER B O 1
ATOM 5392 N N . ASP B 1 308 ? 17.438 34.812 6.871 1 58.06 308 ASP B N 1
ATOM 5393 C CA . ASP B 1 308 ? 17.469 36.219 7.309 1 58.06 308 ASP B CA 1
ATOM 5394 C C . ASP B 1 308 ? 16.172 36.938 6.938 1 58.06 308 ASP B C 1
ATOM 5396 O O . ASP B 1 308 ? 15.805 36.969 5.766 1 58.06 308 ASP B O 1
ATOM 5400 N N . ASP B 1 309 ? 15.375 37.031 7.949 1 56.66 309 ASP B N 1
ATOM 5401 C CA . ASP B 1 309 ? 14.055 37.688 7.914 1 56.66 309 ASP B CA 1
ATOM 5402 C C . ASP B 1 309 ? 14.141 39.094 7.324 1 56.66 309 ASP B C 1
ATOM 5404 O O . ASP B 1 309 ? 13.117 39.688 7 1 56.66 309 ASP B O 1
ATOM 5408 N N . GLU B 1 310 ? 15.281 39.688 7.41 1 54.56 310 GLU B N 1
ATOM 5409 C CA . GLU B 1 310 ? 15.305 41.125 7.188 1 54.56 310 GLU B CA 1
ATOM 5410 C C . GLU B 1 310 ? 15.312 41.438 5.695 1 54.56 310 GLU B C 1
ATOM 5412 O O . GLU B 1 310 ? 15.102 42.594 5.305 1 54.56 310 GLU B O 1
ATOM 5417 N N . HIS B 1 311 ? 15.508 40.344 4.938 1 58.19 311 HIS B N 1
ATOM 5418 C CA . HIS B 1 311 ? 15.695 40.75 3.551 1 58.19 311 HIS B CA 1
ATOM 5419 C C . HIS B 1 311 ? 14.414 40.594 2.744 1 58.19 311 HIS B C 1
ATOM 5421 O O . HIS B 1 311 ? 13.68 39.625 2.941 1 58.19 311 HIS B O 1
ATOM 5427 N N . MET B 1 312 ? 14.07 41.719 2.191 1 61.88 312 MET B N 1
ATOM 5428 C CA . MET B 1 312 ? 12.961 41.781 1.242 1 61.88 312 MET B CA 1
ATOM 5429 C C . MET B 1 312 ? 13.133 40.719 0.146 1 61.88 312 MET B C 1
ATOM 5431 O O . MET B 1 312 ? 14.258 40.375 -0.224 1 61.88 312 MET B O 1
ATOM 5435 N N . VAL B 1 313 ? 12.016 40.094 -0.16 1 64.56 313 VAL B N 1
ATOM 5436 C CA . VAL B 1 313 ? 11.992 39.125 -1.27 1 64.56 313 VAL B CA 1
ATOM 5437 C C . VAL B 1 313 ? 12.508 39.812 -2.537 1 64.56 313 VAL B C 1
ATOM 5439 O O . VAL B 1 313 ? 11.984 40.844 -2.947 1 64.56 313 VAL B O 1
ATOM 5442 N N . LEU B 1 314 ? 13.508 39.438 -3.086 1 70.19 314 LEU B N 1
ATOM 5443 C CA . LEU B 1 314 ? 14.156 40.062 -4.23 1 70.19 314 LEU B CA 1
ATOM 5444 C C . LEU B 1 314 ? 13.289 39.938 -5.48 1 70.19 314 LEU B C 1
ATOM 5446 O O . LEU B 1 314 ? 13.094 40.938 -6.199 1 70.19 314 LEU B O 1
ATOM 5450 N N . ASP B 1 315 ? 12.672 38.812 -5.699 1 88.25 315 ASP B N 1
ATOM 5451 C CA . ASP B 1 315 ? 11.812 38.562 -6.855 1 88.25 315 ASP B CA 1
ATOM 5452 C C . ASP B 1 315 ? 10.43 38.094 -6.426 1 88.25 315 ASP B C 1
ATOM 5454 O O . ASP B 1 315 ? 10.164 36.875 -6.402 1 88.25 315 ASP B O 1
ATOM 5458 N N . THR B 1 316 ? 9.641 39.062 -6.246 1 92.25 316 THR B N 1
ATOM 5459 C CA . THR B 1 316 ? 8.328 38.781 -5.695 1 92.25 316 THR B CA 1
ATOM 5460 C C . THR B 1 316 ? 7.473 38.031 -6.715 1 92.25 316 THR B C 1
ATOM 5462 O O . THR B 1 316 ? 6.621 37.219 -6.348 1 92.25 316 THR B O 1
ATOM 5465 N N . ALA B 1 317 ? 7.668 38.281 -8.016 1 94.06 317 ALA B N 1
ATOM 5466 C CA . ALA B 1 317 ? 6.922 37.562 -9.047 1 94.06 317 ALA B CA 1
ATOM 5467 C C . ALA B 1 317 ? 7.242 36.094 -9.023 1 94.06 317 ALA B C 1
ATOM 5469 O O . ALA B 1 317 ? 6.336 35.25 -9.094 1 94.06 317 ALA B O 1
ATOM 5470 N N . ARG B 1 318 ? 8.477 35.844 -8.945 1 94.25 318 ARG B N 1
ATOM 5471 C CA . ARG B 1 318 ? 8.906 34.469 -8.875 1 94.25 318 ARG B CA 1
ATOM 5472 C C . ARG B 1 318 ? 8.422 33.812 -7.59 1 94.25 318 ARG B C 1
ATOM 5474 O O . ARG B 1 318 ? 7.973 32.656 -7.609 1 94.25 318 ARG B O 1
ATOM 5481 N N . SER B 1 319 ? 8.531 34.5 -6.531 1 93.88 319 SER B N 1
ATOM 5482 C CA . SER B 1 319 ? 8.078 33.969 -5.242 1 93.88 319 SER B CA 1
ATOM 5483 C C . SER B 1 319 ? 6.578 33.688 -5.254 1 93.88 319 SER B C 1
ATOM 5485 O O . SER B 1 319 ? 6.121 32.688 -4.695 1 93.88 319 SER B O 1
ATOM 5487 N N . GLY B 1 320 ? 5.848 34.625 -5.84 1 95.62 320 GLY B N 1
ATOM 5488 C CA . GLY B 1 320 ? 4.414 34.406 -5.973 1 95.62 320 GLY B CA 1
ATOM 5489 C C . GLY B 1 320 ? 4.055 33.188 -6.766 1 95.62 320 GLY B C 1
ATOM 5490 O O . GLY B 1 320 ? 3.143 32.438 -6.395 1 95.62 320 GLY B O 1
ATOM 5491 N N . ARG B 1 321 ? 4.773 32.969 -7.816 1 96.38 321 ARG B N 1
ATOM 5492 C CA . ARG B 1 321 ? 4.562 31.781 -8.641 1 96.38 321 ARG B CA 1
ATOM 5493 C C . ARG B 1 321 ? 4.902 30.516 -7.863 1 96.38 321 ARG B C 1
ATOM 5495 O O . ARG B 1 321 ? 4.164 29.531 -7.922 1 96.38 321 ARG B O 1
ATOM 5502 N N . ASN B 1 322 ? 5.992 30.516 -7.176 1 94.75 322 ASN B N 1
ATOM 5503 C CA . ASN B 1 322 ? 6.426 29.359 -6.402 1 94.75 322 ASN B CA 1
ATOM 5504 C C . ASN B 1 322 ? 5.383 28.969 -5.359 1 94.75 322 ASN B C 1
ATOM 5506 O O . ASN B 1 322 ? 5.039 27.797 -5.234 1 94.75 322 ASN B O 1
ATOM 5510 N N . LEU B 1 323 ? 4.93 29.938 -4.656 1 95.12 323 LEU B N 1
ATOM 5511 C CA . LEU B 1 323 ? 3.928 29.656 -3.635 1 95.12 323 LEU B CA 1
ATOM 5512 C C . LEU B 1 323 ? 2.629 29.172 -4.27 1 95.12 323 LEU B C 1
ATOM 5514 O O . LEU B 1 323 ? 1.994 28.234 -3.762 1 95.12 323 LEU B O 1
ATOM 5518 N N . SER B 1 324 ? 2.258 29.828 -5.324 1 97.12 324 SER B N 1
ATOM 5519 C CA . SER B 1 324 ? 1.034 29.438 -6.016 1 97.12 324 SER B CA 1
ATOM 5520 C C . SER B 1 324 ? 1.089 27.969 -6.449 1 97.12 324 SER B C 1
ATOM 5522 O O . SER B 1 324 ? 0.104 27.25 -6.316 1 97.12 324 SER B O 1
ATOM 5524 N N . MET B 1 325 ? 2.221 27.562 -6.918 1 96.19 325 MET B N 1
ATOM 5525 C CA . MET B 1 325 ? 2.389 26.172 -7.344 1 96.19 325 MET B CA 1
ATOM 5526 C C . MET B 1 325 ? 2.279 25.219 -6.156 1 96.19 325 MET B C 1
ATOM 5528 O O . MET B 1 325 ? 1.694 24.141 -6.27 1 96.19 325 MET B O 1
ATOM 5532 N N . THR B 1 326 ? 2.83 25.594 -5.094 1 95.19 326 THR B N 1
ATOM 5533 C CA . THR B 1 326 ? 2.76 24.797 -3.875 1 95.19 326 THR B CA 1
ATOM 5534 C C . THR B 1 326 ? 1.314 24.641 -3.41 1 95.19 326 THR B C 1
ATOM 5536 O O . THR B 1 326 ? 0.857 23.531 -3.137 1 95.19 326 THR B O 1
ATOM 5539 N N . ILE B 1 327 ? 0.62 25.734 -3.393 1 95.56 327 ILE B N 1
ATOM 5540 C CA . ILE B 1 327 ? -0.753 25.719 -2.902 1 95.56 327 ILE B CA 1
ATOM 5541 C C . ILE B 1 327 ? -1.644 24.953 -3.885 1 95.56 327 ILE B C 1
ATOM 5543 O O . ILE B 1 327 ? -2.543 24.219 -3.477 1 95.56 327 ILE B O 1
ATOM 5547 N N . ARG B 1 328 ? -1.39 25.156 -5.125 1 96.31 328 ARG B N 1
ATOM 5548 C CA . ARG B 1 328 ? -2.137 24.422 -6.145 1 96.31 328 ARG B CA 1
ATOM 5549 C C . ARG 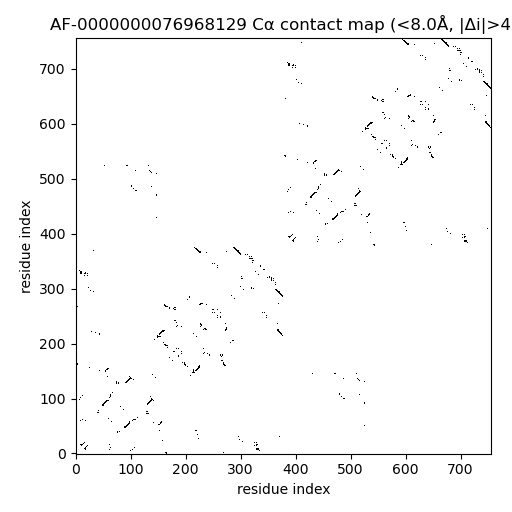B 1 328 ? -2 22.922 -5.953 1 96.31 328 ARG B C 1
ATOM 5551 O O . ARG B 1 328 ? -2.988 22.188 -6.023 1 96.31 328 ARG B O 1
ATOM 5558 N N . SER B 1 329 ? -0.784 22.484 -5.703 1 93.81 329 SER B N 1
ATOM 5559 C CA . SER B 1 329 ? -0.518 21.062 -5.559 1 93.81 329 SER B CA 1
ATOM 5560 C C . SER B 1 329 ? -1.284 20.469 -4.383 1 93.81 329 SER B C 1
ATOM 5562 O O . SER B 1 329 ? -1.575 19.266 -4.359 1 93.81 329 SER B O 1
ATOM 5564 N N . VAL B 1 330 ? -1.626 21.297 -3.439 1 92.75 330 VAL B N 1
ATOM 5565 C CA . VAL B 1 330 ? -2.344 20.859 -2.246 1 92.75 330 VAL B CA 1
ATOM 5566 C C . VAL B 1 330 ? -3.85 20.938 -2.49 1 92.75 330 VAL B C 1
ATOM 5568 O O . VAL B 1 330 ? -4.594 20.047 -2.098 1 92.75 330 VAL B O 1
ATOM 5571 N N . LEU B 1 331 ? -4.324 21.938 -3.223 1 94.12 331 LEU B N 1
ATOM 5572 C CA . LEU B 1 331 ? -5.746 22.25 -3.186 1 94.12 331 LEU B CA 1
ATOM 5573 C C . LEU B 1 331 ? -6.414 21.922 -4.516 1 94.12 331 LEU B C 1
ATOM 5575 O O . LEU B 1 331 ? -7.641 21.891 -4.609 1 94.12 331 LEU B O 1
ATOM 5579 N N . GLU B 1 332 ? -5.652 21.719 -5.527 1 93.81 332 GLU B N 1
ATOM 5580 C CA . GLU B 1 332 ? -6.223 21.562 -6.863 1 93.81 332 GLU B CA 1
ATOM 5581 C C . GLU B 1 332 ? -7.332 20.516 -6.875 1 93.81 332 GLU B C 1
ATOM 5583 O O . GLU B 1 332 ? -8.422 20.766 -7.402 1 93.81 332 GLU B O 1
ATOM 5588 N N . PRO B 1 333 ? -7.125 19.328 -6.262 1 90.12 333 PRO B N 1
ATOM 5589 C CA . PRO B 1 333 ? -8.219 18.359 -6.305 1 90.12 333 PRO B CA 1
ATOM 5590 C C . PRO B 1 333 ? -9.484 18.859 -5.605 1 90.12 333 PRO B C 1
ATOM 5592 O O . PRO B 1 333 ? -10.594 18.641 -6.094 1 90.12 333 PRO B O 1
ATOM 5595 N N . LEU B 1 334 ? -9.336 19.531 -4.496 1 90.69 334 LEU B N 1
ATOM 5596 C CA . LEU B 1 334 ? -10.469 20.078 -3.752 1 90.69 334 LEU B CA 1
ATOM 5597 C C . LEU B 1 334 ? -11.188 21.141 -4.559 1 90.69 334 LEU B C 1
ATOM 5599 O O . LEU B 1 334 ? -12.422 21.156 -4.633 1 90.69 334 LEU B O 1
ATOM 5603 N N . ILE B 1 335 ? -10.422 22.031 -5.141 1 93.69 335 ILE B N 1
ATOM 5604 C CA . ILE B 1 335 ? -10.977 23.141 -5.918 1 93.69 335 ILE B CA 1
ATOM 5605 C C . ILE B 1 335 ? -11.641 22.594 -7.18 1 93.69 335 ILE B C 1
ATOM 5607 O O . ILE B 1 335 ? -12.758 23 -7.523 1 93.69 335 ILE B O 1
ATOM 5611 N N . ALA B 1 336 ? -10.953 21.703 -7.836 1 93.19 336 ALA B N 1
ATOM 5612 C CA . ALA B 1 336 ? -11.508 21.109 -9.055 1 93.19 336 ALA B CA 1
ATOM 5613 C C . ALA B 1 336 ? -12.805 20.375 -8.758 1 93.19 336 ALA B C 1
ATOM 5615 O O . ALA B 1 336 ? -13.742 20.391 -9.57 1 93.19 336 ALA B O 1
ATOM 5616 N N . GLY B 1 337 ? -12.828 19.688 -7.668 1 89.94 337 GLY B N 1
ATOM 5617 C CA . GLY B 1 337 ? -14.023 18.953 -7.285 1 89.94 337 GLY B CA 1
ATOM 5618 C C . GLY B 1 337 ? -15.219 19.859 -7.039 1 89.94 337 GLY B C 1
ATOM 5619 O O . GLY B 1 337 ? -16.359 19.5 -7.371 1 89.94 337 GLY B O 1
ATOM 5620 N N . HIS B 1 338 ? -15.031 21.016 -6.484 1 91.44 338 HIS B N 1
ATOM 5621 C CA . HIS B 1 338 ? -16.109 21.906 -6.098 1 91.44 338 HIS B CA 1
ATOM 5622 C C . HIS B 1 338 ? -16.453 22.875 -7.227 1 91.44 338 HIS B C 1
ATOM 5624 O O . HIS B 1 338 ? -17.625 23.156 -7.48 1 91.44 338 HIS B O 1
ATOM 5630 N N . PHE B 1 339 ? -15.43 23.375 -7.969 1 94.19 339 PHE B N 1
ATOM 5631 C CA . PHE B 1 339 ? -15.625 24.453 -8.938 1 94.19 339 PHE B CA 1
ATOM 5632 C C . PHE B 1 339 ? -15.5 23.922 -10.359 1 94.19 339 PHE B C 1
ATOM 5634 O O . PHE B 1 339 ? -15.891 24.609 -11.32 1 94.19 339 PHE B O 1
ATOM 5641 N N . GLY B 1 340 ? -15.039 22.719 -10.484 1 92.56 340 GLY B N 1
ATOM 5642 C CA . GLY B 1 340 ? -14.727 22.203 -11.805 1 92.56 340 GLY B CA 1
ATOM 5643 C C . GLY B 1 340 ? -13.281 22.422 -12.211 1 92.56 340 GLY B C 1
ATOM 5644 O O . GLY B 1 340 ? -12.602 23.281 -11.648 1 92.56 340 GLY B O 1
ATOM 5645 N N . GLU B 1 341 ? -12.82 21.781 -13.195 1 93.81 341 GLU B N 1
ATOM 5646 C CA . GLU B 1 341 ? -11.43 21.812 -13.625 1 93.81 341 GLU B CA 1
ATOM 5647 C C . GLU B 1 341 ? -11.133 23.047 -14.469 1 93.81 341 GLU B C 1
ATOM 5649 O O . GLU B 1 341 ? -9.977 23.469 -14.594 1 93.81 341 GLU B O 1
ATOM 5654 N N . GLY B 1 342 ? -12.07 23.578 -14.992 1 94.81 342 GLY B N 1
ATOM 5655 C CA . GLY B 1 342 ? -11.922 24.625 -15.992 1 94.81 342 GLY B CA 1
ATOM 5656 C C . GLY B 1 342 ? -11.289 25.891 -15.445 1 94.81 342 GLY B C 1
ATOM 5657 O O . GLY B 1 342 ? -10.672 26.656 -16.203 1 94.81 342 GLY B O 1
ATOM 5658 N N . ILE B 1 343 ? -11.359 26.172 -14.18 1 96.62 343 ILE B N 1
ATOM 5659 C CA . ILE B 1 343 ? -10.922 27.453 -13.656 1 96.62 343 ILE B CA 1
ATOM 5660 C C . ILE B 1 343 ? -9.531 27.328 -13.039 1 96.62 343 ILE B C 1
ATOM 5662 O O . ILE B 1 343 ? -8.914 28.312 -12.641 1 96.62 343 ILE B O 1
ATOM 5666 N N . ILE B 1 344 ? -8.93 26.188 -12.914 1 96.94 344 ILE B N 1
ATOM 5667 C CA . ILE B 1 344 ? -7.762 25.891 -12.086 1 96.94 344 ILE B CA 1
ATOM 5668 C C . ILE B 1 344 ? -6.57 26.719 -12.562 1 96.94 344 ILE B C 1
ATOM 5670 O O . ILE B 1 344 ? -5.941 27.422 -11.766 1 96.94 344 ILE B O 1
ATOM 5674 N N . ASP B 1 345 ? -6.281 26.703 -13.852 1 97.19 345 ASP B N 1
ATOM 5675 C CA . ASP B 1 345 ? -5.121 27.406 -14.367 1 97.19 345 ASP B CA 1
ATOM 5676 C C . ASP B 1 345 ? -5.258 28.922 -14.148 1 97.19 345 ASP B C 1
ATOM 5678 O O . ASP B 1 345 ? -4.32 29.562 -13.68 1 97.19 345 ASP B O 1
ATOM 5682 N N . GLU B 1 346 ? -6.375 29.375 -14.492 1 97.75 346 GLU B N 1
ATOM 5683 C CA . GLU B 1 346 ? -6.605 30.812 -14.336 1 97.75 346 GLU B CA 1
ATOM 5684 C C . GLU B 1 346 ? -6.562 31.219 -12.867 1 97.75 346 GLU B C 1
ATOM 5686 O O . GLU B 1 346 ? -5.977 32.25 -12.523 1 97.75 346 GLU B O 1
ATOM 5691 N N . LEU B 1 347 ? -7.195 30.469 -12.031 1 98.19 347 LEU B N 1
ATOM 5692 C CA . LEU B 1 347 ? -7.242 30.766 -10.602 1 98.19 347 LEU B CA 1
ATOM 5693 C C . LEU B 1 347 ? -5.836 30.906 -10.031 1 98.19 347 LEU B C 1
ATOM 5695 O O . LEU B 1 347 ? -5.523 31.891 -9.367 1 98.19 347 LEU B O 1
ATOM 5699 N N . PHE B 1 348 ? -4.98 29.969 -10.328 1 98.12 348 PHE B N 1
ATOM 5700 C CA . PHE B 1 348 ? -3.682 29.953 -9.672 1 98.12 348 PHE B CA 1
ATOM 5701 C C . PHE B 1 348 ? -2.721 30.922 -10.352 1 98.12 348 PHE B C 1
ATOM 5703 O O . PHE B 1 348 ? -1.721 31.328 -9.758 1 98.12 348 PHE B O 1
ATOM 5710 N N . ALA B 1 349 ? -3.025 31.297 -11.625 1 97.88 349 ALA B N 1
ATOM 5711 C CA . ALA B 1 349 ? -2.312 32.438 -12.219 1 97.88 349 ALA B CA 1
ATOM 5712 C C . ALA B 1 349 ? -2.65 33.719 -11.5 1 97.88 349 ALA B C 1
ATOM 5714 O O . ALA B 1 349 ? -1.76 34.531 -11.195 1 97.88 349 ALA B O 1
ATOM 5715 N N . VAL B 1 350 ? -3.943 33.938 -11.289 1 98.19 350 VAL B N 1
ATOM 5716 C CA . VAL B 1 350 ? -4.402 35.125 -10.57 1 98.19 350 VAL B CA 1
ATOM 5717 C C . VAL B 1 350 ? -3.838 35.125 -9.148 1 98.19 350 VAL B C 1
ATOM 5719 O O . VAL B 1 350 ? -3.365 36.156 -8.664 1 98.19 350 VAL B O 1
ATOM 5722 N N . TYR B 1 351 ? -3.904 34 -8.516 1 98.19 351 TYR B N 1
ATOM 5723 C CA . TYR B 1 351 ? -3.393 33.844 -7.156 1 98.19 351 TYR B CA 1
ATOM 5724 C C . TYR B 1 351 ? -1.912 34.219 -7.09 1 98.19 351 TYR B C 1
ATOM 5726 O O . TYR B 1 351 ? -1.476 34.906 -6.168 1 98.19 351 TYR B O 1
ATOM 5734 N N . ALA B 1 352 ? -1.131 33.719 -8.039 1 98.06 352 ALA B N 1
ATOM 5735 C CA . ALA B 1 352 ? 0.297 34.031 -8.086 1 98.06 352 ALA B CA 1
ATOM 5736 C C . ALA B 1 352 ? 0.537 35.531 -8.102 1 98.06 352 ALA B C 1
ATOM 5738 O O . ALA B 1 352 ? 1.426 36.031 -7.414 1 98.06 352 ALA B O 1
ATOM 5739 N N . CYS B 1 353 ? -0.27 36.219 -8.859 1 97.69 353 CYS B N 1
ATOM 5740 C CA . CYS B 1 353 ? -0.134 37.688 -9 1 97.69 353 CYS B CA 1
ATOM 5741 C C . CYS B 1 353 ? -0.501 38.375 -7.703 1 97.69 353 CYS B C 1
ATOM 5743 O O . CYS B 1 353 ? 0.184 39.312 -7.289 1 97.69 353 CYS B O 1
ATOM 5745 N N . ILE B 1 354 ? -1.544 37.938 -7.156 1 96.69 354 ILE B N 1
ATOM 5746 C CA . ILE B 1 354 ? -2.021 38.562 -5.926 1 96.69 354 ILE B CA 1
ATOM 5747 C C . ILE B 1 354 ? -1.01 38.312 -4.805 1 96.69 354 ILE B C 1
ATOM 5749 O O . ILE B 1 354 ? -0.727 39.219 -4.02 1 96.69 354 ILE B O 1
ATOM 5753 N N . VAL B 1 355 ? -0.443 37.156 -4.711 1 95.69 355 VAL B N 1
ATOM 5754 C CA . VAL B 1 355 ? 0.567 36.812 -3.711 1 95.69 355 VAL B CA 1
ATOM 5755 C C . VAL B 1 355 ? 1.817 37.656 -3.939 1 95.69 355 VAL B C 1
ATOM 5757 O O . VAL B 1 355 ? 2.42 38.156 -2.984 1 95.69 355 VAL B O 1
ATOM 5760 N N . ALA B 1 356 ? 2.189 37.781 -5.203 1 96 356 ALA B N 1
ATOM 5761 C CA . ALA B 1 356 ? 3.357 38.594 -5.531 1 96 356 ALA B CA 1
ATOM 5762 C C . ALA B 1 356 ? 3.203 40.031 -5 1 96 356 ALA B C 1
ATOM 5764 O O . ALA B 1 356 ? 4.148 40.594 -4.449 1 96 356 ALA B O 1
ATOM 5765 N N . LYS B 1 357 ? 2.074 40.594 -5.188 1 95 357 LYS B N 1
ATOM 5766 C CA . LYS B 1 357 ? 1.795 41.938 -4.707 1 95 357 LYS B CA 1
ATOM 5767 C C . LYS B 1 357 ? 1.881 42.031 -3.186 1 95 357 LYS B C 1
ATOM 5769 O O . LYS B 1 357 ? 2.371 43 -2.633 1 95 357 LYS B O 1
ATOM 5774 N N . HIS B 1 358 ? 1.368 41.031 -2.59 1 92.81 358 HIS B N 1
ATOM 5775 C CA . HIS B 1 358 ? 1.43 40.969 -1.133 1 92.81 358 HIS B CA 1
ATOM 5776 C C . HIS B 1 358 ? 2.873 40.906 -0.645 1 92.81 358 HIS B C 1
ATOM 5778 O O . HIS B 1 358 ? 3.219 41.562 0.351 1 92.81 358 HIS B O 1
ATOM 5784 N N . LEU B 1 359 ? 3.727 40.156 -1.296 1 91.31 359 LEU B N 1
ATOM 5785 C CA . LEU B 1 359 ? 5.102 39.906 -0.881 1 91.31 359 LEU B CA 1
ATOM 5786 C C . LEU B 1 359 ? 5.973 41.125 -1.142 1 91.31 359 LEU B C 1
ATOM 5788 O O . LEU B 1 359 ? 7.098 41.219 -0.644 1 91.31 359 LEU B O 1
ATOM 5792 N N . GLU B 1 360 ? 5.445 42.062 -1.919 1 90.25 360 GLU B N 1
ATOM 5793 C CA . GLU B 1 360 ? 6.141 43.344 -2.1 1 90.25 360 GLU B CA 1
ATOM 5794 C C . GLU B 1 360 ? 6.176 44.125 -0.8 1 90.25 360 GLU B C 1
ATOM 5796 O O . GLU B 1 360 ? 7.094 44.938 -0.572 1 90.25 360 GLU B O 1
ATOM 5801 N N . LYS B 1 361 ? 5.266 43.938 -0.016 1 85.44 361 LYS B N 1
ATOM 5802 C CA . LYS B 1 361 ? 5.105 44.719 1.191 1 85.44 361 LYS B CA 1
ATOM 5803 C C . LYS B 1 361 ? 5.773 44.062 2.391 1 85.44 361 LYS B C 1
ATOM 5805 O O . LYS B 1 361 ? 6.156 44.75 3.348 1 85.44 361 LYS B O 1
ATOM 5810 N N . ARG B 1 362 ? 5.805 42.781 2.418 1 80.62 362 ARG B N 1
ATOM 5811 C CA . ARG B 1 362 ? 6.379 42.094 3.57 1 80.62 362 ARG B CA 1
ATOM 5812 C C . ARG B 1 362 ? 6.777 40.688 3.217 1 80.62 362 ARG B C 1
ATOM 5814 O O . ARG B 1 362 ? 6.145 40.031 2.367 1 80.62 362 ARG B O 1
ATOM 5821 N N . ASN B 1 363 ? 7.832 40.344 3.928 1 80.62 363 ASN B N 1
ATOM 5822 C CA . ASN B 1 363 ? 8.195 38.938 3.848 1 80.62 363 ASN B CA 1
ATOM 5823 C C . ASN B 1 363 ? 7.305 38.094 4.746 1 80.62 363 ASN B C 1
ATOM 5825 O O . ASN B 1 363 ? 7.215 38.312 5.949 1 80.62 363 ASN B O 1
ATOM 5829 N N . ALA B 1 364 ? 6.586 37.156 4.141 1 87.62 364 ALA B N 1
ATOM 5830 C CA . ALA B 1 364 ? 5.609 36.375 4.875 1 87.62 364 ALA B CA 1
ATOM 5831 C C . ALA B 1 364 ? 6.16 34.969 5.18 1 87.62 364 ALA B C 1
ATOM 5833 O O . ALA B 1 364 ? 6.902 34.406 4.379 1 87.62 364 ALA B O 1
ATOM 5834 N N . LYS B 1 365 ? 5.859 34.5 6.371 1 89.94 365 LYS B N 1
ATOM 5835 C CA . LYS B 1 365 ? 6.293 33.156 6.812 1 89.94 365 LYS B CA 1
ATOM 5836 C C . LYS B 1 365 ? 5.102 32.312 7.223 1 89.94 365 LYS B C 1
ATOM 5838 O O . LYS B 1 365 ? 4.039 32.844 7.57 1 89.94 365 LYS B O 1
ATOM 5843 N N . LEU B 1 366 ? 5.336 31.078 7.098 1 90.88 366 LEU B N 1
ATOM 5844 C CA . LEU B 1 366 ? 4.332 30.094 7.48 1 90.88 366 LEU B CA 1
ATOM 5845 C C . LEU B 1 366 ? 4.703 29.406 8.797 1 90.88 366 LEU B C 1
ATOM 5847 O O . LEU B 1 366 ? 5.672 28.656 8.859 1 90.88 366 LEU B O 1
ATOM 5851 N N . PRO B 1 367 ? 3.939 29.719 9.852 1 92.38 367 PRO B N 1
ATOM 5852 C CA . PRO B 1 367 ? 4.246 29.094 11.141 1 92.38 367 PRO B CA 1
ATOM 5853 C C . PRO B 1 367 ? 3.727 27.656 11.234 1 92.38 367 PRO B C 1
ATOM 5855 O O . PRO B 1 367 ? 2.635 27.359 10.742 1 92.38 367 PRO B O 1
ATOM 5858 N N . SER B 1 368 ? 4.5 26.766 11.82 1 94.38 368 SER B N 1
ATOM 5859 C CA . SER B 1 368 ? 4.133 25.375 12.094 1 94.38 368 SER B CA 1
ATOM 5860 C C . SER B 1 368 ? 4.438 25 13.539 1 94.38 368 SER B C 1
ATOM 5862 O O . SER B 1 368 ? 5.383 25.516 14.141 1 94.38 368 SER B O 1
ATOM 5864 N N . ILE B 1 369 ? 3.59 24.234 14.094 1 96.06 369 ILE B N 1
ATOM 5865 C CA . ILE B 1 369 ? 3.783 23.719 15.445 1 96.06 369 ILE B CA 1
ATOM 5866 C C . ILE B 1 369 ? 4.469 22.359 15.383 1 96.06 369 ILE B C 1
ATOM 5868 O O . ILE B 1 369 ? 4.141 21.531 14.531 1 96.06 369 ILE B O 1
ATOM 5872 N N . VAL B 1 370 ? 5.441 22.141 16.219 1 97.56 370 VAL B N 1
ATOM 5873 C CA . VAL B 1 370 ? 6.109 20.859 16.375 1 97.56 370 VAL B CA 1
ATOM 5874 C C . VAL B 1 370 ? 5.863 20.297 17.781 1 97.56 370 VAL B C 1
ATOM 5876 O O . VAL B 1 370 ? 6.055 21.016 18.766 1 97.56 370 VAL B O 1
ATOM 5879 N N . VAL B 1 371 ? 5.414 19.094 17.844 1 97.81 371 VAL B N 1
ATOM 5880 C CA . VAL B 1 371 ? 5.07 18.484 19.125 1 97.81 371 VAL B CA 1
ATOM 5881 C C . VAL B 1 371 ? 5.652 17.078 19.188 1 97.81 371 VAL B C 1
ATOM 5883 O O . VAL B 1 371 ? 5.508 16.297 18.25 1 97.81 371 VAL B O 1
ATOM 5886 N N . SER B 1 372 ? 6.387 16.766 20.203 1 98.06 372 SER B N 1
ATOM 5887 C CA . SER B 1 372 ? 6.848 15.422 20.531 1 98.06 372 SER B CA 1
ATOM 5888 C C . SER B 1 372 ? 6.129 14.883 21.766 1 98.06 372 SER B C 1
ATOM 5890 O O . SER B 1 372 ? 6.148 15.508 22.828 1 98.06 372 SER B O 1
ATOM 5892 N N . LEU B 1 373 ? 5.473 13.797 21.609 1 98.31 373 LEU B N 1
ATOM 5893 C CA . LEU B 1 373 ? 4.66 13.203 22.672 1 98.31 373 LEU B CA 1
ATOM 5894 C C . LEU B 1 373 ? 5.16 11.805 23.016 1 98.31 373 LEU B C 1
ATOM 5896 O O . LEU B 1 373 ? 5.586 11.055 22.141 1 98.31 373 LEU B O 1
ATOM 5900 N N . LYS B 1 374 ? 5.09 11.461 24.219 1 97.62 374 LYS B N 1
ATOM 5901 C CA . LYS B 1 374 ? 5.387 10.117 24.703 1 97.62 374 LYS B CA 1
ATOM 5902 C C . LYS B 1 374 ? 4.168 9.508 25.391 1 97.62 374 LYS B C 1
ATOM 5904 O O . LYS B 1 374 ? 3.525 10.156 26.219 1 97.62 374 LYS B O 1
ATOM 5909 N N . LYS B 1 375 ? 3.836 8.297 24.984 1 96.56 375 LYS B N 1
ATOM 5910 C CA . LYS B 1 375 ? 2.686 7.633 25.578 1 96.56 375 LYS B CA 1
ATOM 5911 C C . LYS B 1 375 ? 2.912 7.387 27.078 1 96.56 375 LYS B C 1
ATOM 5913 O O . LYS B 1 375 ? 3.977 6.91 27.469 1 96.56 375 LYS B O 1
ATOM 5918 N N . ALA B 1 376 ? 1.903 7.762 27.859 1 85.56 376 ALA B N 1
ATOM 5919 C CA . ALA B 1 376 ? 1.994 7.578 29.312 1 85.56 376 ALA B CA 1
ATOM 5920 C C . ALA B 1 376 ? 2.064 6.094 29.672 1 85.56 376 ALA B C 1
ATOM 5922 O O . ALA B 1 376 ? 1.438 5.262 29.016 1 85.56 376 ALA B O 1
ATOM 5923 N N . MET B 1 377 ? 2.982 5.664 30.516 1 77.31 377 MET B N 1
ATOM 5924 C CA . MET B 1 377 ? 3.166 4.285 30.969 1 77.31 377 MET B CA 1
ATOM 5925 C C . MET B 1 377 ? 2.057 3.873 31.922 1 77.31 377 MET B C 1
ATOM 5927 O O . MET B 1 377 ? 1.927 4.441 33 1 77.31 377 MET B O 1
ATOM 5931 N N . HIS B 1 378 ? 0.829 3.926 31.672 1 58.16 378 HIS B N 1
ATOM 5932 C CA . HIS B 1 378 ? -0.064 3.492 32.75 1 58.16 378 HIS B CA 1
ATOM 5933 C C . HIS B 1 378 ? -0.006 1.979 32.938 1 58.16 378 HIS B C 1
ATOM 5935 O O . HIS B 1 378 ? 0.293 1.245 31.984 1 58.16 378 HIS B O 1
#

Radius of gyration: 28.6 Å; Cα contacts (8 Å, |Δi|>4): 1466; chains: 2; bounding box: 57×81×75 Å

pLDDT: mean 89.74, std 10.59, range [46.31, 98.75]